Protein 6H9L (pdb70)

Solvent-accessible surface area: 22820 Å² total

Sequence (378 aa):
SNGRQLLEELRKDEELRRALAEELIPEVLRNRELRRAILLALSREATKEDIEALRRKATKEDIEDLREATKEDIEALRRKATKEDIEALREDIEALRKATKENEKLEAELKSYVDARVIELKSYIDTSNGRQLLEELRKDEELRRALAEELIPEVLRNRELRRAILLALSREATKEDIEALRKATKEDIEDLREATKEDIEALRKATKEDIEALREDIEALRKATKENEKLEAELKSYVDARVIELKSYIDTRLNGRQLLEELRKDEELRRALAEELIPEVLRNRELRRAILLALSREATKEDIEALRKATKEDIEDLREATKEDIEALRKATKEDIEALREDIEALRKATKENEKLEAELKSYVDARVIELKSYIDTRL

Foldseek 3Di:
DVVVVVVVVVVVDVVVVVVVCVVCVVVVCVPPVNVVVVCVVCVVPADPVNVVVVVVVVVVVVVVVVVVVVVVVVVVVVVVVVVVVVVVVVVVVCVVVVVVVCVVVVVVVVVVVVVVVVVVVVVVD/DVVVVVVVVVVVDVVVVVVVVVVCVVVCVVPVVNVVVVVVVVVVPDDPVNVVVVVVVVVVVVVVVVVVVVVVVVVVVVVVVVVVVVVVVVVVVCVVVVVVVCVVVVVVVVVVVVVVVVVVVVVVVVD/DVVVVVVVVVVDVVVVVVVCVVPPCVLVVPVVVVVVVVVVVDVPDDPVRVVVVVVVVVVVVVVVVVVVVVVVVVVVVVVVVVVVVVVVVVVVCVVVVVVVCVVVVVVVVVVVVVVVVVVVVVVVVD

Radius of gyration: 49.75 Å; Cα contacts (8 Å, |Δi|>4): 250; chains: 3; bounding box: 99×28×142 Å

Structure (mmCIF, N/CA/C/O backbone):
data_6H9L
#
_entry.id   6H9L
#
_cell.length_a   197.520
_cell.length_b   48.880
_cell.length_c   51.060
_cell.angle_alpha   90.00
_cell.angle_beta   90.00
_cell.angle_gamma   90.00
#
_symmetry.space_group_name_H-M   'P 21 21 2'
#
loop_
_entity.id
_entity.type
_entity.pdbx_description
1 polymer 'Uncharacterized protein'
2 water water
#
loop_
_atom_site.group_PDB
_atom_site.id
_atom_site.type_symbol
_atom_site.label_atom_id
_atom_site.label_alt_id
_atom_site.label_comp_id
_atom_site.label_asym_id
_atom_site.label_entity_id
_atom_site.label_seq_id
_atom_site.pdbx_PDB_ins_code
_atom_site.Cartn_x
_atom_site.Cartn_y
_atom_site.Cartn_z
_atom_site.occupancy
_atom_site.B_iso_or_equiv
_atom_site.auth_seq_id
_atom_site.auth_comp_id
_atom_site.auth_asym_id
_atom_site.auth_atom_id
_atom_site.pdbx_PDB_model_num
ATOM 1 N N . SER A 1 5 ? 16.816 -16.373 112.342 1.00 62.11 2 SER A N 1
ATOM 2 C CA . SER A 1 5 ? 15.834 -17.378 111.820 1.00 63.22 2 SER A CA 1
ATOM 3 C C . SER A 1 5 ? 15.606 -17.210 110.315 1.00 62.16 2 SER A C 1
ATOM 4 O O . SER A 1 5 ? 15.642 -18.178 109.561 1.00 60.12 2 SER A O 1
ATOM 7 N N . ASN A 1 6 ? 15.362 -15.973 109.897 1.00 62.48 3 ASN A N 1
ATOM 8 C CA . ASN A 1 6 ? 15.266 -15.631 108.481 1.00 64.31 3 ASN A CA 1
ATOM 9 C C . ASN A 1 6 ? 16.587 -15.935 107.763 1.00 62.07 3 ASN A C 1
ATOM 10 O O . ASN A 1 6 ? 16.603 -16.567 106.701 1.00 58.86 3 ASN A O 1
ATOM 15 N N . GLY A 1 7 ? 17.689 -15.487 108.362 1.00 60.43 4 GLY A N 1
ATOM 16 C CA . GLY A 1 7 ? 19.035 -15.772 107.860 1.00 60.24 4 GLY A CA 1
ATOM 17 C C . GLY A 1 7 ? 19.457 -17.224 108.035 1.00 60.73 4 GLY A C 1
ATOM 18 O O . GLY A 1 7 ? 20.207 -17.758 107.215 1.00 58.17 4 GLY A O 1
ATOM 19 N N . ARG A 1 8 ? 18.978 -17.861 109.105 1.00 61.45 5 ARG A N 1
ATOM 20 C CA . ARG A 1 8 ? 19.256 -19.278 109.350 1.00 62.05 5 ARG A CA 1
ATOM 21 C C . ARG A 1 8 ? 18.629 -20.118 108.240 1.00 61.98 5 ARG A C 1
ATOM 22 O O . ARG A 1 8 ? 19.238 -21.063 107.738 1.00 61.30 5 ARG A O 1
ATOM 30 N N . GLN A 1 9 ? 17.396 -19.775 107.879 1.00 62.03 6 GLN A N 1
ATOM 31 C CA . GLN A 1 9 ? 16.706 -20.407 106.761 1.00 63.62 6 GLN A CA 1
ATOM 32 C C . GLN A 1 9 ? 17.436 -20.189 105.450 1.00 60.96 6 GLN A C 1
ATOM 33 O O . GLN A 1 9 ? 17.596 -21.120 104.664 1.00 60.61 6 GLN A O 1
ATOM 39 N N . LEU A 1 10 ? 17.848 -18.945 105.220 1.00 58.76 7 LEU A N 1
ATOM 40 C CA . LEU A 1 10 ? 18.564 -18.570 104.008 1.00 56.31 7 LEU A CA 1
ATOM 41 C C . LEU A 1 10 ? 19.833 -19.397 103.862 1.00 55.19 7 LEU A C 1
ATOM 42 O O . LEU A 1 10 ? 20.095 -19.952 102.793 1.00 54.35 7 LEU A O 1
ATOM 47 N N . LEU A 1 11 ? 20.606 -19.483 104.944 1.00 54.25 8 LEU A N 1
ATOM 48 C CA . LEU A 1 11 ? 21.819 -20.310 104.976 1.00 54.77 8 LEU A CA 1
ATOM 49 C C . LEU A 1 11 ? 21.525 -21.755 104.577 1.00 56.46 8 LEU A C 1
ATOM 50 O O . LEU A 1 11 ? 22.263 -22.360 103.797 1.00 55.15 8 LEU A O 1
ATOM 55 N N . GLU A 1 12 ? 20.434 -22.292 105.110 1.00 57.16 9 GLU A N 1
ATOM 56 C CA . GLU A 1 12 ? 20.019 -23.654 104.810 1.00 59.40 9 GLU A CA 1
ATOM 57 C C . GLU A 1 12 ? 19.712 -23.843 103.320 1.00 57.36 9 GLU A C 1
ATOM 58 O O . GLU A 1 12 ? 20.176 -24.803 102.699 1.00 56.08 9 GLU A O 1
ATOM 64 N N . GLU A 1 13 ? 18.933 -22.923 102.756 1.00 56.78 10 GLU A N 1
ATOM 65 C CA . GLU A 1 13 ? 18.569 -22.978 101.332 1.00 57.94 10 GLU A CA 1
ATOM 66 C C . GLU A 1 13 ? 19.809 -22.905 100.443 1.00 58.10 10 GLU A C 1
ATOM 67 O O . GLU A 1 13 ? 19.891 -23.595 99.428 1.00 60.47 10 GLU A O 1
ATOM 73 N N . LEU A 1 14 ? 20.768 -22.070 100.834 1.00 57.46 11 LEU A N 1
ATOM 74 C CA . LEU A 1 14 ? 22.012 -21.916 100.084 1.00 58.02 11 LEU A CA 1
ATOM 75 C C . LEU A 1 14 ? 22.859 -23.189 100.062 1.00 59.13 11 LEU A C 1
ATOM 76 O O . LEU A 1 14 ? 23.454 -23.516 99.037 1.00 59.57 11 LEU A O 1
ATOM 81 N N . ARG A 1 15 ? 22.918 -23.900 101.186 1.00 59.96 12 ARG A N 1
ATOM 82 C CA . ARG A 1 15 ? 23.589 -25.207 101.228 1.00 62.34 12 ARG A CA 1
ATOM 83 C C . ARG A 1 15 ? 22.949 -26.178 100.235 1.00 62.13 12 ARG A C 1
ATOM 84 O O . ARG A 1 15 ? 23.644 -26.918 99.546 1.00 64.44 12 ARG A O 1
ATOM 92 N N . LYS A 1 16 ? 21.622 -26.158 100.172 1.00 61.86 13 LYS A N 1
ATOM 93 C CA . LYS A 1 16 ? 20.849 -27.071 99.334 1.00 63.56 13 LYS A CA 1
ATOM 94 C C . LYS A 1 16 ? 20.862 -26.706 97.842 1.00 61.81 13 LYS A C 1
ATOM 95 O O . LYS A 1 16 ? 21.040 -27.578 96.986 1.00 63.72 13 LYS A O 1
ATOM 101 N N . ASP A 1 17 ? 20.681 -25.421 97.540 1.00 63.35 14 ASP A N 1
ATOM 102 C CA . ASP A 1 17 ? 20.443 -24.952 96.169 1.00 59.22 14 ASP A CA 1
ATOM 103 C C . ASP A 1 17 ? 21.647 -24.175 95.623 1.00 57.21 14 ASP A C 1
ATOM 104 O O . ASP A 1 17 ? 21.864 -23.020 95.980 1.00 55.54 14 ASP A O 1
ATOM 109 N N . GLU A 1 18 ? 22.413 -24.811 94.742 1.00 57.29 15 GLU A N 1
ATOM 110 C CA . GLU A 1 18 ? 23.620 -24.195 94.192 1.00 57.72 15 GLU A CA 1
ATOM 111 C C . GLU A 1 18 ? 23.279 -23.066 93.204 1.00 55.34 15 GLU A C 1
ATOM 112 O O . GLU A 1 18 ? 24.025 -22.095 93.095 1.00 55.32 15 GLU A O 1
ATOM 118 N N . GLU A 1 19 ? 22.156 -23.189 92.496 1.00 53.41 16 GLU A N 1
ATOM 119 C CA . GLU A 1 19 ? 21.683 -22.124 91.593 1.00 53.47 16 GLU A CA 1
ATOM 120 C C . GLU A 1 19 ? 21.330 -20.840 92.341 1.00 51.21 16 GLU A C 1
ATOM 121 O O . GLU A 1 19 ? 21.511 -19.732 91.817 1.00 49.93 16 GLU A O 1
ATOM 127 N N . LEU A 1 20 ? 20.815 -21.000 93.557 1.00 49.59 17 LEU A N 1
ATOM 128 C CA . LEU A 1 20 ? 20.506 -19.869 94.422 1.00 49.32 17 LEU A CA 1
ATOM 129 C C . LEU A 1 20 ? 21.805 -19.218 94.896 1.00 48.88 17 LEU A C 1
ATOM 130 O O . LEU A 1 20 ? 21.941 -17.997 94.852 1.00 48.28 17 LEU A O 1
ATOM 135 N N . ARG A 1 21 ? 22.750 -20.048 95.342 1.00 48.97 18 ARG A N 1
ATOM 136 C CA . ARG A 1 21 ? 24.071 -19.600 95.786 1.00 48.89 18 ARG A CA 1
ATOM 137 C C . ARG A 1 21 ? 24.751 -18.796 94.691 1.00 46.95 18 ARG A C 1
ATOM 138 O O . ARG A 1 21 ? 25.238 -17.698 94.939 1.00 46.40 18 ARG A O 1
ATOM 146 N N . ARG A 1 22 ? 24.759 -19.348 93.483 1.00 46.28 19 ARG A N 1
ATOM 147 C CA . ARG A 1 22 ? 25.349 -18.690 92.324 1.00 46.65 19 ARG A CA 1
ATOM 148 C C . ARG A 1 22 ? 24.659 -17.365 92.038 1.00 45.04 19 ARG A C 1
ATOM 149 O O . ARG A 1 22 ? 25.321 -16.330 91.927 1.00 44.12 19 ARG A O 1
ATOM 157 N N . ALA A 1 23 ? 23.333 -17.397 91.939 1.00 43.47 20 ALA A N 1
ATOM 158 C CA . ALA A 1 23 ? 22.554 -16.194 91.645 1.00 44.46 20 ALA A CA 1
ATOM 159 C C . ALA A 1 23 ? 22.778 -15.091 92.681 1.00 43.85 20 ALA A C 1
ATOM 160 O O . ALA A 1 23 ? 22.977 -13.925 92.334 1.00 44.75 20 ALA A O 1
ATOM 162 N N . LEU A 1 24 ? 22.744 -15.459 93.954 1.00 43.46 21 LEU A N 1
ATOM 163 C CA . LEU A 1 24 ? 22.931 -14.487 95.026 1.00 43.37 21 LEU A CA 1
ATOM 164 C C . LEU A 1 24 ? 24.336 -13.886 95.051 1.00 42.15 21 LEU A C 1
ATOM 165 O O . LEU A 1 24 ? 24.487 -12.692 95.311 1.00 41.12 21 LEU A O 1
ATOM 170 N N . ALA A 1 25 ? 25.354 -14.708 94.787 1.00 40.43 22 ALA A N 1
ATOM 171 C CA . ALA A 1 25 ? 26.732 -14.229 94.723 1.00 39.04 22 ALA A CA 1
ATOM 172 C C . ALA A 1 25 ? 26.881 -13.230 93.584 1.00 39.47 22 ALA A C 1
ATOM 173 O O . ALA A 1 25 ? 27.525 -12.198 93.739 1.00 38.56 22 ALA A O 1
ATOM 175 N N . GLU A 1 26 ? 26.262 -13.533 92.447 1.00 40.72 23 GLU A N 1
ATOM 176 C CA . GLU A 1 26 ? 26.331 -12.665 91.282 1.00 43.14 23 GLU A CA 1
ATOM 177 C C . GLU A 1 26 ? 25.687 -11.300 91.533 1.00 44.83 23 GLU A C 1
ATOM 178 O O . GLU A 1 26 ? 26.051 -10.318 90.882 1.00 47.02 23 GLU A O 1
ATOM 184 N N . GLU A 1 27 ? 24.733 -11.252 92.464 1.00 45.25 24 GLU A N 1
ATOM 185 C CA . GLU A 1 27 ? 24.126 -10.004 92.908 1.00 47.37 24 GLU A CA 1
ATOM 186 C C . GLU A 1 27 ? 24.994 -9.244 93.898 1.00 45.59 24 GLU A C 1
ATOM 187 O O . GLU A 1 27 ? 25.210 -8.045 93.749 1.00 48.01 24 GLU A O 1
ATOM 193 N N . LEU A 1 28 ? 25.443 -9.932 94.941 1.00 41.69 25 LEU A N 1
ATOM 194 C CA . LEU A 1 28 ? 26.135 -9.275 96.035 1.00 40.69 25 LEU A CA 1
ATOM 195 C C . LEU A 1 28 ? 27.625 -9.135 95.815 1.00 38.53 25 LEU A C 1
ATOM 196 O O . LEU A 1 28 ? 28.171 -8.096 96.148 1.00 38.53 25 LEU A O 1
ATOM 201 N N . ILE A 1 29 ? 28.277 -10.149 95.242 1.00 36.64 26 ILE A N 1
ATOM 202 C CA . ILE A 1 29 ? 29.745 -10.156 95.186 1.00 36.05 26 ILE A CA 1
ATOM 203 C C . ILE A 1 29 ? 30.349 -8.943 94.469 1.00 35.51 26 ILE A C 1
ATOM 204 O O . ILE A 1 29 ? 31.255 -8.314 95.013 1.00 34.95 26 ILE A O 1
ATOM 209 N N . PRO A 1 30 ? 29.850 -8.603 93.265 1.00 35.91 27 PRO A N 1
ATOM 210 C CA . PRO A 1 30 ? 30.368 -7.401 92.595 1.00 36.96 27 PRO A CA 1
ATOM 211 C C . PRO A 1 30 ? 30.365 -6.155 93.511 1.00 37.87 27 PRO A C 1
ATOM 212 O O . PRO A 1 30 ? 31.327 -5.389 93.502 1.00 38.53 27 PRO A O 1
ATOM 216 N N . GLU A 1 31 ? 29.329 -5.999 94.335 1.00 39.39 28 GLU A N 1
ATOM 217 C CA . GLU A 1 31 ? 29.209 -4.859 95.255 1.00 40.96 28 GLU A CA 1
ATOM 218 C C . GLU A 1 31 ? 30.264 -4.880 96.369 1.00 39.17 28 GLU A C 1
ATOM 219 O O . GLU A 1 31 ? 30.824 -3.846 96.737 1.00 40.11 28 GLU A O 1
ATOM 225 N N . VAL A 1 32 ? 30.526 -6.063 96.904 1.00 37.54 29 VAL A N 1
ATOM 226 C CA . VAL A 1 32 ? 31.553 -6.235 97.935 1.00 37.18 29 VAL A CA 1
ATOM 227 C C . VAL A 1 32 ? 32.927 -5.841 97.385 1.00 36.30 29 VAL A C 1
ATOM 228 O O . VAL A 1 32 ? 33.719 -5.193 98.073 1.00 36.61 29 VAL A O 1
ATOM 232 N N . LEU A 1 33 ? 33.199 -6.239 96.147 1.00 35.68 30 LEU A N 1
ATOM 233 C CA . LEU A 1 33 ? 34.449 -5.879 95.480 1.00 36.55 30 LEU A CA 1
ATOM 234 C C . LEU A 1 33 ? 34.548 -4.385 95.141 1.00 36.85 30 LEU A C 1
ATOM 235 O O . LEU A 1 33 ? 35.643 -3.836 95.073 1.00 36.26 30 LEU A O 1
ATOM 240 N N . ARG A 1 34 ? 33.409 -3.723 94.963 1.00 39.70 31 ARG A N 1
ATOM 241 C CA . ARG A 1 34 ? 33.400 -2.260 94.726 1.00 41.89 31 ARG A CA 1
ATOM 242 C C . ARG A 1 34 ? 33.975 -1.462 95.890 1.00 40.54 31 ARG A C 1
ATOM 243 O O . ARG A 1 34 ? 34.473 -0.354 95.709 1.00 42.11 31 ARG A O 1
ATOM 251 N N . ASN A 1 35 ? 33.859 -2.006 97.091 1.00 38.28 32 ASN A N 1
ATOM 252 C CA . ASN A 1 35 ? 34.549 -1.407 98.252 1.00 36.46 32 ASN A CA 1
ATOM 253 C C . ASN A 1 35 ? 35.992 -0.984 97.980 1.00 36.31 32 ASN A C 1
ATOM 254 O O . ASN A 1 35 ? 36.838 -1.807 97.629 1.00 35.12 32 ASN A O 1
ATOM 259 N N . ARG A 1 36 ? 36.289 0.284 98.245 1.00 36.44 33 ARG A N 1
ATOM 260 C CA . ARG A 1 36 ? 37.550 0.883 97.797 1.00 37.08 33 ARG A CA 1
ATOM 261 C C . ARG A 1 36 ? 38.801 0.380 98.544 1.00 37.16 33 ARG A C 1
ATOM 262 O O . ARG A 1 36 ? 39.859 0.149 97.932 1.00 38.86 33 ARG A O 1
ATOM 270 N N . GLU A 1 37 ? 38.669 0.148 99.846 1.00 37.25 34 GLU A N 1
ATOM 271 C CA . GLU A 1 37 ? 39.773 -0.412 100.640 1.00 37.71 34 GLU A CA 1
ATOM 272 C C . GLU A 1 37 ? 40.081 -1.837 100.194 1.00 35.97 34 GLU A C 1
ATOM 273 O O . GLU A 1 37 ? 41.245 -2.240 100.108 1.00 36.28 34 GLU A O 1
ATOM 279 N N . LEU A 1 38 ? 39.030 -2.605 99.927 1.00 34.65 35 LEU A N 1
ATOM 280 C CA . LEU A 1 38 ? 39.193 -3.976 99.482 1.00 34.97 35 LEU A CA 1
ATOM 281 C C . LEU A 1 38 ? 39.800 -4.000 98.079 1.00 34.10 35 LEU A C 1
ATOM 282 O O . LEU A 1 38 ? 40.728 -4.760 97.819 1.00 34.52 35 LEU A O 1
ATOM 287 N N . ARG A 1 39 ? 39.265 -3.161 97.196 1.00 33.39 36 ARG A N 1
ATOM 288 C CA . ARG A 1 39 ? 39.736 -3.030 95.822 1.00 33.93 36 ARG A CA 1
ATOM 289 C C . ARG A 1 39 ? 41.231 -2.723 95.772 1.00 33.02 36 ARG A C 1
ATOM 290 O O . ARG A 1 39 ? 41.954 -3.323 94.984 1.00 31.67 36 ARG A O 1
ATOM 298 N N . ARG A 1 40 ? 41.668 -1.783 96.614 1.00 32.89 37 ARG A N 1
ATOM 299 C CA . ARG A 1 40 ? 43.079 -1.392 96.714 1.00 33.30 37 ARG A CA 1
ATOM 300 C C . ARG A 1 40 ? 43.946 -2.553 97.209 1.00 32.27 37 ARG A C 1
ATOM 301 O O . ARG A 1 40 ? 45.015 -2.809 96.660 1.00 32.38 37 ARG A O 1
ATOM 309 N N . ALA A 1 41 ? 43.484 -3.262 98.233 1.00 31.33 38 ALA A N 1
ATOM 310 C CA . ALA A 1 41 ? 44.218 -4.427 98.737 1.00 31.73 38 ALA A CA 1
ATOM 311 C C . ALA A 1 41 ? 44.386 -5.502 97.649 1.00 31.23 38 ALA A C 1
ATOM 312 O O . ALA A 1 41 ? 45.483 -6.042 97.447 1.00 31.84 38 ALA A O 1
ATOM 314 N N . ILE A 1 42 ? 43.300 -5.795 96.936 1.00 30.41 39 ILE A N 1
ATOM 315 C CA . ILE A 1 42 ? 43.331 -6.777 95.849 1.00 30.42 39 ILE A CA 1
ATOM 316 C C . ILE A 1 42 ? 44.284 -6.338 94.735 1.00 30.54 39 ILE A C 1
ATOM 317 O O . ILE A 1 42 ? 45.093 -7.138 94.263 1.00 30.58 39 ILE A O 1
ATOM 322 N N . LEU A 1 43 ? 44.211 -5.068 94.340 1.00 30.55 40 LEU A N 1
ATOM 323 C CA . LEU A 1 43 ? 45.090 -4.547 93.288 1.00 31.28 40 LEU A CA 1
ATOM 324 C C . LEU A 1 43 ? 46.560 -4.609 93.697 1.00 31.99 40 LEU A C 1
ATOM 325 O O . LEU A 1 43 ? 47.398 -5.008 92.897 1.00 32.30 40 LEU A O 1
ATOM 330 N N . LEU A 1 44 ? 46.864 -4.234 94.939 1.00 32.54 41 LEU A N 1
ATOM 331 C CA . LEU A 1 44 ? 48.237 -4.302 95.471 1.00 34.47 41 LEU A CA 1
ATOM 332 C C . LEU A 1 44 ? 48.786 -5.716 95.396 1.00 33.88 41 LEU A C 1
ATOM 333 O O . LEU A 1 44 ? 49.945 -5.925 95.033 1.00 34.93 41 LEU A O 1
ATOM 338 N N . ALA A 1 45 ? 47.954 -6.676 95.778 1.00 32.42 42 ALA A N 1
ATOM 339 C CA . ALA A 1 45 ? 48.349 -8.081 95.762 1.00 33.20 42 ALA A CA 1
ATOM 340 C C . ALA A 1 45 ? 48.609 -8.579 94.324 1.00 33.09 42 ALA A C 1
ATOM 341 O O . ALA A 1 45 ? 49.642 -9.187 94.060 1.00 35.58 42 ALA A O 1
ATOM 343 N N . LEU A 1 46 ? 47.719 -8.241 93.394 1.00 32.06 43 LEU A N 1
ATOM 344 C CA . LEU A 1 46 ? 47.815 -8.655 91.982 1.00 32.20 43 LEU A CA 1
ATOM 345 C C . LEU A 1 46 ? 48.878 -7.900 91.203 1.00 32.11 43 LEU A C 1
ATOM 346 O O . LEU A 1 46 ? 49.375 -8.386 90.199 1.00 31.75 43 LEU A O 1
ATOM 351 N N . SER A 1 47 ? 49.213 -6.708 91.665 1.00 32.73 44 SER A N 1
ATOM 352 C CA . SER A 1 47 ? 50.123 -5.836 90.923 1.00 34.31 44 SER A CA 1
ATOM 353 C C . SER A 1 47 ? 51.531 -6.405 90.761 1.00 35.34 44 SER A C 1
ATOM 354 O O . SER A 1 47 ? 52.217 -6.070 89.803 1.00 36.82 44 SER A O 1
ATOM 357 N N . ARG A 1 48 ? 51.958 -7.268 91.676 1.00 35.13 45 ARG A N 1
ATOM 358 C CA . ARG A 1 48 ? 53.279 -7.900 91.542 1.00 36.07 45 ARG A CA 1
ATOM 359 C C . ARG A 1 48 ? 53.390 -8.710 90.248 1.00 35.80 45 ARG A C 1
ATOM 360 O O . ARG A 1 48 ? 54.478 -8.828 89.694 1.00 35.72 45 ARG A O 1
ATOM 368 N N . GLU A 1 49 ? 52.265 -9.277 89.801 1.00 35.54 46 GLU A N 1
ATOM 369 C CA . GLU A 1 49 ? 52.202 -10.136 88.606 1.00 36.43 46 GLU A CA 1
ATOM 370 C C . GLU A 1 49 ? 51.485 -9.544 87.381 1.00 36.74 46 GLU A C 1
ATOM 371 O O . GLU A 1 49 ? 51.646 -10.037 86.270 1.00 36.02 46 GLU A O 1
ATOM 385 N N . ALA A 1 51 ? 49.989 -7.940 84.157 1.00 38.85 48 ALA A N 1
ATOM 386 C CA . ALA A 1 51 ? 50.339 -7.293 82.926 1.00 37.40 48 ALA A CA 1
ATOM 387 C C . ALA A 1 51 ? 49.096 -6.510 82.556 1.00 36.13 48 ALA A C 1
ATOM 388 O O . ALA A 1 51 ? 47.967 -7.018 82.598 1.00 37.88 48 ALA A O 1
ATOM 390 N N . THR A 1 52 ? 49.310 -5.246 82.261 1.00 34.54 49 THR A N 1
ATOM 391 C CA . THR A 1 52 ? 48.223 -4.323 82.034 1.00 34.12 49 THR A CA 1
ATOM 392 C C . THR A 1 52 ? 47.923 -4.224 80.550 1.00 33.54 49 THR A C 1
ATOM 393 O O . THR A 1 52 ? 48.711 -4.682 79.714 1.00 32.90 49 THR A O 1
ATOM 397 N N . LYS A 1 53 ? 46.784 -3.611 80.245 1.00 33.59 50 LYS A N 1
ATOM 398 C CA . LYS A 1 53 ? 46.392 -3.304 78.880 1.00 34.47 50 LYS A CA 1
ATOM 399 C C . LYS A 1 53 ? 47.439 -2.426 78.211 1.00 33.61 50 LYS A C 1
ATOM 400 O O . LYS A 1 53 ? 47.710 -2.585 77.026 1.00 33.80 50 LYS A O 1
ATOM 406 N N . GLU A 1 54 ? 48.046 -1.525 78.979 1.00 33.16 51 GLU A N 1
ATOM 407 C CA . GLU A 1 54 ? 49.123 -0.689 78.469 1.00 33.49 51 GLU A CA 1
ATOM 408 C C . GLU A 1 54 ? 50.349 -1.508 78.082 1.00 32.65 51 GLU A C 1
ATOM 409 O O . GLU A 1 54 ? 50.993 -1.205 77.092 1.00 32.35 51 GLU A O 1
ATOM 411 N N . ASP A 1 55 ? 50.670 -2.539 78.860 1.00 32.23 52 ASP A N 1
ATOM 412 C CA . ASP A 1 55 ? 51.828 -3.396 78.562 1.00 32.00 52 ASP A CA 1
ATOM 413 C C . ASP A 1 55 ? 51.617 -4.165 77.265 1.00 31.29 52 ASP A C 1
ATOM 414 O O . ASP A 1 55 ? 52.546 -4.339 76.505 1.00 30.62 52 ASP A O 1
ATOM 419 N N . ILE A 1 56 ? 50.394 -4.636 77.047 1.00 31.04 53 ILE A N 1
ATOM 420 C CA . ILE A 1 56 ? 50.046 -5.384 75.843 1.00 31.47 53 ILE A CA 1
ATOM 421 C C . ILE A 1 56 ? 50.067 -4.457 74.626 1.00 31.63 53 ILE A C 1
ATOM 422 O O . ILE A 1 56 ? 50.593 -4.812 73.565 1.00 31.32 53 ILE A O 1
ATOM 427 N N . GLU A 1 57 ? 49.538 -3.256 74.810 1.00 32.17 54 GLU A N 1
ATOM 428 C CA . GLU A 1 57 ? 49.539 -2.247 73.758 1.00 32.89 54 GLU A CA 1
ATOM 429 C C . GLU A 1 57 ? 50.966 -1.842 73.373 1.00 31.88 54 GLU A C 1
ATOM 430 O O . GLU A 1 57 ? 51.257 -1.642 72.196 1.00 31.66 54 GLU A O 1
ATOM 436 N N . ALA A 1 58 ? 51.854 -1.736 74.354 1.00 30.87 55 ALA A N 1
ATOM 437 C CA . ALA A 1 58 ? 53.263 -1.427 74.083 1.00 30.79 55 ALA A CA 1
ATOM 438 C C . ALA A 1 58 ? 53.933 -2.543 73.275 1.00 29.96 55 ALA A C 1
ATOM 439 O O . ALA A 1 58 ? 54.729 -2.274 72.384 1.00 30.01 55 ALA A O 1
ATOM 441 N N . LEU A 1 59 ? 53.603 -3.796 73.568 1.00 29.80 56 LEU A N 1
ATOM 442 C CA . LEU A 1 59 ? 54.149 -4.910 72.786 1.00 29.47 56 LEU A CA 1
ATOM 443 C C . LEU A 1 59 ? 53.575 -4.908 71.371 1.00 29.37 56 LEU A C 1
ATOM 444 O O . LEU A 1 59 ? 54.281 -5.184 70.401 1.00 29.63 56 LEU A O 1
ATOM 449 N N . ARG A 1 60 ? 52.281 -4.624 71.264 1.00 29.63 57 ARG A N 1
ATOM 450 C CA A ARG A 1 60 ? 51.619 -4.525 69.966 0.50 29.75 57 ARG A CA 1
ATOM 451 C CA B ARG A 1 60 ? 51.618 -4.529 69.966 0.50 30.14 57 ARG A CA 1
ATOM 452 C C . ARG A 1 60 ? 52.309 -3.469 69.109 1.00 29.64 57 ARG A C 1
ATOM 453 O O . ARG A 1 60 ? 52.627 -3.707 67.948 1.00 28.63 57 ARG A O 1
ATOM 468 N N . LYS A 1 61 ? 52.529 -2.301 69.700 1.00 30.22 58 LYS A N 1
ATOM 469 C CA . LYS A 1 61 ? 53.167 -1.178 69.019 1.00 31.21 58 LYS A CA 1
ATOM 470 C C . LYS A 1 61 ? 54.591 -1.542 68.574 1.00 30.54 58 LYS A C 1
ATOM 471 O O . LYS A 1 61 ? 54.962 -1.281 67.434 1.00 30.22 58 LYS A O 1
ATOM 477 N N . ALA A 1 62 ? 55.363 -2.162 69.465 1.00 29.40 59 ALA A N 1
ATOM 478 C CA . ALA A 1 62 ? 56.733 -2.582 69.153 1.00 30.10 59 ALA A CA 1
ATOM 479 C C . ALA A 1 62 ? 56.779 -3.649 68.057 1.00 30.01 59 ALA A C 1
ATOM 480 O O . ALA A 1 62 ? 57.647 -3.606 67.175 1.00 29.85 59 ALA A O 1
ATOM 482 N N . THR A 1 63 ? 55.842 -4.596 68.108 1.00 29.93 60 THR A N 1
ATOM 483 C CA . THR A 1 63 ? 55.753 -5.653 67.098 1.00 30.49 60 THR A CA 1
ATOM 484 C C . THR A 1 63 ? 55.441 -5.069 65.719 1.00 31.18 60 THR A C 1
ATOM 485 O O . THR A 1 63 ? 56.095 -5.389 64.725 1.00 31.39 60 THR A O 1
ATOM 489 N N . LYS A 1 64 ? 54.435 -4.209 65.673 1.00 33.12 61 LYS A N 1
ATOM 490 C CA . LYS A 1 64 ? 54.059 -3.530 64.443 1.00 35.19 61 LYS A CA 1
ATOM 491 C C . LYS A 1 64 ? 55.261 -2.788 63.835 1.00 34.19 61 LYS A C 1
ATOM 492 O O . LYS A 1 64 ? 55.492 -2.854 62.629 1.00 32.83 61 LYS A O 1
ATOM 498 N N . GLU A 1 65 ? 56.010 -2.082 64.675 1.00 33.79 62 GLU A N 1
ATOM 499 C CA . GLU A 1 65 ? 57.200 -1.366 64.229 1.00 34.13 62 GLU A CA 1
ATOM 500 C C . GLU A 1 65 ? 58.311 -2.302 63.741 1.00 33.77 62 GLU A C 1
ATOM 501 O O . GLU A 1 65 ? 58.954 -2.021 62.730 1.00 33.13 62 GLU A O 1
ATOM 507 N N . ASP A 1 66 ? 58.519 -3.4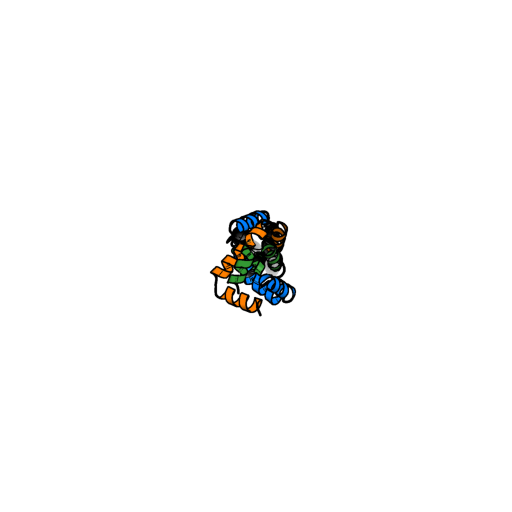09 64.446 1.00 33.79 63 ASP A N 1
ATOM 508 C CA . ASP A 1 66 ? 59.534 -4.397 64.063 1.00 34.70 63 ASP A CA 1
ATOM 509 C C . ASP A 1 66 ? 59.200 -5.033 62.718 1.00 33.12 63 ASP A C 1
ATOM 510 O O . ASP A 1 66 ? 60.091 -5.250 61.906 1.00 31.94 63 ASP A O 1
ATOM 515 N N . ILE A 1 67 ? 57.921 -5.328 62.495 1.00 31.06 64 ILE A N 1
ATOM 516 C CA . ILE A 1 67 ? 57.477 -5.861 61.216 1.00 31.13 64 ILE A CA 1
ATOM 517 C C . ILE A 1 67 ? 57.640 -4.827 60.088 1.00 31.87 64 ILE A C 1
ATOM 518 O O . ILE A 1 67 ? 58.088 -5.177 59.000 1.00 31.61 64 ILE A O 1
ATOM 523 N N . GLU A 1 68 ? 57.269 -3.573 60.351 1.00 33.04 65 GLU A N 1
ATOM 524 C CA . GLU A 1 68 ? 57.426 -2.486 59.374 1.00 34.46 65 GLU A CA 1
ATOM 525 C C . GLU A 1 68 ? 58.902 -2.264 59.000 1.00 34.21 65 GLU A C 1
ATOM 526 O O . GLU A 1 68 ? 59.240 -2.094 57.825 1.00 33.05 65 GLU A O 1
ATOM 532 N N . ASP A 1 69 ? 59.769 -2.286 60.006 1.00 34.33 66 ASP A N 1
ATOM 533 C CA . ASP A 1 69 ? 61.213 -2.218 59.798 1.00 35.14 66 ASP A CA 1
ATOM 534 C C . ASP A 1 69 ? 61.703 -3.336 58.863 1.00 33.90 66 ASP A C 1
ATOM 535 O O . ASP A 1 69 ? 62.483 -3.074 57.948 1.00 35.21 66 ASP A O 1
ATOM 540 N N . LEU A 1 70 ? 61.238 -4.568 59.069 1.00 32.34 67 LEU A N 1
ATOM 541 C CA . LEU A 1 70 ? 61.638 -5.694 58.226 1.00 32.21 67 LEU A CA 1
ATOM 542 C C . LEU A 1 70 ? 61.090 -5.562 56.806 1.00 32.09 67 LEU A C 1
ATOM 543 O O . LEU A 1 70 ? 61.801 -5.844 55.835 1.00 32.14 67 LEU A O 1
ATOM 548 N N . ARG A 1 71 ? 59.835 -5.144 56.680 1.00 32.17 68 ARG A N 1
ATOM 549 C CA . ARG A 1 71 ? 59.254 -4.905 55.365 1.00 33.82 68 ARG A CA 1
ATOM 550 C C . ARG A 1 71 ? 60.106 -3.903 54.589 1.00 34.40 68 ARG A C 1
ATOM 551 O O . ARG A 1 71 ? 60.389 -4.097 53.407 1.00 32.99 68 ARG A O 1
ATOM 559 N N . GLU A 1 72 ? 60.515 -2.841 55.275 1.00 34.89 69 GLU A N 1
ATOM 560 C CA . GLU A 1 72 ? 61.273 -1.768 54.650 1.00 36.28 69 GLU A CA 1
ATOM 561 C C . GLU A 1 72 ? 62.671 -2.232 54.262 1.00 34.87 69 GLU A C 1
ATOM 562 O O . GLU A 1 72 ? 63.145 -1.946 53.165 1.00 33.96 69 GLU A O 1
ATOM 568 N N . ALA A 1 73 ? 63.333 -2.930 55.174 1.00 33.56 70 ALA A N 1
ATOM 569 C CA . ALA A 1 73 ? 64.659 -3.493 54.905 1.00 33.93 70 ALA A CA 1
ATOM 570 C C . ALA A 1 73 ? 64.616 -4.473 53.730 1.00 33.62 70 ALA A C 1
ATOM 571 O O . ALA A 1 73 ? 65.464 -4.426 52.834 1.00 34.41 70 ALA A O 1
ATOM 573 N N . THR A 1 74 ? 63.609 -5.339 53.727 1.00 32.92 71 THR A N 1
ATOM 574 C CA . THR A 1 74 ? 63.409 -6.306 52.645 1.00 33.45 71 THR A CA 1
ATOM 575 C C . THR A 1 74 ? 63.244 -5.616 51.292 1.00 33.93 71 THR A C 1
ATOM 576 O O . THR A 1 74 ? 63.814 -6.046 50.289 1.00 33.42 71 THR A O 1
ATOM 580 N N . LYS A 1 75 ? 62.435 -4.564 51.267 1.00 35.60 72 LYS A N 1
ATOM 581 C CA . LYS A 1 75 ? 62.219 -3.793 50.048 1.00 37.39 72 LYS A CA 1
ATOM 582 C C . LYS A 1 75 ? 63.533 -3.192 49.545 1.00 37.56 72 LYS A C 1
ATOM 583 O O . LYS A 1 75 ? 63.805 -3.193 48.346 1.00 38.79 72 LYS A O 1
ATOM 589 N N . GLU A 1 76 ? 64.362 -2.716 50.466 1.00 38.18 73 GLU A N 1
ATOM 590 C CA . GLU A 1 76 ? 65.661 -2.149 50.111 1.00 39.36 73 GLU A CA 1
ATOM 591 C C . GLU A 1 76 ? 66.645 -3.211 49.616 1.00 38.49 73 GLU A C 1
ATOM 592 O O . GLU A 1 76 ? 67.400 -2.960 48.689 1.00 38.85 73 GLU A O 1
ATOM 598 N N . ASP A 1 77 ? 66.641 -4.381 50.250 1.00 37.81 74 ASP A N 1
ATOM 599 C CA . ASP A 1 77 ? 67.536 -5.477 49.870 1.00 37.89 74 ASP A CA 1
ATOM 600 C C . ASP A 1 77 ? 67.202 -5.999 48.480 1.00 36.66 74 ASP A C 1
ATOM 601 O O . ASP A 1 77 ? 68.089 -6.274 47.684 1.00 37.92 74 ASP A O 1
ATOM 606 N N . ILE A 1 78 ? 65.914 -6.126 48.187 1.00 35.46 75 ILE A N 1
ATOM 607 C CA . ILE A 1 78 ? 65.475 -6.536 46.853 1.00 35.04 75 ILE A CA 1
ATOM 608 C C . ILE A 1 78 ? 65.863 -5.485 45.806 1.00 35.35 75 ILE A C 1
ATOM 609 O O . ILE A 1 78 ? 66.310 -5.825 44.707 1.00 35.16 75 ILE A O 1
ATOM 614 N N . GLU A 1 79 ? 65.697 -4.214 46.157 1.00 36.40 76 GLU A N 1
ATOM 615 C CA . GLU A 1 79 ? 66.036 -3.115 45.253 1.00 37.57 76 GLU A CA 1
ATOM 616 C C . GLU A 1 79 ? 67.540 -3.075 44.971 1.00 37.36 76 GLU A C 1
ATOM 617 O O . GLU A 1 79 ? 67.948 -2.866 43.832 1.00 36.96 76 GLU A O 1
ATOM 623 N N . ALA A 1 80 ? 68.358 -3.309 45.994 1.00 36.48 77 ALA A N 1
ATOM 624 C CA . ALA A 1 80 ? 69.809 -3.360 45.805 1.00 37.08 77 ALA A CA 1
ATOM 625 C C . ALA A 1 80 ? 70.215 -4.467 44.827 1.00 36.25 77 ALA A C 1
ATOM 626 O O . ALA A 1 80 ? 71.108 -4.273 44.007 1.00 36.73 77 ALA A O 1
ATOM 628 N N . LEU A 1 81 ? 69.559 -5.624 44.917 1.00 35.13 78 LEU A N 1
ATOM 629 C CA . LEU A 1 81 ? 69.856 -6.730 44.009 1.00 34.60 78 LEU A CA 1
ATOM 630 C C . LEU A 1 81 ? 69.411 -6.408 42.586 1.00 33.72 78 LEU A C 1
ATOM 631 O O . LEU A 1 81 ? 70.088 -6.780 41.618 1.00 33.50 78 LEU A O 1
ATOM 636 N N . ARG A 1 82 ? 68.272 -5.730 42.460 1.00 32.54 79 ARG A N 1
ATOM 637 C CA A ARG A 1 82 ? 67.784 -5.311 41.153 0.50 32.66 79 ARG A CA 1
ATOM 638 C CA B ARG A 1 82 ? 67.786 -5.313 41.154 0.50 32.82 79 ARG A CA 1
ATOM 639 C C . ARG A 1 82 ? 68.795 -4.378 40.487 1.00 33.34 79 ARG A C 1
ATOM 640 O O . ARG A 1 82 ? 69.098 -4.533 39.311 1.00 33.37 79 ARG A O 1
ATOM 655 N N . LYS A 1 83 ? 69.301 -3.405 41.244 1.00 35.07 80 LYS A N 1
ATOM 656 C CA . LYS A 1 83 ? 70.328 -2.480 40.739 1.00 37.41 80 LYS A CA 1
ATOM 657 C C . LYS A 1 83 ? 71.614 -3.191 40.359 1.00 37.33 80 LYS A C 1
ATOM 658 O O . LYS A 1 83 ? 72.176 -2.927 39.299 1.00 39.43 80 LYS A O 1
ATOM 664 N N . ALA A 1 84 ? 72.095 -4.063 41.239 1.00 36.67 81 ALA A N 1
ATOM 665 C CA . ALA A 1 84 ? 73.331 -4.797 40.991 1.00 37.05 81 ALA A CA 1
ATOM 666 C C . ALA A 1 84 ? 73.195 -5.648 39.733 1.00 36.92 81 ALA A C 1
ATOM 667 O O . ALA A 1 84 ? 74.119 -5.716 38.926 1.00 37.70 81 ALA A O 1
ATOM 669 N N . THR A 1 85 ? 72.039 -6.285 39.570 1.00 36.03 82 THR A N 1
ATOM 670 C CA . THR A 1 85 ? 71.779 -7.130 38.409 1.00 36.13 82 THR A CA 1
ATOM 671 C C . THR A 1 85 ? 71.725 -6.308 37.120 1.00 37.37 82 THR A C 1
ATOM 672 O O . THR A 1 85 ? 72.297 -6.695 36.103 1.00 37.64 82 THR A O 1
ATOM 676 N N . LYS A 1 86 ? 71.038 -5.174 37.173 1.00 38.79 83 LYS A N 1
ATOM 677 C CA . LYS A 1 86 ? 70.960 -4.271 36.032 1.00 41.07 83 LYS A CA 1
ATOM 678 C C . LYS A 1 86 ? 72.356 -3.808 35.602 1.00 41.39 83 LYS A C 1
ATOM 679 O O . LYS A 1 86 ? 72.667 -3.736 34.415 1.00 39.10 83 LYS A O 1
ATOM 685 N N . GLU A 1 87 ? 73.190 -3.516 36.587 1.00 42.35 84 GLU A N 1
ATOM 686 C CA . GLU A 1 87 ? 74.569 -3.114 36.351 1.00 45.22 84 GLU A CA 1
ATOM 687 C C . GLU A 1 87 ? 75.404 -4.207 35.684 1.00 43.59 84 GLU A C 1
ATOM 688 O O . GLU A 1 87 ? 76.165 -3.925 34.765 1.00 43.27 84 GLU A O 1
ATOM 694 N N . ASP A 1 88 ? 75.270 -5.443 36.153 1.00 41.65 85 ASP A N 1
ATOM 695 C CA . ASP A 1 88 ? 76.024 -6.560 35.587 1.00 41.80 85 ASP A CA 1
ATOM 696 C C . ASP A 1 88 ? 75.603 -6.820 34.147 1.00 39.87 85 ASP A C 1
ATOM 697 O O . ASP A 1 88 ? 76.434 -7.120 33.296 1.00 38.51 85 ASP A O 1
ATOM 702 N N . ILE A 1 89 ? 74.308 -6.694 33.890 1.00 38.33 86 ILE A N 1
ATOM 703 C CA . ILE A 1 89 ? 73.768 -6.859 32.547 1.00 38.96 86 ILE A CA 1
ATOM 704 C C . ILE A 1 89 ? 74.238 -5.742 31.606 1.00 39.60 86 ILE A C 1
ATOM 705 O O . ILE A 1 89 ? 74.564 -5.997 30.445 1.00 39.85 86 ILE A O 1
ATOM 710 N N . GLU A 1 90 ? 74.291 -4.516 32.108 1.00 40.09 87 GLU A N 1
ATOM 711 C CA . GLU A 1 90 ? 74.822 -3.399 31.328 1.00 42.11 87 GLU A CA 1
ATOM 712 C C . GLU A 1 90 ? 76.296 -3.602 30.970 1.00 41.02 87 GLU A C 1
ATOM 713 O O . GLU A 1 90 ? 76.715 -3.286 29.857 1.00 40.68 87 GLU A O 1
ATOM 719 N N . ALA A 1 91 ? 77.074 -4.122 31.915 1.00 39.91 88 ALA A N 1
ATOM 720 C CA . ALA A 1 91 ? 78.493 -4.397 31.687 1.00 40.28 88 ALA A CA 1
ATOM 721 C C . ALA A 1 91 ? 78.685 -5.457 30.605 1.00 39.57 88 ALA A C 1
ATOM 722 O O . ALA A 1 91 ? 79.575 -5.337 29.757 1.00 39.42 88 ALA A O 1
ATOM 724 N N . LEU A 1 92 ? 77.848 -6.490 30.634 1.00 39.20 89 LEU A N 1
ATOM 725 C CA . LEU A 1 92 ? 77.909 -7.537 29.625 1.00 39.71 89 LEU A CA 1
ATOM 726 C C . LEU A 1 92 ? 77.492 -6.986 28.251 1.00 39.96 89 LEU A C 1
ATOM 727 O O . LEU A 1 92 ? 78.085 -7.341 27.237 1.00 39.83 89 LEU A O 1
ATOM 732 N N . ARG A 1 93 ? 76.518 -6.081 28.234 1.00 40.22 90 ARG A N 1
ATOM 733 C CA . ARG A 1 93 ? 76.110 -5.404 27.004 1.00 41.65 90 ARG A CA 1
ATOM 734 C C . ARG A 1 93 ? 77.245 -4.567 26.405 1.00 41.63 90 ARG A C 1
ATOM 735 O O . ARG A 1 93 ? 77.426 -4.532 25.189 1.00 41.36 90 ARG A O 1
ATOM 743 N N . GLU A 1 94 ? 78.010 -3.905 27.261 1.00 42.78 91 GLU A N 1
ATOM 744 C CA . GLU A 1 94 ? 79.194 -3.154 26.815 1.00 44.96 91 GLU A CA 1
ATOM 745 C C . GLU A 1 94 ? 80.309 -4.064 26.261 1.00 43.35 91 GLU A C 1
ATOM 746 O O . GLU A 1 94 ? 81.026 -3.679 25.339 1.00 43.41 91 GLU A O 1
ATOM 752 N N . ASP A 1 95 ? 80.443 -5.265 26.817 1.00 42.00 92 ASP A N 1
ATOM 753 C CA . ASP A 1 95 ? 81.404 -6.246 26.302 1.00 42.51 92 ASP A CA 1
ATOM 754 C C . ASP A 1 95 ? 81.014 -6.724 24.904 1.00 41.92 92 ASP A C 1
ATOM 755 O O . ASP A 1 95 ? 81.862 -6.832 24.024 1.00 41.70 92 ASP A O 1
ATOM 760 N N . ILE A 1 96 ? 79.728 -7.009 24.718 1.00 40.32 93 ILE A N 1
ATOM 761 C CA . ILE A 1 96 ? 79.186 -7.401 23.416 1.00 40.48 93 ILE A CA 1
ATOM 762 C C . ILE A 1 96 ? 79.466 -6.327 22.370 1.00 41.15 93 ILE A C 1
ATOM 763 O O . ILE A 1 96 ? 79.893 -6.640 21.262 1.00 41.03 93 ILE A O 1
ATOM 768 N N . GLU A 1 97 ? 79.220 -5.071 22.730 1.00 41.81 94 GLU A N 1
ATOM 769 C CA . GLU A 1 97 ? 79.518 -3.944 21.853 1.00 43.33 94 GLU A CA 1
ATOM 770 C C . GLU A 1 97 ? 81.012 -3.868 21.531 1.00 43.47 94 GLU A C 1
ATOM 771 O O . GLU A 1 97 ? 81.392 -3.636 20.382 1.00 43.09 94 GLU A O 1
ATOM 777 N N . ALA A 1 98 ? 81.851 -4.050 22.546 1.00 42.84 95 ALA A N 1
ATOM 778 C CA . ALA A 1 98 ? 83.303 -4.040 22.346 1.00 43.62 95 ALA A CA 1
ATOM 779 C C . ALA A 1 98 ? 83.753 -5.129 21.364 1.00 43.13 95 ALA A C 1
ATOM 780 O O . ALA A 1 98 ? 84.617 -4.889 20.513 1.00 44.38 95 ALA A O 1
ATOM 782 N N . LEU A 1 99 ? 83.159 -6.315 21.480 1.00 41.99 96 LEU A N 1
ATOM 783 C CA . LEU A 1 99 ? 83.467 -7.420 20.575 1.00 41.29 96 LEU A CA 1
ATOM 784 C C . LEU A 1 99 ? 83.004 -7.134 19.151 1.00 41.16 96 LEU A C 1
ATOM 785 O O . LEU A 1 99 ? 83.711 -7.442 18.196 1.00 40.82 96 LEU A O 1
ATOM 790 N N . ARG A 1 100 ? 81.812 -6.563 19.016 1.00 40.93 97 ARG A N 1
ATOM 791 C CA . ARG A 1 100 ? 81.278 -6.176 17.715 1.00 42.07 97 ARG A CA 1
ATOM 792 C C . ARG A 1 100 ? 82.240 -5.224 17.009 1.00 43.20 97 ARG A C 1
ATOM 793 O O . ARG A 1 100 ? 82.536 -5.389 15.834 1.00 42.72 97 ARG A O 1
ATOM 801 N N . LYS A 1 101 ? 82.706 -4.222 17.741 1.00 45.06 98 LYS A N 1
ATOM 802 C CA . LYS A 1 101 ? 83.618 -3.223 17.202 1.00 47.26 98 LYS A CA 1
ATOM 803 C C . LYS A 1 101 ? 84.954 -3.836 16.801 1.00 46.57 98 LYS A C 1
ATOM 804 O O . LYS A 1 101 ? 85.440 -3.604 15.703 1.00 46.64 98 LYS A O 1
ATOM 810 N N . ALA A 1 102 ? 85.546 -4.610 17.703 1.00 45.44 99 ALA A N 1
ATOM 811 C CA . ALA A 1 102 ? 86.820 -5.271 17.430 1.00 45.36 99 ALA A CA 1
ATOM 812 C C . ALA A 1 102 ? 86.703 -6.224 16.240 1.00 45.04 99 ALA A C 1
ATOM 813 O O . ALA A 1 102 ? 87.604 -6.297 15.404 1.00 44.16 99 ALA A O 1
ATOM 815 N N . THR A 1 103 ? 85.582 -6.940 16.165 1.00 44.28 100 THR A N 1
ATOM 816 C CA . THR A 1 103 ? 85.313 -7.848 15.053 1.00 44.54 100 THR A CA 1
ATOM 817 C C . THR A 1 103 ? 85.236 -7.087 13.730 1.00 46.29 100 THR A C 1
ATOM 818 O O . THR A 1 103 ? 85.757 -7.541 12.713 1.00 45.63 100 THR A O 1
ATOM 822 N N . LYS A 1 104 ? 84.575 -5.937 13.750 1.00 47.66 101 LYS A N 1
ATOM 823 C CA . LYS A 1 104 ? 84.444 -5.105 12.562 1.00 49.63 101 LYS A CA 1
ATOM 824 C C . LYS A 1 104 ? 85.806 -4.597 12.094 1.00 51.20 101 LYS A C 1
ATOM 825 O O . LYS A 1 104 ? 86.139 -4.696 10.913 1.00 49.49 101 LYS A O 1
ATOM 831 N N . GLU A 1 105 ? 86.580 -4.049 13.026 1.00 53.42 102 GLU A N 1
ATOM 832 C CA . GLU A 1 105 ? 87.907 -3.519 12.717 1.00 57.42 102 GLU A CA 1
ATOM 833 C C . GLU A 1 105 ? 88.832 -4.598 12.160 1.00 56.70 102 GLU A C 1
ATOM 834 O O . GLU A 1 105 ? 89.545 -4.367 11.185 1.00 58.02 102 GLU A O 1
ATOM 840 N N . ASN A 1 106 ? 88.804 -5.772 12.780 1.00 56.91 103 ASN A N 1
ATOM 841 C CA . ASN A 1 106 ? 89.604 -6.904 12.328 1.00 57.17 103 ASN A CA 1
ATOM 842 C C . ASN A 1 106 ? 89.227 -7.388 10.928 1.00 57.68 103 ASN A C 1
ATOM 843 O O . ASN A 1 106 ? 90.098 -7.806 10.167 1.00 57.35 103 ASN A O 1
ATOM 856 N N . GLU A 1 108 ? 87.887 -5.462 8.560 1.00 56.17 105 GLU A N 1
ATOM 857 C CA . GLU A 1 108 ? 88.375 -4.415 7.656 1.00 57.10 105 GLU A CA 1
ATOM 858 C C . GLU A 1 108 ? 89.876 -4.544 7.433 1.00 57.10 105 GLU A C 1
ATOM 859 O O . GLU A 1 108 ? 90.374 -4.309 6.335 1.00 56.26 105 GLU A O 1
ATOM 865 N N . LYS A 1 109 ? 90.580 -4.923 8.493 1.00 58.40 106 LYS A N 1
ATOM 866 C CA . LYS A 1 109 ? 92.012 -5.175 8.435 1.00 60.30 106 LYS A CA 1
ATOM 867 C C . LYS A 1 109 ? 92.329 -6.342 7.498 1.00 59.20 106 LYS A C 1
ATOM 868 O O . LYS A 1 109 ? 93.209 -6.244 6.640 1.00 58.65 106 LYS A O 1
ATOM 874 N N . LEU A 1 110 ? 91.602 -7.443 7.675 1.00 58.08 107 LEU A N 1
ATOM 875 C CA . LEU A 1 110 ? 91.768 -8.631 6.846 1.00 57.33 107 LEU A CA 1
ATOM 876 C C . LEU A 1 110 ? 91.461 -8.333 5.380 1.00 57.88 107 LEU A C 1
ATOM 877 O O . LEU A 1 110 ? 92.197 -8.759 4.494 1.00 57.34 107 LEU A O 1
ATOM 882 N N . GLU A 1 111 ? 90.375 -7.604 5.133 1.00 57.95 108 GLU A N 1
ATOM 883 C CA . GLU A 1 111 ? 89.996 -7.216 3.775 1.00 58.45 108 GLU A CA 1
ATOM 884 C C . GLU A 1 111 ? 91.140 -6.482 3.074 1.00 59.69 108 GLU A C 1
ATOM 885 O O . GLU A 1 111 ? 91.485 -6.800 1.936 1.00 58.02 108 GLU A O 1
ATOM 891 N N . ALA A 1 112 ? 91.716 -5.501 3.763 1.00 60.67 109 ALA A N 1
ATOM 892 C CA . ALA A 1 112 ? 92.812 -4.703 3.212 1.00 61.44 109 ALA A CA 1
ATOM 893 C C . ALA A 1 112 ? 94.075 -5.537 2.981 1.00 62.01 109 ALA A C 1
ATOM 894 O O . ALA A 1 112 ? 94.721 -5.410 1.943 1.00 63.30 109 ALA A O 1
ATOM 896 N N . GLU A 1 113 ? 94.421 -6.382 3.950 1.00 63.81 110 GLU A N 1
ATOM 897 C CA . GLU A 1 113 ? 95.596 -7.254 3.839 1.00 66.76 110 GLU A CA 1
ATOM 898 C C . GLU A 1 113 ? 95.514 -8.209 2.654 1.00 67.69 110 GLU A C 1
ATOM 899 O O . GLU A 1 113 ? 96.510 -8.439 1.967 1.00 67.93 110 GLU A O 1
ATOM 905 N N . LEU A 1 114 ? 94.332 -8.773 2.426 1.00 68.44 111 LEU A N 1
ATOM 906 C CA . LEU A 1 114 ? 94.141 -9.725 1.335 1.00 69.48 111 LEU A CA 1
ATOM 907 C C . LEU A 1 114 ? 94.084 -9.025 -0.017 1.00 69.88 111 LEU A C 1
ATOM 908 O O . LEU A 1 114 ? 94.609 -9.542 -0.997 1.00 72.86 111 LEU A O 1
ATOM 913 N N . LYS A 1 115 ? 93.457 -7.854 -0.070 1.00 70.66 112 LYS A N 1
ATOM 914 C CA . LYS A 1 115 ? 93.474 -7.024 -1.283 1.00 72.00 112 LYS A CA 1
ATOM 915 C C . LYS A 1 115 ? 94.910 -6.739 -1.740 1.00 72.36 112 LYS A C 1
ATOM 916 O O . LYS A 1 115 ? 95.257 -6.947 -2.908 1.00 70.97 112 LYS A O 1
ATOM 922 N N . SER A 1 116 ? 95.748 -6.296 -0.807 1.00 71.22 113 SER A N 1
ATOM 923 C CA . SER A 1 116 ? 97.133 -5.958 -1.128 1.00 71.83 113 SER A CA 1
ATOM 924 C C . SER A 1 116 ? 97.976 -7.198 -1.451 1.00 72.03 113 SER A C 1
ATOM 925 O O . SER A 1 116 ? 98.896 -7.135 -2.275 1.00 73.91 113 SER A O 1
ATOM 928 N N . TYR A 1 117 ? 97.667 -8.316 -0.798 1.00 70.83 114 TYR A N 1
ATOM 929 C CA . TYR A 1 117 ? 98.336 -9.587 -1.090 1.00 70.84 114 TYR A CA 1
ATOM 930 C C . TYR A 1 117 ? 98.047 -10.041 -2.522 1.00 70.96 114 TYR A C 1
ATOM 931 O O . TYR A 1 117 ? 98.953 -10.471 -3.239 1.00 71.51 114 TYR A O 1
ATOM 940 N N . VAL A 1 118 ? 96.783 -9.939 -2.925 1.00 69.69 115 VAL A N 1
ATOM 941 C CA . VAL A 1 118 ? 96.372 -10.271 -4.290 1.00 68.36 115 VAL A CA 1
ATOM 942 C C . VAL A 1 118 ? 97.054 -9.333 -5.281 1.00 68.85 115 VAL A C 1
ATOM 943 O O . VAL A 1 118 ? 97.588 -9.781 -6.293 1.00 70.36 115 VAL A O 1
ATOM 947 N N . ASP A 1 119 ? 97.045 -8.040 -4.975 1.00 68.42 116 ASP A N 1
ATOM 948 C CA . ASP A 1 119 ? 97.665 -7.036 -5.842 1.00 69.38 116 ASP A CA 1
ATOM 949 C C . ASP A 1 119 ? 99.169 -7.272 -6.008 1.00 71.80 116 ASP A C 1
ATOM 950 O O . ASP A 1 119 ? 99.707 -7.113 -7.104 1.00 72.11 116 ASP A O 1
ATOM 955 N N . ALA A 1 120 ? 99.838 -7.659 -4.924 1.00 73.31 117 ALA A N 1
ATOM 956 C CA . ALA A 1 120 ? 101.268 -7.971 -4.974 1.00 75.10 117 ALA A CA 1
ATOM 957 C C . ALA A 1 120 ? 101.557 -9.146 -5.914 1.00 75.76 117 ALA A C 1
ATOM 958 O O . ALA A 1 120 ? 102.513 -9.111 -6.693 1.00 76.04 117 ALA A O 1
ATOM 960 N N . ARG A 1 121 ? 100.723 -10.179 -5.833 1.00 75.42 118 ARG A N 1
ATOM 961 C CA . ARG A 1 121 ? 100.841 -11.352 -6.703 1.00 75.98 118 ARG A CA 1
ATOM 962 C C . ARG A 1 121 ? 100.567 -11.005 -8.169 1.00 75.76 118 ARG A C 1
ATOM 963 O O . ARG A 1 121 ? 101.204 -11.553 -9.066 1.00 75.63 118 ARG A O 1
ATOM 971 N N . VAL A 1 122 ? 99.611 -10.108 -8.407 1.00 76.09 119 VAL A N 1
ATOM 972 C CA . VAL A 1 122 ? 99.272 -9.680 -9.767 1.00 76.42 119 VAL A CA 1
ATOM 973 C C . VAL A 1 122 ? 100.456 -8.977 -10.428 1.00 77.92 119 VAL A C 1
ATOM 974 O O . VAL A 1 122 ? 100.790 -9.263 -11.577 1.00 76.03 119 VAL A O 1
ATOM 978 N N . ILE A 1 123 ? 101.086 -8.063 -9.695 1.00 80.60 120 ILE A N 1
ATOM 979 C CA . ILE A 1 123 ? 102.274 -7.360 -10.186 1.00 82.67 120 ILE A CA 1
ATOM 980 C C . ILE A 1 123 ? 103.400 -8.358 -10.447 1.00 84.45 120 ILE A C 1
ATOM 981 O O . ILE A 1 123 ? 104.143 -8.232 -11.423 1.00 87.06 120 ILE A O 1
ATOM 986 N N . GLU A 1 124 ? 103.514 -9.347 -9.566 1.00 84.95 121 GLU A N 1
ATOM 987 C CA . GLU A 1 124 ? 104.519 -10.398 -9.690 1.00 86.97 121 GLU A CA 1
ATOM 988 C C . GLU A 1 124 ? 104.331 -11.207 -10.973 1.00 85.60 121 GLU A C 1
ATOM 989 O O . GLU A 1 124 ? 105.297 -11.481 -11.690 1.00 87.62 121 GLU A O 1
ATOM 995 N N . LEU A 1 125 ? 103.086 -11.577 -11.258 1.00 83.07 122 LEU A N 1
ATOM 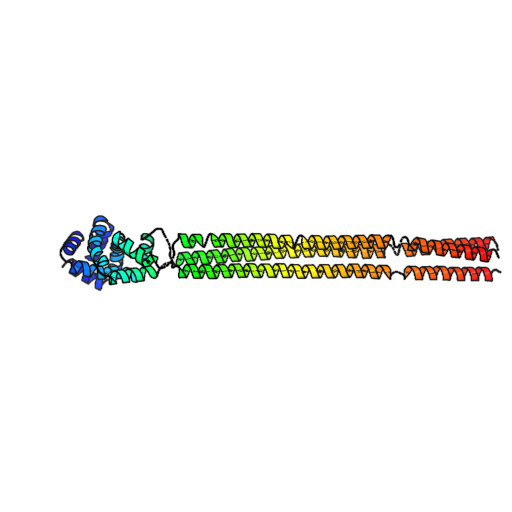996 C CA . LEU A 1 125 ? 102.755 -12.319 -12.479 1.00 82.42 122 LEU A CA 1
ATOM 997 C C . LEU A 1 125 ? 102.923 -11.476 -13.739 1.00 83.56 122 LEU A C 1
ATOM 998 O O . LEU A 1 125 ? 103.467 -11.956 -14.731 1.00 87.18 122 LEU A O 1
ATOM 1003 N N . LYS A 1 126 ? 102.457 -10.229 -13.702 1.00 83.29 123 LYS A N 1
ATOM 1004 C CA . LYS A 1 126 ? 102.588 -9.326 -14.852 1.00 83.99 123 LYS A CA 1
ATOM 1005 C C . LYS A 1 126 ? 104.060 -9.122 -15.220 1.00 85.27 123 LYS A C 1
ATOM 1006 O O . LYS A 1 126 ? 104.422 -9.152 -16.394 1.00 85.46 123 LYS A O 1
ATOM 1012 N N . SER A 1 127 ? 104.895 -8.920 -14.206 1.00 85.55 124 SER A N 1
ATOM 1013 C CA . SER A 1 127 ? 106.341 -8.823 -14.38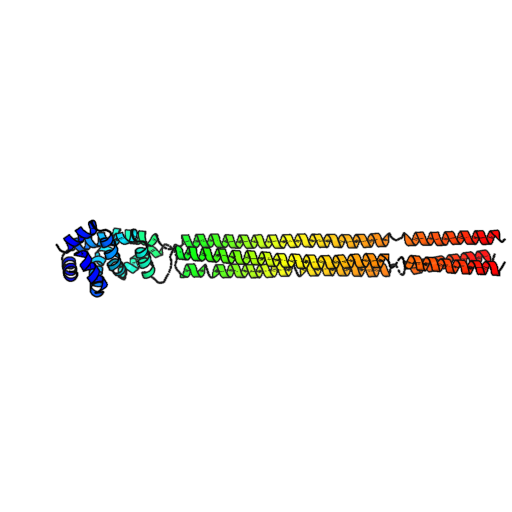9 1.00 87.33 124 SER A CA 1
ATOM 1014 C C . SER A 1 127 ? 106.924 -10.106 -15.000 1.00 86.82 124 SER A C 1
ATOM 1015 O O . SER A 1 127 ? 107.769 -10.044 -15.891 1.00 86.96 124 SER A O 1
ATOM 1018 N N . TYR A 1 128 ? 106.466 -11.259 -14.518 1.00 85.84 125 TYR A N 1
ATOM 1019 C CA . TYR A 1 128 ? 106.909 -12.559 -15.038 1.00 85.65 125 TYR A CA 1
ATOM 1020 C C . TYR A 1 128 ? 106.492 -12.774 -16.493 1.00 87.21 125 TYR A C 1
ATOM 1021 O O . TYR A 1 128 ? 107.269 -13.286 -17.297 1.00 89.76 125 TYR A O 1
ATOM 1030 N N . ILE A 1 129 ? 105.260 -12.391 -16.821 1.00 89.80 126 ILE A N 1
ATOM 1031 C CA . ILE A 1 129 ? 104.756 -12.464 -18.196 1.00 91.12 126 ILE A CA 1
ATOM 1032 C C . ILE A 1 129 ? 105.608 -11.596 -19.108 1.00 91.71 126 ILE A C 1
ATOM 1033 O O . ILE A 1 129 ? 106.102 -12.055 -20.136 1.00 93.44 126 ILE A O 1
ATOM 1038 N N . ASP A 1 130 ? 105.784 -10.341 -18.713 1.00 92.61 127 ASP A N 1
ATOM 1039 C CA . ASP A 1 130 ? 106.551 -9.378 -19.505 1.00 94.14 127 ASP A CA 1
ATOM 1040 C C . ASP A 1 130 ? 107.950 -9.899 -19.893 1.00 94.88 127 ASP A C 1
ATOM 1041 O O . ASP A 1 130 ? 108.483 -9.507 -20.927 1.00 95.05 127 ASP A O 1
ATOM 1046 N N . THR A 1 131 ? 108.518 -10.806 -19.097 1.00 93.86 128 THR A N 1
ATOM 1047 C CA . THR A 1 131 ? 109.726 -11.536 -19.498 1.00 94.32 128 THR A CA 1
ATOM 1048 C C . THR A 1 131 ? 109.505 -12.295 -20.815 1.00 93.17 128 THR A C 1
ATOM 1049 O O . THR A 1 131 ? 109.052 -13.441 -20.825 1.00 91.26 128 THR A O 1
ATOM 1053 N N . SER B 1 5 ? 12.256 -20.436 97.955 1.00 87.91 2 SER B N 1
ATOM 1054 C CA . SER B 1 5 ? 11.124 -19.454 97.904 1.00 88.90 2 SER B CA 1
ATOM 1055 C C . SER B 1 5 ? 11.460 -18.175 98.666 1.00 87.55 2 SER B C 1
ATOM 1056 O O . SER B 1 5 ? 11.264 -17.069 98.159 1.00 86.74 2 SER B O 1
ATOM 1059 N N . ASN B 1 6 ? 11.962 -18.336 99.888 1.00 87.26 3 ASN B N 1
ATOM 1060 C CA . ASN B 1 6 ? 12.464 -17.214 100.677 1.00 86.04 3 ASN B CA 1
ATOM 1061 C C . ASN B 1 6 ? 13.632 -16.528 99.964 1.00 82.84 3 ASN B C 1
ATOM 1062 O O . ASN B 1 6 ? 13.664 -15.301 99.829 1.00 80.19 3 ASN B O 1
ATOM 1067 N N . GLY B 1 7 ? 14.585 -17.338 99.510 1.00 82.01 4 GLY B N 1
ATOM 1068 C CA . GLY B 1 7 ? 15.725 -16.855 98.732 1.00 81.22 4 GLY B CA 1
ATOM 1069 C C . GLY B 1 7 ? 15.349 -16.392 97.335 1.00 79.70 4 GLY B C 1
ATOM 1070 O O . GLY B 1 7 ? 15.973 -15.481 96.785 1.00 79.31 4 GLY B O 1
ATOM 1071 N N . ARG B 1 8 ? 14.336 -17.026 96.752 1.00 78.73 5 ARG B N 1
ATOM 1072 C CA . ARG B 1 8 ? 13.841 -16.634 95.433 1.00 78.14 5 ARG B CA 1
ATOM 1073 C C . ARG B 1 8 ? 13.242 -15.235 95.481 1.00 75.71 5 ARG B C 1
ATOM 1074 O O . ARG B 1 8 ? 13.473 -14.419 94.589 1.00 73.61 5 ARG B O 1
ATOM 1082 N N . GLN B 1 9 ? 12.471 -14.977 96.534 1.00 76.47 6 GLN B N 1
ATOM 1083 C CA . GLN B 1 9 ? 11.928 -13.642 96.804 1.00 77.58 6 GLN B CA 1
ATOM 1084 C C . GLN B 1 9 ? 13.040 -12.622 97.024 1.00 73.97 6 GLN B C 1
ATOM 1085 O O . GLN B 1 9 ? 13.004 -11.519 96.468 1.00 73.41 6 GLN B O 1
ATOM 1091 N N . LEU B 1 10 ? 14.029 -13.004 97.831 1.00 71.20 7 LEU B N 1
ATOM 1092 C CA . LEU B 1 10 ? 15.169 -12.139 98.134 1.00 69.67 7 LEU B CA 1
ATOM 1093 C C . LEU B 1 10 ? 15.902 -11.734 96.860 1.00 66.80 7 LEU B C 1
ATOM 1094 O O . LEU B 1 10 ? 16.199 -10.554 96.659 1.00 64.83 7 LEU B O 1
ATOM 1099 N N . LEU B 1 11 ? 16.185 -12.721 96.010 1.00 65.69 8 LEU B N 1
ATOM 1100 C CA . LEU B 1 11 ? 16.812 -12.478 94.708 1.00 66.33 8 LEU B CA 1
ATOM 1101 C C . LEU B 1 11 ? 16.028 -11.454 93.895 1.00 66.75 8 LEU B C 1
ATOM 1102 O O . LEU B 1 11 ? 16.614 -10.547 93.306 1.00 67.12 8 LEU B O 1
ATOM 1107 N N . GLU B 1 12 ? 14.705 -11.601 93.885 1.00 67.40 9 GLU B N 1
ATOM 1108 C CA . GLU B 1 12 ? 13.823 -10.680 93.165 1.00 69.07 9 GLU B CA 1
ATOM 1109 C C . GLU B 1 12 ? 13.944 -9.244 93.687 1.00 69.90 9 GLU B C 1
ATOM 1110 O O . GLU B 1 12 ? 14.107 -8.304 92.901 1.00 70.38 9 GLU B O 1
ATOM 1112 N N . GLU B 1 13 ? 13.884 -9.085 95.010 1.00 70.64 10 GLU B N 1
ATOM 1113 C CA . GLU B 1 13 ? 14.005 -7.760 95.642 1.00 72.40 10 GLU B CA 1
ATOM 1114 C C . GLU B 1 13 ? 15.363 -7.113 95.320 1.00 73.48 10 GLU B C 1
ATOM 1115 O O . GLU B 1 13 ? 15.448 -5.904 95.075 1.00 75.97 10 GLU B O 1
ATOM 1121 N N . LEU B 1 14 ? 16.419 -7.923 95.319 1.00 73.48 11 LEU B N 1
ATOM 1122 C CA . LEU B 1 14 ? 17.770 -7.435 95.024 1.00 74.42 11 LEU B CA 1
ATOM 1123 C C . LEU B 1 14 ? 17.914 -6.927 93.589 1.00 75.60 11 LEU B C 1
ATOM 1124 O O . LEU B 1 14 ? 18.594 -5.926 93.357 1.00 77.06 11 LEU B O 1
ATOM 1129 N N . ARG B 1 15 ? 17.288 -7.615 92.634 1.00 75.45 12 ARG B N 1
ATOM 1130 C CA . ARG B 1 15 ? 17.253 -7.140 91.244 1.00 78.98 12 ARG B CA 1
ATOM 1131 C C . ARG B 1 15 ? 16.598 -5.761 91.157 1.00 80.10 12 ARG B C 1
ATOM 1132 O O . ARG B 1 15 ? 17.080 -4.884 90.441 1.00 80.92 12 ARG B O 1
ATOM 1140 N N . LYS B 1 16 ? 15.510 -5.584 91.902 1.00 79.86 13 LYS B N 1
ATOM 1141 C CA . LYS B 1 16 ? 14.729 -4.346 91.874 1.00 81.33 13 LYS B CA 1
ATOM 1142 C C . LYS B 1 16 ? 15.377 -3.196 92.655 1.00 80.41 13 LYS B C 1
ATOM 1143 O O . LYS B 1 16 ? 15.407 -2.065 92.172 1.00 81.85 13 LYS B O 1
ATOM 1145 N N . ASP B 1 17 ? 15.894 -3.492 93.849 1.00 77.17 14 ASP B N 1
ATOM 1146 C CA . ASP B 1 17 ? 16.345 -2.465 94.798 1.00 75.52 14 ASP B CA 1
ATOM 1147 C C . ASP B 1 17 ? 17.873 -2.442 94.931 1.00 73.49 14 ASP B C 1
ATOM 1148 O O . ASP B 1 17 ? 18.462 -3.288 95.600 1.00 72.61 14 ASP B O 1
ATOM 1153 N N . GLU B 1 18 ? 18.507 -1.448 94.318 1.00 72.81 15 GLU B N 1
ATOM 1154 C CA . GLU B 1 18 ? 19.965 -1.333 94.343 1.00 71.99 15 GLU B CA 1
ATOM 1155 C C . GLU B 1 18 ? 20.488 -0.918 95.721 1.00 71.11 15 GLU B C 1
ATOM 1156 O O . GLU B 1 18 ? 21.581 -1.323 96.115 1.00 70.56 15 GLU B O 1
ATOM 1158 N N . GLU B 1 19 ? 19.709 -0.120 96.452 1.00 70.92 16 GLU B N 1
ATOM 1159 C CA . GLU B 1 19 ? 20.061 0.265 97.827 1.00 70.58 16 GLU B CA 1
ATOM 1160 C C . GLU B 1 19 ? 20.111 -0.940 98.771 1.00 67.70 16 GLU B C 1
ATOM 1161 O O . GLU B 1 19 ? 20.911 -0.972 99.707 1.00 66.25 16 GLU B O 1
ATOM 1167 N N . LEU B 1 20 ? 19.242 -1.917 98.525 1.00 67.43 17 LEU B N 1
ATOM 1168 C CA . LEU B 1 20 ? 19.231 -3.162 99.291 1.00 67.58 17 LEU B CA 1
ATOM 1169 C C . LEU B 1 20 ? 20.471 -3.993 98.961 1.00 66.41 17 LEU B C 1
ATOM 1170 O O . LEU B 1 20 ? 21.145 -4.511 99.856 1.00 66.42 17 LEU B O 1
ATOM 1175 N N . ARG B 1 21 ? 20.759 -4.112 97.668 1.00 66.18 18 ARG B N 1
ATOM 1176 C CA . ARG B 1 21 ? 21.934 -4.829 97.179 1.00 65.80 18 ARG B CA 1
ATOM 1177 C C . ARG B 1 21 ? 23.208 -4.252 97.803 1.00 63.75 18 ARG B C 1
ATOM 1178 O O . ARG B 1 21 ? 24.056 -4.983 98.329 1.00 62.07 18 ARG B O 1
ATOM 1186 N N . ARG B 1 22 ? 23.316 -2.931 97.762 1.00 62.85 19 ARG B N 1
ATOM 1187 C CA . ARG B 1 22 ? 24.450 -2.224 98.344 1.00 61.94 19 ARG B CA 1
ATOM 1188 C C . ARG B 1 22 ? 24.543 -2.450 99.856 1.00 58.74 19 ARG B C 1
ATOM 1189 O O . ARG B 1 22 ? 25.597 -2.811 100.371 1.00 57.36 19 ARG B O 1
ATOM 1197 N N . ALA B 1 23 ? 23.434 -2.237 100.555 1.00 56.05 20 ALA B N 1
ATOM 1198 C CA . ALA B 1 23 ? 23.391 -2.394 102.009 1.00 55.00 20 ALA B CA 1
ATOM 1199 C C . ALA B 1 23 ? 23.780 -3.806 102.454 1.00 51.72 20 ALA B C 1
ATOM 1200 O O . ALA B 1 23 ? 24.579 -3.974 103.382 1.00 50.22 20 ALA B O 1
ATOM 1202 N N . LEU B 1 24 ? 23.223 -4.815 101.787 1.00 49.60 21 LEU B N 1
ATOM 1203 C CA . LEU B 1 24 ? 23.540 -6.212 102.122 1.00 48.90 21 LEU B CA 1
ATOM 1204 C C . LEU B 1 24 ? 25.014 -6.567 101.861 1.00 47.37 21 LEU B C 1
ATOM 1205 O O . LEU B 1 24 ? 25.648 -7.272 102.665 1.00 45.73 21 LEU B O 1
ATOM 1210 N N . ALA B 1 25 ? 25.567 -6.056 100.764 1.00 46.28 22 ALA B N 1
ATOM 1211 C CA . ALA B 1 25 ? 26.983 -6.274 100.468 1.00 47.10 22 ALA B CA 1
ATOM 1212 C C . ALA B 1 25 ? 27.877 -5.639 101.545 1.00 48.28 22 ALA B C 1
ATOM 1213 O O . ALA B 1 25 ? 28.872 -6.228 101.972 1.00 48.40 22 ALA B O 1
ATOM 1215 N N . GLU B 1 26 ? 27.508 -4.442 101.988 1.00 49.98 23 GLU B N 1
ATOM 1216 C CA . GLU B 1 26 ? 28.270 -3.726 103.016 1.00 51.81 23 GLU B CA 1
ATOM 1217 C C . GLU B 1 26 ? 28.269 -4.426 104.375 1.00 50.59 23 GLU B C 1
ATOM 1218 O O . GLU B 1 26 ? 29.178 -4.242 105.182 1.00 51.47 23 GLU B O 1
ATOM 1224 N N . GLU B 1 27 ? 27.250 -5.237 104.617 1.00 48.98 24 GLU B N 1
ATOM 1225 C CA . GLU B 1 27 ? 27.210 -6.072 105.815 1.00 49.10 24 GLU B CA 1
ATOM 1226 C C . GLU B 1 27 ? 28.258 -7.209 105.750 1.00 46.57 24 GLU B C 1
ATOM 1227 O O . GLU B 1 27 ? 28.736 -7.665 106.784 1.00 46.86 24 GLU B O 1
ATOM 1233 N N . LEU B 1 28 ? 28.642 -7.616 104.538 1.00 43.79 25 LEU B N 1
ATOM 1234 C CA . LEU B 1 28 ? 29.645 -8.673 104.319 1.00 41.79 25 LEU B CA 1
ATOM 1235 C C . LEU B 1 28 ? 31.092 -8.167 104.197 1.00 40.69 25 LEU B C 1
ATOM 1236 O O . LEU B 1 28 ? 32.053 -8.890 104.509 1.00 39.52 25 LEU B O 1
ATOM 1241 N N . ILE B 1 29 ? 31.248 -6.947 103.697 1.00 41.09 26 ILE B N 1
ATOM 1242 C CA . ILE B 1 29 ? 32.576 -6.414 103.395 1.00 41.87 26 ILE B CA 1
ATOM 1243 C C . ILE B 1 29 ? 33.540 -6.477 104.589 1.00 42.03 26 ILE B C 1
ATOM 1244 O O . ILE B 1 29 ? 34.682 -6.902 104.424 1.00 41.29 26 ILE B O 1
ATOM 1249 N N . PRO B 1 30 ? 33.094 -6.056 105.792 1.00 43.01 27 PRO B N 1
ATOM 1250 C CA . PRO B 1 30 ? 33.990 -6.099 106.950 1.00 43.03 27 PRO B CA 1
ATOM 1251 C C . PRO B 1 30 ? 34.647 -7.476 107.145 1.00 42.15 27 PRO B C 1
ATOM 1252 O O . PRO B 1 30 ? 35.849 -7.549 107.421 1.00 42.15 27 PRO B O 1
ATOM 1256 N N . GLU B 1 31 ? 33.892 -8.550 106.929 1.00 41.52 28 GLU B N 1
ATOM 1257 C CA . GLU B 1 31 ? 34.424 -9.902 107.114 1.00 41.60 28 GLU B CA 1
ATOM 1258 C C . GLU B 1 31 ? 35.448 -10.269 106.040 1.00 40.53 28 GLU B C 1
ATOM 1259 O O . GLU B 1 31 ? 36.432 -10.935 106.330 1.00 39.28 28 GLU B O 1
ATOM 1265 N N . VAL B 1 32 ? 35.195 -9.853 104.804 1.00 39.77 29 VAL B N 1
ATOM 1266 C CA . VAL B 1 32 ? 36.117 -10.112 103.711 1.00 40.54 29 VAL B CA 1
ATOM 1267 C C . VAL B 1 32 ? 37.470 -9.430 103.989 1.00 41.44 29 VAL B C 1
ATOM 1268 O O . VAL B 1 32 ? 38.531 -10.014 103.741 1.00 41.41 29 VAL B O 1
ATOM 1272 N N . LEU B 1 33 ? 37.422 -8.210 104.516 1.00 41.70 30 LEU B N 1
ATOM 1273 C CA . LEU B 1 33 ? 38.635 -7.489 104.915 1.00 43.97 30 LEU B CA 1
ATOM 1274 C C . LEU B 1 33 ? 39.352 -8.118 106.117 1.00 43.60 30 LEU B C 1
ATOM 1275 O O . LEU B 1 33 ? 40.569 -8.019 106.233 1.00 45.12 30 LEU B O 1
ATOM 1280 N N . ARG B 1 34 ? 38.586 -8.745 107.002 1.00 43.36 31 ARG B N 1
ATOM 1281 C CA . ARG B 1 34 ? 39.095 -9.368 108.221 1.00 43.90 31 ARG B CA 1
ATOM 1282 C C . ARG B 1 34 ? 39.663 -10.767 108.029 1.00 43.15 31 ARG B C 1
ATOM 1283 O O . ARG B 1 34 ? 40.321 -11.266 108.924 1.00 45.83 31 ARG B O 1
ATOM 1291 N N . ASN B 1 35 ? 39.350 -11.427 106.923 1.00 40.55 32 ASN B N 1
ATOM 1292 C CA . ASN B 1 35 ? 39.545 -12.868 106.805 1.00 39.28 32 ASN B CA 1
ATOM 1293 C C . ASN B 1 35 ? 40.451 -13.081 105.618 1.00 38.56 32 ASN B C 1
ATOM 1294 O O . ASN B 1 35 ? 40.042 -12.938 104.466 1.00 37.30 32 ASN B O 1
ATOM 1299 N N . ARG B 1 36 ? 41.706 -13.384 105.919 1.00 38.26 33 ARG B N 1
ATOM 1300 C CA . ARG B 1 36 ? 42.727 -13.503 104.901 1.00 38.73 33 ARG B CA 1
ATOM 1301 C C . ARG B 1 36 ? 42.457 -14.650 103.948 1.00 38.55 33 ARG B C 1
ATOM 1302 O O . ARG B 1 36 ? 42.901 -14.583 102.822 1.00 37.30 33 ARG B O 1
ATOM 1310 N N . GLU B 1 37 ? 41.726 -15.678 104.394 1.00 38.84 34 GLU B N 1
ATOM 1311 C CA . GLU B 1 37 ? 41.363 -16.825 103.534 1.00 39.02 34 GLU B CA 1
ATOM 1312 C C . GLU B 1 37 ? 40.272 -16.531 102.485 1.00 37.75 34 GLU B C 1
ATOM 1313 O O . GLU B 1 37 ? 40.285 -17.107 101.399 1.00 38.46 34 GLU B O 1
ATOM 1319 N N . LEU B 1 38 ? 39.328 -15.654 102.803 1.00 37.50 35 LEU B N 1
ATOM 1320 C CA . LEU B 1 38 ? 38.405 -15.133 101.767 1.00 37.44 35 LEU B CA 1
ATOM 1321 C C . LEU B 1 38 ? 39.198 -14.315 100.729 1.00 36.30 35 LEU B C 1
ATOM 1322 O O . LEU B 1 38 ? 39.042 -14.483 99.508 1.00 36.89 35 LEU B O 1
ATOM 1327 N N . ARG B 1 39 ? 40.080 -13.460 101.233 1.00 34.97 36 ARG B N 1
ATOM 1328 C CA . ARG B 1 39 ? 40.977 -12.674 100.376 1.00 34.17 36 ARG B CA 1
ATOM 1329 C C . ARG B 1 39 ? 41.841 -13.559 99.465 1.00 32.22 36 ARG B C 1
ATOM 1330 O O . ARG B 1 39 ? 42.029 -13.257 98.282 1.00 31.29 36 ARG B O 1
ATOM 1338 N N . ARG B 1 40 ? 42.354 -14.652 100.016 1.00 30.82 37 ARG B N 1
ATOM 1339 C CA . ARG B 1 40 ? 43.119 -15.608 99.221 1.00 30.57 37 ARG B CA 1
ATOM 1340 C C . ARG B 1 40 ? 42.277 -16.295 98.160 1.00 30.14 37 ARG B C 1
ATOM 1341 O O . ARG B 1 40 ? 42.754 -16.503 97.074 1.00 30.00 37 ARG B O 1
ATOM 1349 N N . ALA B 1 41 ? 41.054 -16.691 98.502 1.00 29.68 38 ALA B N 1
ATOM 1350 C CA . ALA B 1 41 ? 40.157 -17.316 97.542 1.00 29.46 38 ALA B CA 1
ATOM 1351 C C . ALA B 1 41 ? 39.897 -16.372 96.376 1.00 29.45 38 ALA B C 1
ATOM 1352 O O . ALA B 1 41 ? 39.981 -16.771 95.212 1.00 28.68 38 ALA B O 1
ATOM 1354 N N . ILE B 1 42 ? 39.614 -15.112 96.692 1.00 29.86 39 ILE B N 1
ATOM 1355 C CA . ILE B 1 42 ? 39.383 -14.096 95.663 1.00 30.17 39 ILE B CA 1
ATOM 1356 C C . ILE B 1 42 ? 40.616 -13.919 94.774 1.00 30.04 39 ILE B C 1
ATOM 1357 O O . ILE B 1 42 ? 40.499 -13.881 93.553 1.00 30.37 39 ILE B O 1
ATOM 1362 N N . LEU B 1 43 ? 41.794 -13.812 95.386 1.00 30.21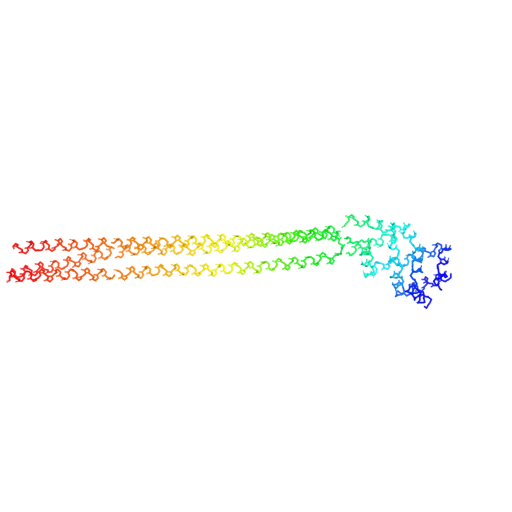 40 LEU B N 1
ATOM 1363 C CA . LEU B 1 43 ? 43.039 -13.635 94.626 1.00 30.62 40 LEU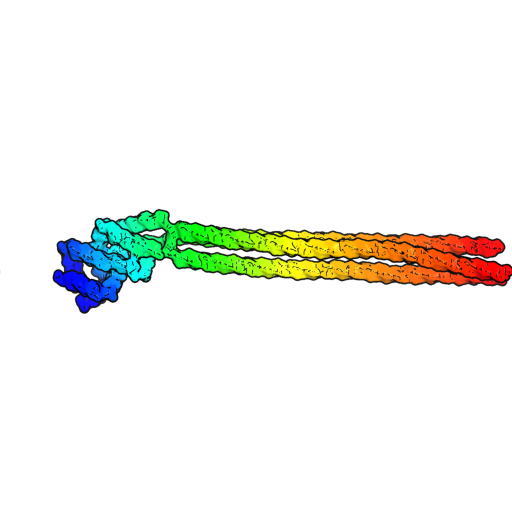 B CA 1
ATOM 1364 C C . LEU B 1 43 ? 43.330 -14.833 93.719 1.00 31.18 40 LEU B C 1
ATOM 1365 O O . LEU B 1 43 ? 43.690 -14.647 92.562 1.00 31.25 40 LEU B O 1
ATOM 1370 N N . LEU B 1 44 ? 43.137 -16.043 94.237 1.00 32.16 41 LEU B N 1
ATOM 1371 C CA . LEU B 1 44 ? 43.320 -17.281 93.459 1.00 32.85 41 LEU B CA 1
ATOM 1372 C C . LEU B 1 44 ? 42.424 -17.292 92.237 1.00 32.34 41 LEU B C 1
ATOM 1373 O O . LEU B 1 44 ? 42.849 -17.673 91.147 1.00 32.41 41 LEU B O 1
ATOM 1378 N N . ALA B 1 45 ? 41.176 -16.888 92.436 1.00 31.53 42 ALA B N 1
ATOM 1379 C CA . ALA B 1 45 ? 40.191 -16.879 91.362 1.00 32.24 42 ALA B CA 1
ATOM 1380 C C . ALA B 1 45 ? 40.568 -15.862 90.289 1.00 31.80 42 ALA B C 1
ATOM 1381 O O . ALA B 1 45 ? 40.586 -16.185 89.108 1.00 31.28 42 ALA B O 1
ATOM 1383 N N . LEU B 1 46 ? 40.940 -14.657 90.710 1.00 32.07 43 LEU B N 1
ATOM 1384 C CA . LEU B 1 46 ? 41.258 -13.579 89.785 1.00 32.42 43 LEU B CA 1
ATOM 1385 C C . LEU B 1 46 ? 42.520 -13.934 88.996 1.00 33.20 43 LEU B C 1
ATOM 1386 O O . LEU B 1 46 ? 42.627 -13.628 87.803 1.00 33.04 43 LEU B O 1
ATOM 1391 N N . SER B 1 47 ? 43.446 -14.643 89.637 1.00 33.78 44 SER B N 1
ATOM 1392 C CA . SER B 1 47 ? 44.700 -15.000 88.969 1.00 34.96 44 SER B CA 1
ATOM 1393 C C . SER B 1 47 ? 44.475 -16.005 87.845 1.00 34.72 44 SER B C 1
ATOM 1394 O O . SER B 1 47 ? 45.248 -16.060 86.894 1.00 35.31 44 SER B O 1
ATOM 1397 N N . ARG B 1 48 ? 43.400 -16.779 87.936 1.00 34.58 45 ARG B N 1
ATOM 1398 C CA . ARG B 1 48 ? 43.068 -17.735 86.880 1.00 34.52 45 ARG B CA 1
ATOM 1399 C C . ARG B 1 48 ? 42.821 -17.040 85.551 1.00 34.74 45 ARG B C 1
ATOM 1400 O O . ARG B 1 48 ? 43.032 -17.638 84.511 1.00 35.51 45 ARG B O 1
ATOM 1408 N N . GLU B 1 49 ? 42.354 -15.793 85.588 1.00 35.04 46 GLU B N 1
ATOM 1409 C CA . GLU B 1 49 ? 42.060 -15.032 84.372 1.00 36.10 46 GLU B CA 1
ATOM 1410 C C . GLU B 1 49 ? 43.084 -13.951 84.009 1.00 36.06 46 GLU B C 1
ATOM 1411 O O . GLU B 1 49 ? 43.181 -13.573 82.850 1.00 35.73 46 GLU B O 1
ATOM 1425 N N . ALA B 1 51 ? 46.159 -11.626 82.992 1.00 33.28 48 ALA B N 1
ATOM 1426 C CA . ALA B 1 51 ? 47.429 -11.671 82.268 1.00 32.49 48 ALA B CA 1
ATOM 1427 C C . ALA B 1 51 ? 48.553 -11.255 83.202 1.00 31.36 48 ALA B C 1
ATOM 1428 O O . ALA B 1 51 ? 48.394 -10.328 84.003 1.00 31.63 48 ALA B O 1
ATOM 1430 N N . THR B 1 52 ? 49.659 -11.991 83.134 1.00 30.62 49 THR B N 1
ATOM 1431 C CA . THR B 1 52 ? 50.837 -11.716 83.938 1.00 30.25 49 THR B CA 1
ATOM 1432 C C . THR B 1 52 ? 52.035 -11.257 83.132 1.00 30.51 49 THR B C 1
ATOM 1433 O O . THR B 1 52 ? 52.062 -11.380 81.903 1.00 30.16 49 THR B O 1
ATOM 1437 N N . LYS B 1 53 ? 53.030 -10.744 83.855 1.00 31.53 50 LYS B N 1
ATOM 1438 C CA . LYS B 1 53 ? 54.303 -10.361 83.266 1.00 33.47 50 LYS B CA 1
ATOM 1439 C C . LYS B 1 53 ? 54.967 -11.550 82.584 1.00 32.88 50 LYS B C 1
ATOM 1440 O O . LYS B 1 53 ? 55.578 -11.384 81.544 1.00 31.85 50 LYS B O 1
ATOM 1446 N N . GLU B 1 54 ? 54.809 -12.742 83.154 1.00 34.18 51 GLU B N 1
ATOM 1447 C CA . GLU B 1 54 ? 55.320 -13.967 82.525 1.00 35.53 51 GLU B CA 1
ATOM 1448 C C . GLU B 1 54 ? 54.668 -14.248 81.184 1.00 33.51 51 GLU B C 1
ATOM 1449 O O . GLU B 1 54 ? 55.336 -14.705 80.256 1.00 32.89 51 GLU B O 1
ATOM 1455 N N . ASP B 1 55 ? 53.356 -14.022 81.103 1.00 32.61 52 ASP B N 1
ATOM 1456 C CA . ASP B 1 55 ? 52.613 -14.307 79.885 1.00 33.18 52 ASP B CA 1
ATOM 1457 C C . ASP B 1 55 ? 53.048 -13.391 78.781 1.00 32.48 52 ASP B C 1
ATOM 1458 O O . ASP B 1 55 ? 53.168 -13.827 77.636 1.00 32.86 52 ASP B O 1
ATOM 1463 N N . ILE B 1 56 ? 53.246 -12.117 79.122 1.00 32.21 53 ILE B N 1
ATOM 1464 C CA . ILE B 1 56 ? 53.610 -11.123 78.138 1.00 31.99 53 ILE B CA 1
ATOM 1465 C C . ILE B 1 56 ? 55.050 -11.373 77.702 1.00 31.56 53 ILE B C 1
ATOM 1466 O O . ILE B 1 56 ? 55.344 -11.268 76.513 1.00 31.98 53 ILE B O 1
ATOM 1471 N N . GLU B 1 57 ? 55.918 -11.754 78.638 1.00 30.57 54 GLU B N 1
ATOM 1472 C CA . GLU B 1 57 ? 57.317 -12.063 78.330 1.00 30.94 54 GLU B CA 1
ATOM 1473 C C . GLU B 1 57 ? 57.426 -13.252 77.374 1.00 29.59 54 GLU B C 1
ATOM 1474 O O . GLU B 1 57 ? 58.257 -13.244 76.472 1.00 29.23 54 GLU B O 1
ATOM 1480 N N . ALA B 1 58 ? 56.591 -14.269 77.578 1.00 28.44 55 ALA B N 1
ATOM 1481 C CA . ALA B 1 58 ? 56.594 -15.437 76.696 1.00 27.92 55 ALA B CA 1
ATOM 1482 C C . ALA B 1 58 ? 56.167 -15.053 75.287 1.00 27.04 55 ALA B C 1
ATOM 1483 O O . ALA B 1 58 ? 56.719 -15.556 74.309 1.00 27.21 55 ALA B O 1
ATOM 1485 N N . LEU B 1 59 ? 55.197 -14.150 75.173 1.00 25.97 56 LEU B N 1
ATOM 1486 C CA . LEU B 1 59 ? 54.761 -13.706 73.862 1.00 25.57 56 LEU B CA 1
ATOM 1487 C C . LEU B 1 59 ? 55.829 -12.841 73.204 1.00 25.19 56 LEU B C 1
ATOM 1488 O O . LEU B 1 59 ? 56.051 -12.939 72.002 1.00 25.20 56 LEU B O 1
ATOM 1493 N N . ARG B 1 60 ? 56.469 -11.987 73.995 1.00 25.68 57 ARG B N 1
ATOM 1494 C CA . ARG B 1 60 ? 57.552 -11.128 73.520 1.00 25.92 57 ARG B CA 1
ATOM 1495 C C . ARG B 1 60 ? 58.652 -11.990 72.932 1.00 26.30 57 ARG B C 1
ATOM 1496 O O . ARG B 1 60 ? 59.112 -11.743 71.822 1.00 25.68 57 ARG B O 1
ATOM 1504 N N . LYS B 1 61 ? 59.058 -13.010 73.689 1.00 27.28 58 LYS B N 1
ATOM 1505 C CA . LYS B 1 61 ? 60.133 -13.918 73.279 1.00 28.50 58 LYS B CA 1
ATOM 1506 C C . LYS B 1 61 ? 59.762 -14.650 71.978 1.00 28.24 58 LYS B C 1
ATOM 1507 O O . LYS B 1 61 ? 60.572 -14.711 71.055 1.00 28.45 58 LYS B O 1
ATOM 1513 N N . ALA B 1 62 ? 58.538 -15.174 71.907 1.00 27.35 59 ALA B N 1
ATOM 1514 C CA . ALA B 1 62 ? 58.060 -15.885 70.718 1.00 27.47 59 ALA B CA 1
ATOM 1515 C C . ALA B 1 62 ? 57.976 -14.978 69.494 1.00 27.42 59 ALA B C 1
ATOM 1516 O O . ALA B 1 62 ? 58.330 -15.390 68.380 1.00 27.87 59 ALA B O 1
ATOM 1518 N N . THR B 1 63 ? 57.492 -13.756 69.695 1.00 26.90 60 THR B N 1
ATOM 1519 C CA . THR B 1 63 ? 57.360 -12.795 68.609 1.00 27.26 60 THR B CA 1
ATOM 1520 C C . THR B 1 63 ? 58.725 -12.427 68.038 1.00 27.96 60 THR B C 1
ATOM 1521 O O . THR B 1 63 ? 58.922 -12.426 66.812 1.00 27.62 60 THR B O 1
ATOM 1525 N N . LYS B 1 64 ? 59.657 -12.112 68.931 1.00 28.26 61 LYS B N 1
ATOM 1526 C CA . LYS B 1 64 ? 61.014 -11.786 68.539 1.00 29.64 61 LYS B CA 1
ATOM 1527 C C . LYS B 1 64 ? 61.620 -12.910 67.701 1.00 29.89 61 LYS B C 1
ATOM 1528 O O . LYS B 1 64 ? 62.234 -12.654 66.669 1.00 30.45 61 LYS B O 1
ATOM 1534 N N . GLU B 1 65 ? 61.439 -14.149 68.143 1.00 29.96 62 GLU B N 1
ATOM 1535 C CA . GLU B 1 65 ? 61.929 -15.311 67.395 1.00 30.71 62 GLU B CA 1
ATOM 1536 C C . GLU B 1 65 ? 61.251 -15.487 66.030 1.00 29.86 62 GLU B C 1
ATOM 1537 O O . GLU B 1 65 ? 61.907 -15.821 65.051 1.00 29.22 62 GLU B O 1
ATOM 1543 N N . ASP B 1 66 ? 59.938 -15.266 65.977 1.00 30.04 63 ASP B N 1
ATOM 1544 C CA . ASP B 1 66 ? 59.182 -15.410 64.737 1.00 30.45 63 ASP B CA 1
ATOM 1545 C C . ASP B 1 66 ? 59.610 -14.373 63.704 1.00 30.19 63 ASP B C 1
ATOM 1546 O O . ASP B 1 66 ? 59.721 -14.675 62.506 1.00 29.63 63 ASP B O 1
ATOM 1551 N N . ILE B 1 67 ? 59.840 -13.146 64.168 1.00 30.16 64 ILE B N 1
ATOM 1552 C CA . ILE B 1 67 ? 60.338 -12.078 63.295 1.00 30.16 64 ILE B CA 1
ATOM 1553 C C . ILE B 1 67 ? 61.762 -12.376 62.829 1.00 31.02 64 ILE B C 1
ATOM 1554 O O . ILE B 1 67 ? 62.090 -12.168 61.659 1.00 32.20 64 ILE B O 1
ATOM 1559 N N . GLU B 1 68 ? 62.611 -12.852 63.737 1.00 31.50 65 GLU B N 1
ATOM 1560 C CA . GLU B 1 68 ? 63.986 -13.196 63.390 1.00 31.97 65 GLU B CA 1
ATOM 1561 C C . GLU B 1 68 ? 64.038 -14.317 62.365 1.00 31.42 65 GLU B C 1
ATOM 1562 O O . GLU B 1 68 ? 64.850 -14.280 61.456 1.00 29.73 65 GLU B O 1
ATOM 1568 N N . ASP B 1 69 ? 63.189 -15.322 62.531 1.00 31.64 66 ASP B N 1
ATOM 1569 C CA . ASP B 1 69 ? 63.073 -16.380 61.545 1.00 31.92 66 ASP B CA 1
ATOM 1570 C C . ASP B 1 69 ? 62.757 -15.838 60.161 1.00 30.53 66 ASP B C 1
ATOM 1571 O O . ASP B 1 69 ? 63.348 -16.278 59.195 1.00 29.75 66 ASP B O 1
ATOM 1576 N N . LEU B 1 70 ? 61.815 -14.903 60.075 1.00 29.39 67 LEU B N 1
ATOM 1577 C CA . LEU B 1 70 ? 61.447 -14.327 58.783 1.00 29.40 67 LEU B CA 1
ATOM 1578 C C . LEU B 1 70 ? 62.573 -13.481 58.196 1.00 29.37 67 LEU B C 1
ATOM 1579 O O . LEU B 1 70 ? 62.840 -13.547 56.992 1.00 29.05 67 LEU B O 1
ATOM 1584 N N . ARG B 1 71 ? 63.227 -12.690 59.038 1.00 30.18 68 ARG B N 1
ATOM 1585 C CA . ARG B 1 71 ? 64.376 -11.911 58.592 1.00 32.38 68 ARG B CA 1
ATOM 1586 C C . ARG B 1 71 ? 65.425 -12.831 57.984 1.00 32.45 68 ARG B C 1
ATOM 1587 O O . ARG B 1 71 ? 65.975 -12.537 56.931 1.00 30.59 68 ARG B O 1
ATOM 1595 N N . GLU B 1 72 ? 65.685 -13.941 58.668 1.00 33.81 69 GLU B N 1
ATOM 1596 C CA . GLU B 1 72 ? 66.720 -14.878 58.261 1.00 35.75 69 GLU B CA 1
ATOM 1597 C C . GLU B 1 72 ? 66.342 -15.586 56.964 1.00 33.92 69 GLU B C 1
ATOM 1598 O O . GLU B 1 72 ? 67.165 -15.710 56.066 1.00 33.56 69 GLU B O 1
ATOM 1604 N N . ALA B 1 73 ? 65.101 -16.052 56.881 1.00 31.68 70 ALA B N 1
ATOM 1605 C CA . ALA B 1 73 ? 64.597 -16.697 55.677 1.00 31.91 70 ALA B CA 1
ATOM 1606 C C . ALA B 1 73 ? 64.664 -15.743 54.481 1.00 31.54 70 ALA B C 1
ATOM 1607 O O . ALA B 1 73 ? 65.118 -16.123 53.404 1.00 30.68 70 ALA B O 1
ATOM 1609 N N . THR B 1 74 ? 64.217 -14.506 54.694 1.00 31.31 71 THR B N 1
ATOM 1610 C CA . THR B 1 74 ? 64.232 -13.484 53.658 1.00 31.65 71 THR B CA 1
ATOM 1611 C C . THR B 1 74 ? 65.653 -13.223 53.146 1.00 32.60 71 THR B C 1
ATOM 1612 O O . THR B 1 74 ? 65.877 -13.125 51.934 1.00 30.93 71 THR B O 1
ATOM 1616 N N . LYS B 1 75 ? 66.598 -13.107 54.072 1.00 33.52 72 LYS B N 1
ATOM 1617 C CA . LYS B 1 75 ? 67.999 -12.916 53.717 1.00 35.52 72 LYS B CA 1
ATOM 1618 C C . LYS B 1 75 ? 68.510 -14.085 52.868 1.00 34.43 72 LYS B C 1
ATOM 1619 O O . LYS B 1 75 ? 69.236 -13.878 51.903 1.00 33.63 72 LYS B O 1
ATOM 1625 N N . GLU B 1 76 ? 68.118 -15.306 53.223 1.00 34.02 73 GLU B N 1
ATOM 1626 C CA . GLU B 1 76 ? 68.534 -16.500 52.480 1.00 34.37 73 GLU B CA 1
ATOM 1627 C C . GLU B 1 76 ? 67.901 -16.558 51.093 1.00 33.38 73 GLU B C 1
ATOM 1628 O O . GLU B 1 76 ? 68.552 -16.956 50.139 1.00 33.82 73 GLU B O 1
ATOM 1634 N N . ASP B 1 77 ? 66.629 -16.183 50.995 1.00 32.22 74 ASP B N 1
ATOM 1635 C CA . ASP B 1 77 ? 65.910 -16.208 49.723 1.00 32.37 74 ASP B CA 1
ATOM 1636 C C . ASP B 1 77 ? 66.493 -15.188 48.744 1.00 31.42 74 ASP B C 1
ATOM 1637 O O . ASP B 1 77 ? 66.657 -15.472 47.554 1.00 31.27 74 ASP B O 1
ATOM 1642 N N . ILE B 1 78 ? 66.808 -14.003 49.250 1.00 31.18 75 ILE B N 1
ATOM 1643 C CA . ILE B 1 78 ? 67.456 -12.974 48.436 1.00 30.90 75 ILE B CA 1
ATOM 1644 C C . ILE B 1 78 ? 68.852 -13.438 48.004 1.00 31.62 75 ILE B C 1
ATOM 1645 O O . ILE B 1 78 ? 69.248 -13.233 46.853 1.00 31.71 75 ILE B O 1
ATOM 1650 N N . GLU B 1 79 ? 69.581 -14.074 48.913 1.00 32.90 76 GLU B N 1
ATOM 1651 C CA . GLU B 1 79 ? 70.929 -14.573 48.623 1.00 35.33 76 GLU B CA 1
ATOM 1652 C C . GLU B 1 79 ? 70.893 -15.665 47.555 1.00 33.86 76 GLU B C 1
ATOM 1653 O O . GLU B 1 79 ? 71.733 -15.673 46.666 1.00 33.88 76 GLU B O 1
ATOM 1659 N N . ALA B 1 80 ? 69.918 -16.569 47.638 1.00 32.15 77 ALA B N 1
ATOM 1660 C CA . ALA B 1 80 ? 69.763 -17.617 46.630 1.00 32.46 77 ALA B CA 1
ATOM 1661 C C . ALA B 1 80 ? 69.537 -17.032 45.235 1.00 32.32 77 ALA B C 1
ATOM 1662 O O . ALA B 1 80 ? 70.098 -17.527 44.250 1.00 32.93 77 ALA B O 1
ATOM 1664 N N . LEU B 1 81 ? 68.734 -15.971 45.150 1.00 31.81 78 LEU B N 1
ATOM 1665 C CA . LEU B 1 81 ? 68.500 -15.314 43.867 1.00 32.12 78 LEU B CA 1
ATOM 1666 C C . LEU B 1 81 ? 69.754 -14.591 43.366 1.00 32.35 78 LEU B C 1
ATOM 1667 O O . LEU B 1 81 ? 70.032 -14.578 42.162 1.00 32.01 78 LEU B O 1
ATOM 1672 N N . ARG B 1 82 ? 70.502 -13.994 44.282 1.00 33.53 79 ARG B N 1
ATOM 1673 C CA . ARG B 1 82 ? 71.757 -13.334 43.932 1.00 35.80 79 ARG B CA 1
ATOM 1674 C C . ARG B 1 82 ? 72.739 -14.336 43.333 1.00 35.63 79 ARG B C 1
ATOM 1675 O O . ARG B 1 82 ? 73.361 -14.055 42.316 1.00 35.51 79 ARG B O 1
ATOM 1683 N N . LYS B 1 83 ? 72.873 -15.495 43.968 1.00 36.31 80 LYS B N 1
ATOM 1684 C CA . LYS B 1 83 ? 73.740 -16.569 43.466 1.00 37.26 80 LYS B CA 1
ATOM 1685 C C . LYS B 1 83 ? 73.288 -17.107 42.111 1.00 36.91 80 LYS B C 1
ATOM 1686 O O . LYS B 1 83 ? 74.107 -17.262 41.211 1.00 36.99 80 LYS B O 1
ATOM 1688 N N . ALA B 1 84 ? 71.991 -17.378 41.967 1.00 36.29 81 ALA B N 1
ATOM 1689 C CA . ALA B 1 84 ? 71.444 -17.855 40.693 1.00 36.67 81 ALA B CA 1
ATOM 1690 C C . ALA B 1 84 ? 71.672 -16.839 39.569 1.00 35.97 81 ALA B C 1
ATOM 1691 O O . ALA B 1 84 ? 72.045 -17.201 38.454 1.00 37.68 81 ALA B O 1
ATOM 1693 N N . THR B 1 85 ? 71.477 -15.564 39.881 1.00 35.46 82 THR B N 1
ATOM 1694 C CA . THR B 1 85 ? 71.693 -14.491 38.915 1.00 35.04 82 THR B CA 1
ATOM 1695 C C . THR B 1 85 ? 73.174 -14.359 38.537 1.00 35.93 82 THR B C 1
ATOM 1696 O O . THR B 1 85 ? 73.512 -14.196 37.365 1.00 35.41 82 THR B O 1
ATOM 1700 N N . LYS B 1 86 ? 74.050 -14.419 39.534 1.00 36.93 83 LYS B N 1
ATOM 1701 C CA . LYS B 1 86 ? 75.493 -14.351 39.298 1.00 38.79 83 LYS B CA 1
ATOM 1702 C C . LYS B 1 86 ? 75.939 -15.483 38.387 1.00 40.24 83 LYS B C 1
ATOM 1703 O O . LYS B 1 86 ? 76.767 -15.284 37.502 1.00 42.23 83 LYS B O 1
ATOM 1705 N N . GLU B 1 87 ? 75.379 -16.664 38.616 1.00 41.84 84 GLU B N 1
ATOM 1706 C CA . GLU B 1 87 ? 75.688 -17.845 37.819 1.00 44.97 84 GLU B CA 1
ATOM 1707 C C . GLU B 1 87 ? 75.238 -17.690 36.353 1.00 44.27 84 GLU B C 1
ATOM 1708 O O . GLU B 1 87 ? 76.000 -18.008 35.434 1.00 44.45 84 GLU B O 1
ATOM 1714 N N . ASP B 1 88 ? 74.044 -17.142 36.135 1.00 43.60 85 ASP B N 1
ATOM 1715 C CA . ASP B 1 88 ? 73.544 -16.920 34.777 1.00 44.10 85 ASP B CA 1
ATOM 1716 C C . ASP B 1 88 ? 74.388 -15.883 34.038 1.00 42.29 85 ASP B C 1
ATOM 1717 O O . ASP B 1 88 ? 74.657 -16.022 32.852 1.00 41.68 85 ASP B O 1
ATOM 1722 N N . ILE B 1 89 ? 74.795 -14.845 34.754 1.00 42.15 86 ILE B N 1
ATOM 1723 C CA . ILE B 1 89 ? 75.655 -13.802 34.202 1.00 42.51 86 ILE B CA 1
ATOM 1724 C C . ILE B 1 89 ? 77.050 -14.337 33.859 1.00 42.56 86 ILE B C 1
ATOM 1725 O O . ILE B 1 89 ? 77.620 -13.978 32.830 1.00 41.04 86 ILE B O 1
ATOM 1730 N N . GLU B 1 90 ? 77.589 -15.197 34.712 1.00 42.63 87 GLU B N 1
ATOM 1731 C CA . GLU B 1 90 ? 78.872 -15.831 34.431 1.00 44.56 87 GLU B CA 1
ATOM 1732 C C . GLU B 1 90 ? 78.808 -16.708 33.183 1.00 42.08 87 GLU B C 1
ATOM 1733 O O . GLU B 1 90 ? 79.746 -16.724 32.400 1.00 41.14 87 GLU B O 1
ATOM 1739 N N . ALA B 1 91 ? 77.704 -17.433 33.014 1.00 40.16 88 ALA B N 1
ATOM 1740 C CA . ALA B 1 91 ? 77.507 -18.279 31.842 1.00 40.13 88 ALA B CA 1
ATOM 1741 C C . ALA B 1 91 ? 77.443 -17.442 30.568 1.00 40.85 88 ALA B C 1
ATOM 1742 O O . ALA B 1 91 ? 78.007 -17.818 29.544 1.00 40.25 88 ALA B O 1
ATOM 1744 N N . LEU B 1 92 ? 76.763 -16.302 30.636 1.00 41.47 89 LEU B N 1
ATOM 1745 C CA . LEU B 1 92 ? 76.682 -15.399 29.490 1.00 41.96 89 LEU B CA 1
ATOM 1746 C C . LEU B 1 92 ? 78.062 -14.781 29.178 1.00 41.50 89 LEU B C 1
ATOM 1747 O O . LEU B 1 92 ? 78.426 -14.627 28.012 1.00 40.74 89 LEU B O 1
ATOM 1752 N N . ARG B 1 93 ? 78.836 -14.481 30.214 1.00 40.89 90 ARG B N 1
ATOM 1753 C CA . ARG B 1 93 ? 80.209 -13.993 30.044 1.00 43.95 90 ARG B CA 1
ATOM 1754 C C . ARG B 1 93 ? 81.098 -15.030 29.351 1.00 44.24 90 ARG B C 1
ATOM 1755 O O . ARG B 1 93 ? 81.921 -14.679 28.502 1.00 44.01 90 ARG B O 1
ATOM 1763 N N . GLU B 1 94 ? 80.921 -16.301 29.707 1.00 44.63 91 GLU B N 1
ATOM 1764 C CA . GLU B 1 94 ? 81.637 -17.393 29.048 1.00 46.24 91 GLU B CA 1
ATOM 1765 C C . GLU B 1 94 ? 81.226 -17.559 27.582 1.00 44.98 91 GLU B C 1
ATOM 1766 O O . GLU B 1 94 ? 82.057 -17.921 26.752 1.00 45.86 91 GLU B O 1
ATOM 1772 N N . ASP B 1 95 ? 79.958 -17.295 27.264 1.00 43.58 92 ASP B N 1
ATOM 1773 C CA . ASP B 1 95 ? 79.481 -17.341 25.881 1.00 43.84 92 ASP B CA 1
ATOM 1774 C C . ASP B 1 95 ? 80.131 -16.251 25.037 1.00 42.48 92 ASP B C 1
ATOM 1775 O O . ASP B 1 95 ? 80.551 -16.505 23.915 1.00 42.58 92 ASP B O 1
ATOM 1780 N N . ILE B 1 96 ? 80.202 -15.043 25.589 1.00 41.48 93 ILE B N 1
ATOM 1781 C CA . ILE B 1 96 ? 80.867 -13.918 24.936 1.00 41.32 93 ILE B CA 1
ATOM 1782 C C . ILE B 1 96 ? 82.330 -14.251 24.622 1.00 42.42 93 ILE B C 1
ATOM 1783 O O . ILE B 1 96 ? 82.818 -13.983 23.520 1.00 41.64 93 ILE B O 1
ATOM 1788 N N . GLU B 1 97 ? 83.022 -14.814 25.603 1.00 43.90 94 GLU B N 1
ATOM 1789 C CA . GLU B 1 97 ? 84.407 -15.246 25.425 1.00 46.60 94 GLU B CA 1
ATOM 1790 C C . GLU B 1 97 ? 84.515 -16.329 24.351 1.00 45.01 94 GLU B C 1
ATOM 1791 O O . GLU B 1 97 ? 85.425 -16.295 23.524 1.00 43.89 94 GLU B O 1
ATOM 1797 N N . ALA B 1 98 ? 83.584 -17.285 24.373 1.00 43.68 95 ALA B N 1
ATOM 1798 C CA . ALA B 1 98 ? 83.545 -18.347 23.368 1.00 43.00 95 ALA B CA 1
ATOM 1799 C C . ALA B 1 98 ? 83.367 -17.783 21.960 1.00 43.07 95 ALA B C 1
ATOM 1800 O O . ALA B 1 98 ? 84.018 -18.244 21.024 1.00 43.32 95 ALA B O 1
ATOM 1802 N N . LEU B 1 99 ? 82.496 -16.781 21.817 1.00 42.40 96 LEU B N 1
ATOM 1803 C CA . LEU B 1 99 ? 82.271 -16.123 20.527 1.00 42.85 96 LEU B CA 1
ATOM 1804 C C . LEU B 1 99 ? 83.519 -15.372 20.047 1.00 43.46 96 LEU B C 1
ATOM 1805 O O . LEU B 1 99 ? 83.849 -15.414 18.863 1.00 43.73 96 LEU B O 1
ATOM 1810 N N . ARG B 1 100 ? 84.186 -14.677 20.965 1.00 43.79 97 ARG B N 1
ATOM 1811 C CA . ARG B 1 100 ? 85.422 -13.970 20.650 1.00 47.04 97 ARG B CA 1
ATOM 1812 C C . ARG B 1 100 ? 86.471 -14.927 20.079 1.00 47.52 97 ARG B C 1
ATOM 1813 O O . ARG B 1 100 ? 87.100 -14.644 19.058 1.00 45.43 97 ARG B O 1
ATOM 1821 N N . LYS B 1 101 ? 86.637 -16.060 20.752 1.00 48.90 98 LYS B N 1
ATOM 1822 C CA . LYS B 1 101 ? 87.597 -17.084 20.339 1.00 50.41 98 LYS B CA 1
ATOM 1823 C C . LYS B 1 101 ? 87.227 -17.698 18.988 1.00 49.73 98 LYS B C 1
ATOM 1824 O O . LYS B 1 101 ? 88.067 -17.788 18.085 1.00 49.83 98 LYS B O 1
ATOM 1830 N N . ALA B 1 102 ? 85.967 -18.100 18.845 1.00 47.91 99 ALA B N 1
ATOM 1831 C CA . ALA B 1 102 ? 85.486 -18.687 17.602 1.00 47.75 99 ALA B CA 1
ATOM 1832 C C . ALA B 1 102 ? 85.612 -17.701 16.435 1.00 47.68 99 ALA B C 1
ATOM 1833 O O . ALA B 1 102 ? 85.985 -18.087 15.330 1.00 47.41 99 ALA B O 1
ATOM 1835 N N . THR B 1 103 ? 85.312 -16.430 16.694 1.00 47.36 100 THR B N 1
ATOM 1836 C CA . THR B 1 103 ? 85.450 -15.373 15.690 1.00 47.28 100 THR B CA 1
ATOM 1837 C C . THR B 1 103 ? 86.901 -15.230 15.240 1.00 48.01 100 THR B C 1
ATOM 1838 O O . THR B 1 103 ? 87.179 -15.080 14.050 1.00 45.79 100 THR B O 1
ATOM 1842 N N . LYS B 1 104 ? 87.818 -15.266 16.199 1.00 50.49 101 LYS B N 1
ATOM 1843 C CA . LYS B 1 104 ? 89.241 -15.163 15.901 1.00 53.36 101 LYS B CA 1
ATOM 1844 C C . LYS B 1 104 ? 89.729 -16.341 15.048 1.00 54.52 101 LYS B C 1
ATOM 1845 O O . LYS B 1 104 ? 90.386 -16.148 14.026 1.00 54.20 101 LYS B O 1
ATOM 1851 N N . GLU B 1 105 ? 89.383 -17.552 15.471 1.00 55.45 102 GLU B N 1
ATOM 1852 C CA . GLU B 1 105 ? 89.760 -18.763 14.751 1.00 57.17 102 GLU B CA 1
ATOM 1853 C C . GLU B 1 105 ? 89.206 -18.780 13.328 1.00 55.74 102 GLU B C 1
ATOM 1854 O O . GLU B 1 105 ? 89.912 -19.140 12.390 1.00 54.80 102 GLU B O 1
ATOM 1860 N N . ASN B 1 106 ? 87.940 -18.402 13.180 1.00 54.06 103 ASN B N 1
ATOM 1861 C CA . ASN B 1 106 ? 87.295 -18.347 11.870 1.00 54.15 103 ASN B CA 1
ATOM 1862 C C . ASN B 1 106 ? 87.943 -17.334 10.928 1.00 53.57 103 ASN B C 1
ATOM 1863 O O . ASN B 1 106 ? 88.019 -17.569 9.724 1.00 51.05 103 ASN B O 1
ATOM 1876 N N . GLU B 1 108 ? 91.159 -16.397 11.079 1.00 54.17 105 GLU B N 1
ATOM 1877 C CA . GLU B 1 108 ? 92.445 -17.004 10.721 1.00 54.98 105 GLU B CA 1
ATOM 1878 C C . GLU B 1 108 ? 92.264 -18.089 9.663 1.00 54.58 105 GLU B C 1
ATOM 1879 O O . GLU B 1 108 ? 93.095 -18.245 8.773 1.00 54.22 105 GLU B O 1
ATOM 1885 N N . LYS B 1 109 ? 91.162 -18.824 9.770 1.00 54.57 106 LYS B N 1
ATOM 1886 C CA . LYS B 1 109 ? 90.790 -19.850 8.797 1.00 55.27 106 LYS B CA 1
ATOM 1887 C C . LYS B 1 109 ? 90.529 -19.220 7.426 1.00 54.80 106 LYS B C 1
ATOM 1888 O O . LYS B 1 109 ? 91.046 -19.686 6.410 1.00 53.55 106 LYS B O 1
ATOM 1894 N N . LEU B 1 110 ? 89.727 -18.157 7.412 1.00 53.05 107 LEU B N 1
ATOM 1895 C CA . LEU B 1 110 ? 89.414 -17.432 6.181 1.00 53.51 107 LEU B CA 1
ATOM 1896 C C . LEU B 1 110 ? 90.673 -16.853 5.531 1.00 51.63 107 LEU B C 1
ATOM 1897 O O . LEU B 1 110 ? 90.846 -16.953 4.319 1.00 50.98 107 LEU B O 1
ATOM 1902 N N . GLU B 1 111 ? 91.539 -16.248 6.339 1.00 51.09 108 GLU B N 1
ATOM 1903 C CA . GLU B 1 111 ? 92.801 -15.696 5.844 1.00 51.99 108 GLU B CA 1
ATOM 1904 C C . GLU B 1 111 ? 93.611 -16.756 5.101 1.00 51.09 108 GLU B C 1
ATOM 1905 O O . GLU B 1 111 ? 94.095 -16.519 3.993 1.00 50.03 108 GLU B O 1
ATOM 1911 N N . ALA B 1 112 ? 93.749 -17.924 5.720 1.00 51.01 109 ALA B N 1
ATOM 1912 C CA . ALA B 1 112 ? 94.515 -19.025 5.139 1.00 52.21 109 ALA B CA 1
ATOM 1913 C C . ALA B 1 112 ? 93.865 -19.574 3.867 1.00 52.58 109 ALA B C 1
ATOM 1914 O O . ALA B 1 112 ? 94.553 -19.828 2.879 1.00 50.97 109 ALA B O 1
ATOM 1916 N N . GLU B 1 113 ? 92.545 -19.751 3.898 1.00 53.56 110 GLU B N 1
ATOM 1917 C CA . GLU B 1 113 ? 91.798 -20.245 2.735 1.00 55.12 110 GLU B CA 1
ATOM 1918 C C . GLU B 1 113 ? 91.924 -19.339 1.519 1.00 55.05 110 GLU B C 1
ATOM 1919 O O . GLU B 1 113 ? 92.058 -19.823 0.397 1.00 55.58 110 GLU B O 1
ATOM 1925 N N . LEU B 1 114 ? 91.869 -18.030 1.743 1.00 54.72 111 LEU B N 1
ATOM 1926 C CA . LEU B 1 114 ? 91.958 -17.066 0.649 1.00 55.90 111 LEU B CA 1
ATOM 1927 C C . LEU B 1 114 ? 93.385 -16.942 0.121 1.00 55.05 111 LEU B C 1
ATOM 1928 O O . LEU B 1 114 ? 93.583 -16.813 -1.086 1.00 53.73 111 LEU B O 1
ATOM 1933 N N . LYS B 1 115 ? 94.367 -16.979 1.021 1.00 54.69 112 LYS B N 1
ATOM 1934 C CA . LYS B 1 115 ? 95.777 -17.013 0.618 1.00 56.00 112 LYS B CA 1
ATOM 1935 C C . LYS B 1 115 ? 96.049 -18.183 -0.334 1.00 54.61 112 LYS B C 1
ATOM 1936 O O . LYS B 1 115 ? 96.625 -17.999 -1.408 1.00 52.57 112 LYS B O 1
ATOM 1942 N N . SER B 1 116 ? 95.594 -19.373 0.046 1.00 54.46 113 SER B N 1
ATOM 1943 C CA . SER B 1 116 ? 95.821 -20.570 -0.760 1.00 55.89 113 SER B CA 1
ATOM 1944 C C . SER B 1 116 ? 95.013 -20.559 -2.059 1.00 55.16 113 SER B C 1
ATOM 1945 O O . SER B 1 116 ? 95.464 -21.081 -3.079 1.00 56.19 113 SER B O 1
ATOM 1948 N N . TYR B 1 117 ? 93.821 -19.971 -2.018 1.00 54.79 114 TYR B N 1
ATOM 1949 C CA . TYR B 1 117 ? 92.997 -19.818 -3.218 1.00 54.53 114 TYR B CA 1
ATOM 1950 C C . TYR B 1 117 ? 93.689 -18.920 -4.245 1.00 54.10 114 TYR B C 1
ATOM 1951 O O . TYR B 1 117 ? 93.720 -19.235 -5.438 1.00 54.09 114 TYR B O 1
ATOM 1960 N N . VAL B 1 118 ? 94.238 -17.804 -3.773 1.00 52.90 115 VAL B N 1
ATOM 1961 C CA . VAL B 1 118 ? 94.993 -16.890 -4.630 1.00 53.60 115 VAL B CA 1
ATOM 1962 C C . VAL B 1 118 ? 96.229 -17.595 -5.189 1.00 53.42 115 VAL B C 1
ATOM 1963 O O . VAL B 1 118 ? 96.516 -17.505 -6.377 1.00 53.44 115 VAL B O 1
ATOM 1967 N N . ASP B 1 119 ? 96.950 -18.299 -4.322 1.00 53.17 116 ASP B N 1
ATOM 1968 C CA . ASP B 1 119 ? 98.156 -19.019 -4.724 1.00 52.98 116 ASP B CA 1
ATOM 1969 C C . ASP B 1 119 ? 97.853 -20.093 -5.770 1.00 53.64 116 ASP B C 1
ATOM 1970 O O . ASP B 1 119 ? 98.625 -20.276 -6.710 1.00 55.13 116 ASP B O 1
ATOM 1975 N N . ALA B 1 120 ? 96.732 -20.793 -5.610 1.00 53.52 117 ALA B N 1
ATOM 1976 C CA . ALA B 1 120 ? 96.308 -21.803 -6.581 1.00 55.57 117 ALA B CA 1
ATOM 1977 C C . ALA B 1 120 ? 96.067 -21.186 -7.962 1.00 57.49 117 ALA B C 1
ATOM 1978 O O . ALA B 1 120 ? 96.465 -21.752 -8.980 1.00 57.27 117 ALA B O 1
ATOM 1980 N N . ARG B 1 121 ? 95.415 -20.027 -7.982 1.00 58.93 118 ARG B N 1
ATOM 1981 C CA . ARG B 1 121 ? 95.151 -19.294 -9.222 1.00 60.54 118 ARG B CA 1
ATOM 1982 C C . ARG B 1 121 ? 96.437 -18.791 -9.875 1.00 59.91 118 ARG B C 1
ATOM 1983 O O . ARG B 1 121 ? 96.553 -18.789 -11.099 1.00 58.70 118 ARG B O 1
ATOM 1991 N N . VAL B 1 122 ? 97.394 -18.364 -9.058 1.00 59.77 119 VAL B N 1
ATOM 1992 C CA . VAL B 1 122 ? 98.681 -17.885 -9.564 1.00 60.36 119 VAL B CA 1
ATOM 1993 C C . VAL B 1 122 ? 99.440 -19.004 -10.283 1.00 60.77 119 VAL B C 1
ATOM 1994 O O . VAL B 1 122 ? 99.965 -18.801 -11.378 1.00 61.21 119 VAL B O 1
ATOM 1998 N N . ILE B 1 123 ? 99.488 -20.180 -9.666 1.00 61.46 120 ILE B N 1
ATOM 1999 C CA . ILE B 1 123 ? 100.124 -21.349 -10.273 1.00 62.76 120 ILE B CA 1
ATOM 2000 C C . ILE B 1 123 ? 99.403 -21.726 -11.568 1.00 62.16 120 ILE B C 1
ATOM 2001 O O . ILE B 1 123 ? 100.034 -22.113 -12.552 1.00 62.00 120 ILE B O 1
ATOM 2006 N N . GLU B 1 124 ? 98.079 -21.615 -11.550 1.00 61.95 121 GLU B N 1
ATOM 2007 C CA . GLU B 1 124 ? 97.247 -21.913 -12.711 1.00 62.04 121 GLU B CA 1
ATOM 2008 C C . GLU B 1 124 ? 97.579 -20.992 -13.882 1.00 61.32 121 GLU B C 1
ATOM 2009 O O . GLU B 1 124 ? 97.714 -21.449 -15.018 1.00 60.07 121 GLU B O 1
ATOM 2015 N N . LEU B 1 125 ? 97.717 -19.699 -13.595 1.00 60.49 122 LEU B N 1
ATOM 2016 C CA . LEU B 1 125 ? 98.074 -18.711 -14.614 1.00 61.25 122 LEU B CA 1
ATOM 2017 C C . LEU B 1 125 ? 99.503 -18.885 -15.116 1.00 61.22 122 LEU B C 1
ATOM 2018 O O . LEU B 1 125 ? 99.747 -18.811 -16.317 1.00 61.60 122 LEU B O 1
ATOM 2023 N N . LYS B 1 126 ? 100.441 -19.101 -14.200 1.00 60.86 123 LYS B N 1
ATOM 2024 C CA . LYS B 1 126 ? 101.844 -19.308 -14.569 1.00 61.07 123 LYS B CA 1
ATOM 2025 C C . LYS B 1 126 ? 101.997 -20.510 -15.499 1.00 61.22 123 LYS B C 1
ATOM 2026 O O . LYS B 1 126 ? 102.718 -20.446 -16.494 1.00 62.80 123 LYS B O 1
ATOM 2028 N N . SER B 1 127 ? 101.313 -21.600 -15.164 1.00 60.62 124 SER B N 1
ATOM 2029 C CA . SER B 1 127 ? 101.269 -22.792 -16.007 1.00 61.74 124 SER B CA 1
ATOM 2030 C C . SER B 1 127 ? 100.669 -22.487 -17.389 1.00 63.67 124 SER B C 1
ATOM 2031 O O . SER B 1 127 ? 101.177 -22.952 -18.406 1.00 65.86 124 SER B O 1
ATOM 2034 N N . TYR B 1 128 ? 99.594 -21.697 -17.416 1.00 64.07 125 TYR B N 1
ATOM 2035 C CA . TYR B 1 128 ? 98.946 -21.291 -18.670 1.00 63.78 125 TYR B CA 1
ATOM 2036 C C . TYR B 1 128 ? 99.857 -20.420 -19.539 1.00 63.65 125 TYR B C 1
ATOM 2037 O O . TYR B 1 128 ? 99.903 -20.588 -20.756 1.00 62.16 125 TYR B O 1
ATOM 2046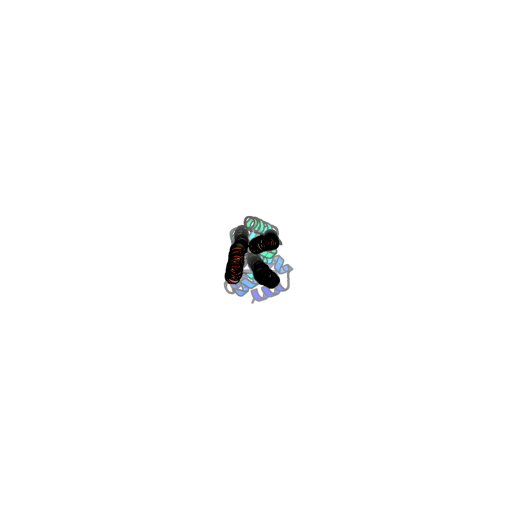 N N . ILE B 1 129 ? 100.560 -19.484 -18.906 1.00 64.87 126 ILE B N 1
ATOM 2047 C CA . ILE B 1 129 ? 101.527 -18.630 -19.596 1.00 66.08 126 ILE B CA 1
ATOM 2048 C C . ILE B 1 129 ? 102.617 -19.488 -20.215 1.00 66.72 126 ILE B C 1
ATOM 2049 O O . ILE B 1 129 ? 102.901 -19.373 -21.403 1.00 67.34 126 ILE B O 1
ATOM 2054 N N . ASP B 1 130 ? 103.214 -20.346 -19.391 1.00 67.30 127 ASP B N 1
ATOM 2055 C CA . ASP B 1 130 ? 104.311 -21.218 -19.811 1.00 67.45 127 ASP B CA 1
ATOM 2056 C C . ASP B 1 130 ? 103.926 -22.135 -20.960 1.00 69.66 127 ASP B C 1
ATOM 2057 O O . ASP B 1 130 ? 104.733 -22.381 -21.863 1.00 72.00 127 ASP B O 1
ATOM 2062 N N . THR B 1 131 ? 102.703 -22.653 -20.915 1.00 70.82 128 THR B N 1
ATOM 2063 C CA . THR B 1 131 ? 102.234 -23.584 -21.934 1.00 73.57 128 THR B CA 1
ATOM 2064 C C . THR B 1 131 ? 102.075 -22.893 -23.281 1.00 74.03 128 THR B C 1
ATOM 2065 O O . THR B 1 131 ? 102.390 -23.476 -24.317 1.00 74.72 128 THR B O 1
ATOM 2069 N N . ARG B 1 132 ? 101.590 -21.654 -23.257 1.00 73.43 129 ARG B N 1
ATOM 2070 C CA . ARG B 1 132 ? 101.456 -20.860 -24.469 1.00 74.34 129 ARG B CA 1
ATOM 2071 C C . ARG B 1 132 ? 102.832 -20.651 -25.089 1.00 75.05 129 ARG B C 1
ATOM 2072 O O . ARG B 1 132 ? 102.995 -20.779 -26.302 1.00 77.97 129 ARG B O 1
ATOM 2074 N N . LEU B 1 133 ? 103.819 -20.360 -24.244 1.00 73.87 130 LEU B N 1
ATOM 2075 C CA . LEU B 1 133 ? 105.198 -20.167 -24.684 1.00 72.66 130 LEU B CA 1
ATOM 2076 C C . LEU B 1 133 ? 105.955 -21.490 -24.667 1.00 72.79 130 LEU B C 1
ATOM 2077 O O . LEU B 1 133 ? 105.748 -22.348 -25.525 1.00 73.70 130 LEU B O 1
ATOM 2082 N N . ASN C 1 6 ? 11.465 -8.859 103.181 1.00 82.33 3 ASN C N 1
ATOM 2083 C CA . ASN C 1 6 ? 12.335 -10.065 103.357 1.00 81.54 3 ASN C CA 1
ATOM 2084 C C . ASN C 1 6 ? 13.810 -9.671 103.475 1.00 77.00 3 ASN C C 1
ATOM 2085 O O . ASN C 1 6 ? 14.513 -10.107 104.391 1.00 74.67 3 ASN C O 1
ATOM 2090 N N . GLY C 1 7 ? 14.265 -8.849 102.531 1.00 74.12 4 GLY C N 1
ATOM 2091 C CA . GLY C 1 7 ? 15.620 -8.299 102.549 1.00 69.98 4 GLY C CA 1
ATOM 2092 C C . GLY C 1 7 ? 15.837 -7.276 103.654 1.00 68.51 4 GLY C C 1
ATOM 2093 O O . GLY C 1 7 ? 16.945 -7.155 104.185 1.00 65.10 4 GLY C O 1
ATOM 2094 N N . ARG C 1 8 ? 14.781 -6.536 103.998 1.00 68.41 5 ARG C N 1
ATOM 2095 C CA . ARG C 1 8 ? 14.834 -5.562 105.089 1.00 67.16 5 ARG C CA 1
ATOM 2096 C C . ARG C 1 8 ? 15.067 -6.275 106.418 1.00 66.51 5 ARG C C 1
ATOM 2097 O O . ARG C 1 8 ? 15.879 -5.836 107.238 1.00 66.72 5 ARG C O 1
ATOM 2099 N N . GLN C 1 9 ? 14.354 -7.381 106.613 1.00 67.90 6 GLN C N 1
ATOM 2100 C CA . GLN C 1 9 ? 14.559 -8.254 107.772 1.00 68.74 6 GLN C CA 1
ATOM 2101 C C . GLN C 1 9 ? 15.975 -8.838 107.798 1.00 64.96 6 GLN C C 1
ATOM 2102 O O . GLN C 1 9 ? 16.637 -8.835 108.839 1.00 62.44 6 GLN C O 1
ATOM 2108 N N . LEU C 1 10 ? 16.430 -9.323 106.644 1.00 63.47 7 LEU C N 1
ATOM 2109 C CA . LEU C 1 10 ? 17.764 -9.911 106.510 1.00 61.09 7 LEU C CA 1
ATOM 2110 C C . LEU C 1 10 ? 18.840 -8.913 106.913 1.00 59.18 7 LEU C C 1
ATOM 2111 O O . LEU C 1 10 ? 19.746 -9.237 107.681 1.00 58.49 7 LEU C O 1
ATOM 2116 N N . LEU C 1 11 ? 18.736 -7.700 106.382 1.00 59.19 8 LEU C N 1
ATOM 2117 C CA . LEU C 1 11 ? 19.662 -6.629 106.727 1.00 59.01 8 LEU C CA 1
ATOM 2118 C C . LEU C 1 11 ? 19.699 -6.380 108.225 1.00 60.66 8 LEU C C 1
ATOM 2119 O O . LEU C 1 11 ? 20.776 -6.209 108.791 1.00 60.37 8 LEU C O 1
ATOM 2124 N N . GLU C 1 12 ? 18.525 -6.388 108.858 1.00 63.68 9 GLU C N 1
ATOM 2125 C CA . GLU C 1 12 ? 18.416 -6.196 110.306 1.00 65.77 9 GLU C CA 1
ATOM 2126 C C . GLU C 1 12 ? 19.147 -7.291 111.071 1.00 63.21 9 GLU C C 1
ATOM 2127 O O . GLU C 1 12 ? 19.911 -7.001 111.985 1.00 64.24 9 GLU C O 1
ATOM 2133 N N . GLU C 1 13 ? 18.908 -8.544 110.690 1.00 61.95 10 GLU C N 1
ATOM 2134 C CA . GLU C 1 13 ? 19.553 -9.692 111.336 1.00 61.75 10 GLU C CA 1
ATOM 2135 C C . GLU C 1 13 ? 21.075 -9.622 111.194 1.00 60.01 10 GLU C C 1
ATOM 2136 O O . GLU C 1 13 ? 21.804 -9.944 112.130 1.00 59.83 10 GLU C O 1
ATOM 2142 N N . LEU C 1 14 ? 21.546 -9.203 110.021 1.00 57.05 11 LEU C N 1
ATOM 2143 C CA . LEU C 1 14 ? 22.982 -9.086 109.761 1.00 56.83 11 LEU C CA 1
ATOM 2144 C C . LEU C 1 14 ? 23.648 -8.029 110.644 1.00 57.71 11 LEU C C 1
ATOM 2145 O O . LEU C 1 14 ? 24.764 -8.238 111.112 1.00 59.00 11 LEU C O 1
ATOM 2150 N N . ARG C 1 15 ? 22.971 -6.902 110.866 1.00 58.23 12 ARG C N 1
ATOM 2151 C CA . ARG C 1 15 ? 23.469 -5.881 111.801 1.00 60.13 12 ARG C CA 1
ATOM 2152 C C . ARG C 1 15 ? 23.632 -6.457 113.206 1.00 60.77 12 ARG C C 1
ATOM 2153 O O . ARG C 1 15 ? 24.621 -6.182 113.884 1.00 61.42 12 ARG C O 1
ATOM 2161 N N . LYS C 1 16 ? 22.661 -7.265 113.624 1.00 60.65 13 LYS C N 1
ATOM 2162 C CA . LYS C 1 16 ? 22.644 -7.847 114.969 1.00 62.38 13 LYS C CA 1
ATOM 2163 C C . LYS C 1 16 ? 23.614 -9.023 115.146 1.00 61.13 13 LYS C C 1
ATOM 2164 O O . LYS C 1 16 ? 24.312 -9.102 116.154 1.00 61.95 13 LYS C O 1
ATOM 2166 N N . ASP C 1 17 ? 23.652 -9.926 114.166 1.00 55.04 14 ASP C N 1
ATOM 2167 C CA . ASP C 1 17 ? 24.333 -11.222 114.305 1.00 54.04 14 ASP C CA 1
ATOM 2168 C C . ASP C 1 17 ? 25.609 -11.295 113.462 1.00 52.48 14 ASP C C 1
ATOM 2169 O O . ASP C 1 17 ? 25.541 -11.449 112.238 1.00 51.26 14 ASP C O 1
ATOM 2174 N N . GLU C 1 18 ? 26.764 -11.205 114.124 1.00 51.96 15 GLU C N 1
ATOM 2175 C CA . GLU C 1 18 ? 28.060 -11.227 113.432 1.00 51.81 15 GLU C CA 1
ATOM 2176 C C . GLU C 1 18 ? 28.369 -12.609 112.854 1.00 51.25 15 GLU C C 1
ATOM 2177 O O . GLU C 1 18 ? 29.008 -12.717 111.800 1.00 49.32 15 GLU C O 1
ATOM 2183 N N . GLU C 1 19 ? 27.933 -13.658 113.555 1.00 51.38 16 GLU C N 1
ATOM 2184 C CA . GLU C 1 19 ? 28.115 -15.032 113.082 1.00 50.84 16 GLU C CA 1
ATOM 2185 C C . GLU C 1 19 ? 27.371 -15.279 111.774 1.00 49.08 16 GLU C C 1
ATOM 2186 O O . GLU C 1 19 ? 27.817 -16.061 110.944 1.00 48.23 16 GLU C O 1
ATOM 2192 N N . LEU C 1 20 ? 26.226 -14.626 111.612 1.00 47.90 17 LEU C N 1
ATOM 2193 C CA . LEU C 1 20 ? 25.443 -14.724 110.391 1.00 48.17 17 LEU C CA 1
ATOM 2194 C C . LEU C 1 20 ? 26.142 -13.993 109.247 1.00 47.65 17 LEU C C 1
ATOM 2195 O O . LEU C 1 20 ? 26.269 -14.538 108.148 1.00 47.44 17 LEU C O 1
ATOM 2200 N N . ARG C 1 21 ? 26.617 -12.775 109.520 1.00 47.07 18 ARG C N 1
ATOM 2201 C CA . ARG C 1 21 ? 27.380 -12.006 108.519 1.00 46.27 18 ARG C CA 1
ATOM 2202 C C . ARG C 1 21 ? 28.598 -12.805 108.047 1.00 45.02 18 ARG C C 1
ATOM 2203 O O . ARG C 1 21 ? 28.864 -12.898 106.851 1.00 42.84 18 ARG C O 1
ATOM 2211 N N . ARG C 1 22 ? 29.336 -13.369 109.002 1.00 44.92 19 ARG C N 1
ATOM 2212 C CA . ARG C 1 22 ? 30.511 -14.188 108.696 1.00 44.35 19 ARG C CA 1
ATOM 2213 C C . ARG C 1 22 ? 30.133 -15.426 107.872 1.00 43.53 19 ARG C C 1
ATOM 2214 O O . ARG C 1 22 ? 30.725 -15.691 106.830 1.00 41.31 19 ARG C O 1
ATOM 2222 N N . ALA C 1 23 ? 29.133 -16.169 108.341 1.00 44.07 20 ALA C N 1
ATOM 2223 C CA . ALA C 1 23 ? 28.680 -17.385 107.663 1.00 43.85 20 ALA C CA 1
ATOM 2224 C C . ALA C 1 23 ? 28.215 -17.086 106.235 1.00 43.29 20 ALA C C 1
ATOM 2225 O O . ALA C 1 23 ? 28.578 -17.803 105.309 1.00 42.85 20 ALA C O 1
ATOM 2227 N N . LEU C 1 24 ? 27.429 -16.024 106.063 1.00 41.34 21 LEU C N 1
ATOM 2228 C CA . LEU C 1 24 ? 26.942 -15.627 104.739 1.00 41.44 21 LEU C CA 1
ATOM 2229 C C . LEU C 1 24 ? 28.078 -15.247 103.785 1.00 39.61 21 LEU C C 1
ATOM 2230 O O . LEU C 1 24 ? 28.061 -15.616 102.609 1.00 37.90 21 LEU C O 1
ATOM 2235 N N . ALA C 1 25 ? 29.059 -14.510 104.289 1.00 38.45 22 ALA C N 1
ATOM 2236 C CA . ALA C 1 25 ? 30.218 -14.143 103.474 1.00 38.29 22 ALA C CA 1
ATOM 2237 C C . ALA C 1 25 ? 31.006 -15.393 103.041 1.00 37.51 22 ALA C C 1
ATOM 2238 O O . ALA C 1 25 ? 31.442 -15.500 101.905 1.00 38.07 22 ALA C O 1
ATOM 2240 N N . GLU C 1 26 ? 31.158 -16.342 103.951 1.00 37.47 23 GLU C N 1
ATOM 2241 C CA . GLU C 1 26 ? 31.850 -17.597 103.661 1.00 39.35 23 GLU C CA 1
ATOM 2242 C C . GLU C 1 26 ? 31.110 -18.479 102.637 1.00 39.74 23 GLU C C 1
ATOM 2243 O O . GLU C 1 26 ? 31.736 -19.291 101.965 1.00 39.25 23 GLU C O 1
ATOM 2249 N N . GLU C 1 27 ? 29.792 -18.314 102.525 1.00 39.58 24 GLU C N 1
ATOM 2250 C CA . GLU C 1 27 ? 28.994 -18.983 101.491 1.00 41.23 24 GLU C CA 1
ATOM 2251 C C . GLU C 1 27 ? 29.151 -18.365 100.122 1.00 40.11 24 GLU C C 1
ATOM 2252 O O . GLU C 1 27 ? 29.265 -19.072 99.111 1.00 41.10 24 GLU C O 1
ATOM 2258 N N . LEU C 1 28 ? 29.066 -17.041 100.083 1.00 38.90 25 LEU C N 1
ATOM 2259 C CA . LEU C 1 28 ? 29.044 -16.327 98.815 1.00 38.72 25 LEU C CA 1
ATOM 2260 C C . LEU C 1 28 ? 30.421 -16.096 98.162 1.00 38.29 25 LEU C C 1
ATOM 2261 O O . LEU C 1 28 ? 30.534 -16.211 96.953 1.00 39.85 25 LEU C O 1
ATOM 2266 N N . ILE C 1 29 ? 31.462 -15.794 98.933 1.00 38.20 26 ILE C N 1
ATOM 2267 C CA . ILE C 1 29 ? 32.780 -15.474 98.332 1.00 37.78 26 ILE C CA 1
ATOM 2268 C C . ILE C 1 29 ? 33.337 -16.570 97.400 1.00 37.70 26 ILE C C 1
ATOM 2269 O O . ILE C 1 29 ? 33.779 -16.247 96.298 1.00 38.09 26 ILE C O 1
ATOM 2274 N N . PRO C 1 30 ? 33.324 -17.853 97.828 1.00 37.29 27 PRO C N 1
ATOM 2275 C CA . PRO C 1 30 ? 33.820 -18.963 96.988 1.00 37.06 27 PRO C CA 1
ATOM 2276 C C . PRO C 1 30 ? 33.156 -19.147 95.636 1.00 36.54 27 PRO C C 1
ATOM 2277 O O . PRO C 1 30 ? 33.698 -19.832 94.773 1.00 36.07 27 PRO C O 1
ATOM 2281 N N . GLU C 1 31 ? 31.959 -18.613 95.467 1.00 35.87 28 GLU C N 1
ATOM 2282 C CA . GLU C 1 31 ? 31.375 -18.541 94.132 1.00 36.53 28 GLU C CA 1
ATOM 2283 C C . GLU C 1 31 ? 32.317 -17.941 93.064 1.00 36.54 28 GLU C C 1
ATOM 2284 O O . GLU C 1 31 ? 32.205 -18.292 91.881 1.00 36.72 28 GLU C O 1
ATOM 2290 N N . VAL C 1 32 ? 33.245 -17.068 93.469 1.00 35.90 29 VAL C N 1
ATOM 2291 C CA . VAL C 1 32 ? 34.169 -16.442 92.508 1.00 36.71 29 VAL C CA 1
ATOM 2292 C C . VAL C 1 32 ? 35.073 -17.493 91.858 1.00 37.53 29 VAL C C 1
ATOM 2293 O O . VAL C 1 32 ? 35.335 -17.412 90.665 1.00 37.51 29 VAL C O 1
ATOM 2297 N N . LEU C 1 33 ? 35.527 -18.477 92.638 1.00 37.66 30 LEU C N 1
ATOM 2298 C CA . LEU C 1 33 ? 36.331 -19.583 92.107 1.00 39.36 30 LEU C CA 1
ATOM 2299 C C . LEU C 1 33 ? 35.552 -20.503 91.167 1.00 41.67 30 LEU C C 1
ATOM 2300 O O . LEU C 1 33 ? 36.129 -21.052 90.228 1.00 42.35 30 LEU C O 1
ATOM 2305 N N . ARG C 1 34 ? 34.252 -20.658 91.430 1.00 44.09 31 ARG C N 1
ATOM 2306 C CA . ARG C 1 34 ? 33.380 -21.566 90.675 1.00 46.59 31 ARG C CA 1
ATOM 2307 C C . ARG C 1 34 ? 32.749 -20.928 89.428 1.00 45.97 31 ARG C C 1
ATOM 2308 O O . ARG C 1 34 ? 32.288 -21.647 88.544 1.00 48.43 31 ARG C O 1
ATOM 2316 N N . ASN C 1 35 ? 32.806 -19.601 89.302 1.00 43.25 32 ASN C N 1
ATOM 2317 C CA . ASN C 1 35 ? 31.994 -18.883 88.320 1.00 42.13 32 ASN C CA 1
ATOM 2318 C C . ASN C 1 35 ? 32.924 -17.990 87.526 1.00 42.93 32 ASN C C 1
ATOM 2319 O O . ASN C 1 35 ? 33.349 -16.917 87.991 1.00 42.31 32 ASN C O 1
ATOM 2324 N N . ARG C 1 36 ? 33.257 -18.469 86.334 1.00 43.90 33 ARG C N 1
ATOM 2325 C CA . ARG C 1 36 ? 34.244 -17.828 85.483 1.00 46.08 33 ARG C CA 1
ATOM 2326 C C . ARG C 1 36 ? 33.762 -16.468 84.999 1.00 45.68 33 ARG C C 1
ATOM 2327 O O . ARG C 1 36 ? 34.554 -15.512 84.925 1.00 46.11 33 ARG C O 1
ATOM 2335 N N . GLU C 1 37 ? 32.470 -16.374 84.688 1.00 44.80 34 GLU C N 1
ATOM 2336 C CA . GLU C 1 37 ? 31.912 -15.125 84.202 1.00 45.29 34 GLU C CA 1
ATOM 2337 C C . GLU C 1 37 ? 31.928 -14.081 85.322 1.00 41.79 34 GLU C C 1
ATOM 2338 O O . GLU C 1 37 ? 32.231 -12.927 85.064 1.00 40.95 34 GLU C O 1
ATOM 2344 N N . LEU C 1 38 ? 31.649 -14.492 86.560 1.00 38.22 35 LEU C N 1
ATOM 2345 C CA . LEU C 1 38 ? 31.665 -13.566 87.687 1.00 37.04 35 LEU C CA 1
ATOM 2346 C C . LEU C 1 38 ? 33.092 -13.097 87.975 1.00 36.15 35 LEU C C 1
ATOM 2347 O O . LEU C 1 38 ? 33.341 -11.915 88.162 1.00 35.08 35 LEU C O 1
ATOM 2352 N N . ARG C 1 39 ? 34.014 -14.052 88.012 1.00 35.74 36 ARG C N 1
ATOM 2353 C CA . ARG C 1 39 ? 35.435 -13.809 88.251 1.00 35.90 36 ARG C CA 1
ATOM 2354 C C . ARG C 1 39 ? 36.018 -12.793 87.257 1.00 35.62 36 ARG C C 1
ATOM 2355 O O . ARG C 1 39 ? 36.733 -11.853 87.641 1.00 35.89 36 ARG C O 1
ATOM 2363 N N . ARG C 1 40 ? 35.676 -12.969 85.987 1.00 35.48 37 ARG C N 1
ATOM 2364 C CA . ARG C 1 40 ? 36.091 -12.047 84.929 1.00 35.92 37 ARG C CA 1
ATOM 2365 C C . ARG C 1 40 ? 35.482 -10.658 85.081 1.00 34.98 37 ARG C C 1
ATOM 2366 O O . ARG C 1 40 ? 36.176 -9.649 84.913 1.00 35.12 37 ARG C O 1
ATOM 2374 N N . ALA C 1 41 ? 34.194 -10.602 85.413 1.00 34.85 38 ALA C N 1
ATOM 2375 C CA . ALA C 1 41 ? 33.529 -9.324 85.648 1.00 35.19 38 ALA C CA 1
ATOM 2376 C C . ALA C 1 41 ? 34.215 -8.564 86.778 1.00 34.46 38 ALA C C 1
ATOM 2377 O O . ALA C 1 41 ? 34.494 -7.376 86.647 1.00 35.65 38 ALA C O 1
ATOM 2379 N N . ILE C 1 42 ? 34.494 -9.255 87.878 1.00 33.30 39 ILE C N 1
ATOM 2380 C CA . ILE C 1 42 ? 35.141 -8.633 89.028 1.00 34.07 39 ILE C CA 1
ATOM 2381 C C . ILE C 1 42 ? 36.511 -8.081 88.639 1.00 34.42 39 ILE C C 1
ATOM 2382 O O . ILE C 1 42 ? 36.860 -6.949 88.987 1.00 33.58 39 ILE C O 1
ATOM 2387 N N . LEU C 1 43 ? 37.296 -8.892 87.935 1.00 35.00 40 LEU C N 1
ATOM 2388 C CA . LEU C 1 43 ? 38.636 -8.469 87.535 1.00 36.26 40 LEU C CA 1
ATOM 2389 C C . LEU C 1 43 ? 38.614 -7.258 86.619 1.00 36.50 40 LEU C C 1
ATOM 2390 O O . LEU C 1 43 ? 39.386 -6.311 86.805 1.00 36.83 40 LEU C O 1
ATOM 2395 N N . LEU C 1 44 ? 37.735 -7.279 85.630 1.00 37.48 41 LEU C N 1
ATOM 2396 C CA . LEU C 1 44 ? 37.673 -6.147 84.703 1.00 39.02 41 LEU C CA 1
ATOM 2397 C C . LEU C 1 44 ? 37.178 -4.849 85.411 1.00 39.05 41 LEU C C 1
ATOM 2398 O O . LEU C 1 44 ? 37.672 -3.760 85.104 1.00 39.81 41 LEU C O 1
ATOM 2403 N N . ALA C 1 45 ? 36.300 -4.977 86.417 1.00 37.97 42 ALA C N 1
ATOM 2404 C CA . ALA C 1 45 ? 35.825 -3.831 87.224 1.00 38.42 42 ALA C CA 1
ATOM 2405 C C . ALA C 1 45 ? 36.869 -3.233 88.152 1.00 37.40 42 ALA C C 1
ATOM 2406 O O . ALA C 1 45 ? 36.789 -2.063 88.498 1.00 37.02 42 ALA C O 1
ATOM 2408 N N . LEU C 1 46 ? 37.773 -4.058 88.653 1.00 36.23 43 LEU C N 1
ATOM 2409 C CA . LEU C 1 46 ? 38.856 -3.535 89.497 1.00 36.38 43 LEU C CA 1
ATOM 2410 C C . LEU C 1 46 ? 39.632 -2.325 88.940 1.00 36.70 43 LEU C C 1
ATOM 2411 O O . LEU C 1 46 ? 40.043 -1.455 89.711 1.00 37.58 43 LEU C O 1
ATOM 2416 N N . SER C 1 47 ? 39.861 -2.278 87.628 1.00 35.69 44 SER C N 1
ATOM 2417 C CA . SER C 1 47 ? 40.676 -1.242 87.027 1.00 35.71 44 SER C CA 1
ATOM 2418 C C . SER C 1 47 ? 40.532 -1.273 85.500 1.00 35.92 44 SER C C 1
ATOM 2419 O O . SER C 1 47 ? 40.205 -2.311 84.920 1.00 36.92 44 SER C O 1
ATOM 2422 N N . ARG C 1 48 ? 40.738 -0.124 84.860 1.00 35.32 45 ARG C N 1
ATOM 2423 C CA . ARG C 1 48 ? 40.871 -0.032 83.397 1.00 35.63 45 ARG C CA 1
ATOM 2424 C C . ARG C 1 48 ? 42.175 -0.675 82.870 1.00 36.44 45 ARG C C 1
ATOM 2425 O O . ARG C 1 48 ? 42.262 -1.029 81.697 1.00 36.25 45 ARG C O 1
ATOM 2433 N N . GLU C 1 49 ? 43.161 -0.876 83.742 1.00 37.85 46 GLU C N 1
ATOM 2434 C CA . GLU C 1 49 ? 44.482 -1.370 83.325 1.00 39.62 46 GLU C CA 1
ATOM 2435 C C . GLU C 1 49 ? 44.493 -2.898 83.217 1.00 39.55 46 GLU C C 1
ATOM 2436 O O . GLU C 1 49 ? 45.390 -3.461 82.607 1.00 39.02 46 GLU C O 1
ATOM 2450 N N . ALA C 1 51 ? 44.132 -6.686 82.283 1.00 37.80 48 ALA C N 1
ATOM 2451 C CA . ALA C 1 51 ? 44.204 -7.427 81.026 1.00 36.77 48 ALA C CA 1
ATOM 2452 C C . ALA C 1 51 ? 44.027 -8.913 81.324 1.00 36.35 48 ALA C C 1
ATOM 2453 O O . ALA C 1 51 ? 44.488 -9.395 82.355 1.00 36.05 48 ALA C O 1
ATOM 2455 N N . THR C 1 52 ? 43.393 -9.640 80.408 1.00 35.68 49 THR C N 1
ATOM 2456 C CA . THR C 1 52 ? 43.170 -11.073 80.564 1.00 35.30 49 THR C CA 1
ATOM 2457 C C . THR C 1 52 ? 44.123 -11.916 79.716 1.00 35.20 49 THR C C 1
ATOM 2458 O O . THR C 1 52 ? 44.799 -11.432 78.820 1.00 33.57 49 THR C O 1
ATOM 2462 N N . LYS C 1 53 ? 44.147 -13.208 79.998 1.00 36.18 50 LYS C N 1
ATOM 2463 C CA . LYS C 1 53 ? 44.896 -14.160 79.168 1.00 36.88 50 LYS C CA 1
ATOM 2464 C C . LYS C 1 53 ? 44.372 -14.193 77.726 1.00 35.40 50 LYS C C 1
ATOM 2465 O O . LYS C 1 53 ? 45.133 -14.402 76.784 1.00 33.80 50 LYS C O 1
ATOM 2471 N N . GLU C 1 54 ? 43.073 -13.965 77.558 1.00 35.51 51 GLU C N 1
ATOM 2472 C CA . GLU C 1 54 ? 42.479 -13.826 76.222 1.00 35.55 51 GLU C CA 1
ATOM 2473 C C . GLU C 1 54 ? 43.043 -12.635 75.442 1.00 33.64 51 GLU C C 1
ATOM 2474 O O . GLU C 1 54 ? 43.214 -12.712 74.228 1.00 33.62 51 GLU C O 1
ATOM 2480 N N . ASP C 1 55 ? 43.325 -11.536 76.136 1.00 32.18 52 ASP C N 1
ATOM 2481 C CA . ASP C 1 55 ? 43.924 -10.345 75.498 1.00 31.25 52 ASP C CA 1
ATOM 2482 C C . ASP C 1 55 ? 45.321 -10.627 74.895 1.00 30.24 52 ASP C C 1
ATOM 2483 O O . ASP C 1 55 ? 45.651 -10.180 73.793 1.00 28.78 52 ASP C O 1
ATOM 2488 N N . ILE C 1 56 ? 46.122 -11.404 75.607 1.00 30.48 53 ILE C N 1
ATOM 2489 C CA . ILE C 1 56 ? 47.446 -11.844 75.103 1.00 31.26 53 ILE C CA 1
ATOM 2490 C C . ILE C 1 56 ? 47.337 -12.798 73.899 1.00 31.12 53 ILE C C 1
ATOM 2491 O O . ILE C 1 56 ? 48.070 -12.675 72.903 1.00 30.31 53 ILE C O 1
ATOM 2496 N N . GLU C 1 57 ? 46.400 -13.732 73.989 1.00 31.81 54 GLU C N 1
ATOM 2497 C CA . GLU C 1 57 ? 46.142 -14.679 72.906 1.00 33.08 54 GLU C CA 1
ATOM 2498 C C . GLU C 1 57 ? 45.677 -13.953 71.640 1.00 32.07 54 GLU C C 1
ATOM 2499 O O . GLU C 1 57 ? 46.053 -14.326 70.534 1.00 31.66 54 GLU C O 1
ATOM 2505 N N . ALA C 1 58 ? 44.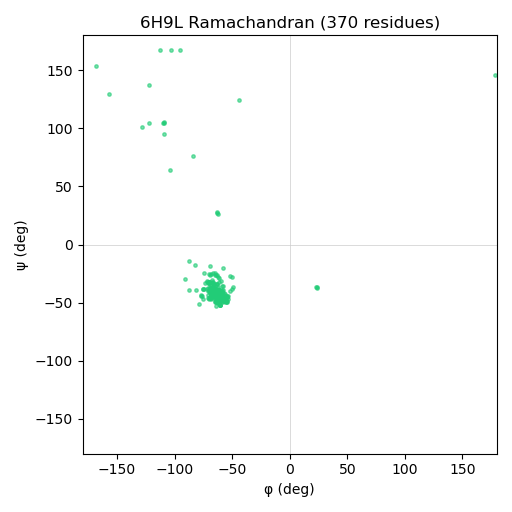868 -12.912 71.806 1.00 31.36 55 ALA C N 1
ATOM 2506 C CA . ALA C 1 58 ? 44.413 -12.130 70.660 1.00 31.26 55 ALA C CA 1
ATOM 2507 C C . ALA C 1 58 ? 45.578 -11.404 69.981 1.00 30.71 55 ALA C C 1
ATOM 2508 O O . ALA C 1 58 ? 45.632 -11.308 68.756 1.00 30.73 55 ALA C O 1
ATOM 2510 N N . LEU C 1 59 ? 46.517 -10.898 70.770 1.00 30.50 56 LEU C N 1
ATOM 2511 C CA . LEU C 1 59 ? 47.709 -10.269 70.190 1.00 30.85 56 LEU C CA 1
ATOM 2512 C C . LEU C 1 59 ? 48.605 -11.305 69.498 1.00 31.72 56 LEU C C 1
ATOM 2513 O O . LEU C 1 59 ? 49.157 -11.047 68.427 1.00 31.75 56 LEU C O 1
ATOM 2518 N N . ARG C 1 60 ? 48.740 -12.473 70.116 1.00 33.17 57 ARG C N 1
ATOM 2519 C CA . ARG C 1 60 ? 49.495 -13.571 69.526 1.00 34.52 57 ARG C CA 1
ATOM 2520 C C . ARG C 1 60 ? 48.932 -13.946 68.155 1.00 34.79 57 ARG C C 1
ATOM 2521 O O . ARG C 1 60 ? 49.671 -14.075 67.175 1.00 33.67 57 ARG C O 1
ATOM 2529 N N . LYS C 1 61 ? 47.616 -14.111 68.101 1.00 35.18 58 LYS C N 1
ATOM 2530 C CA . LYS C 1 61 ? 46.925 -14.464 66.866 1.00 36.52 58 LYS C CA 1
ATOM 2531 C C . LYS C 1 61 ? 47.119 -13.392 65.782 1.00 34.66 58 LYS C C 1
ATOM 2532 O O . LYS C 1 61 ? 47.421 -13.708 64.633 1.00 35.06 58 LYS C O 1
ATOM 2538 N N . ALA C 1 62 ? 46.968 -12.125 66.156 1.00 32.82 59 ALA C N 1
ATOM 2539 C CA . ALA C 1 62 ? 47.157 -11.010 65.217 1.00 32.02 59 ALA C CA 1
ATOM 2540 C C . ALA C 1 62 ? 48.603 -10.897 64.712 1.00 31.37 59 ALA C C 1
ATOM 2541 O O . ALA C 1 62 ? 48.847 -10.626 63.527 1.00 31.26 59 ALA C O 1
ATOM 2543 N N . THR C 1 63 ? 49.555 -11.109 65.611 1.00 30.76 60 THR C N 1
ATOM 2544 C CA . THR C 1 63 ? 50.976 -11.068 65.255 1.00 29.94 60 THR C CA 1
ATOM 2545 C C . THR C 1 63 ? 51.326 -12.166 64.254 1.00 31.12 60 THR C C 1
ATOM 2546 O O . THR C 1 63 ? 51.996 -11.925 63.242 1.00 29.70 60 THR C O 1
ATOM 2550 N N . LYS C 1 64 ? 50.874 -13.377 64.548 1.00 32.54 61 LYS C N 1
ATOM 2551 C CA . LYS C 1 64 ? 51.094 -14.507 63.659 1.00 35.05 61 LYS C CA 1
ATOM 2552 C C . LYS C 1 64 ? 50.579 -14.222 62.243 1.00 34.45 61 LYS C C 1
ATOM 2553 O O . LYS C 1 64 ? 51.253 -14.505 61.250 1.00 34.20 61 LYS C O 1
ATOM 2559 N N . GLU C 1 65 ? 49.391 -13.650 62.156 1.00 33.83 62 GLU C N 1
ATOM 2560 C CA . GLU C 1 65 ? 48.845 -13.268 60.863 1.00 34.42 62 GLU C CA 1
ATOM 2561 C C . GLU C 1 65 ? 49.634 -12.167 60.155 1.00 32.33 62 GLU C C 1
ATOM 2562 O O . GLU C 1 65 ? 49.795 -12.196 58.930 1.00 32.82 62 GLU C O 1
ATOM 2568 N N . ASP C 1 66 ? 50.066 -11.173 60.921 1.00 30.93 63 ASP C N 1
ATOM 2569 C CA . ASP C 1 66 ? 50.829 -10.051 60.363 1.00 30.79 63 ASP C CA 1
ATOM 2570 C C . ASP C 1 66 ? 52.170 -10.516 59.801 1.00 29.55 63 ASP C C 1
ATOM 2571 O O . ASP C 1 66 ? 52.603 -10.059 58.735 1.00 29.60 63 ASP C O 1
ATOM 2576 N N . ILE C 1 67 ? 52.807 -11.443 60.506 1.00 28.12 64 ILE C N 1
ATOM 2577 C CA . ILE C 1 67 ? 54.052 -12.038 60.029 1.00 28.07 64 ILE C CA 1
ATOM 2578 C C . ILE C 1 67 ? 53.813 -12.886 58.772 1.00 28.07 64 ILE C C 1
ATOM 2579 O O . ILE C 1 67 ? 54.599 -12.827 57.834 1.00 27.93 64 ILE C O 1
ATOM 2584 N N . GLU C 1 68 ? 52.748 -13.684 58.767 1.00 27.76 65 GLU C N 1
ATOM 2585 C CA . GLU C 1 68 ? 52.423 -14.508 57.605 1.00 28.28 65 GLU C CA 1
ATOM 2586 C C . GLU C 1 68 ? 52.127 -13.662 56.355 1.00 27.80 65 GLU C C 1
ATOM 2587 O O . GLU C 1 68 ? 52.548 -14.023 55.258 1.00 27.70 65 GLU C O 1
ATOM 2593 N N . ASP C 1 69 ? 51.397 -12.559 56.536 1.00 27.07 66 ASP C N 1
ATOM 2594 C CA . ASP C 1 69 ? 51.148 -11.600 55.456 1.00 27.34 66 ASP C CA 1
ATOM 2595 C C . ASP C 1 69 ? 52.458 -11.089 54.837 1.00 26.49 66 ASP C C 1
ATOM 2596 O O . ASP C 1 69 ? 52.612 -11.067 53.605 1.00 26.99 66 ASP C O 1
ATOM 2601 N N . LEU C 1 70 ? 53.416 -10.737 55.684 1.00 25.76 67 LEU C N 1
ATOM 2602 C CA . LEU C 1 70 ? 54.706 -10.252 55.196 1.00 25.01 67 LEU C CA 1
ATOM 2603 C C . LEU C 1 70 ? 55.514 -11.359 54.511 1.00 25.03 67 LEU C C 1
ATOM 2604 O O . LEU C 1 70 ? 56.135 -11.119 53.467 1.00 25.06 67 LEU C O 1
ATOM 2609 N N . ARG C 1 71 ? 55.518 -12.560 55.089 1.00 25.11 68 ARG C N 1
ATOM 2610 C CA . ARG C 1 71 ? 56.213 -13.694 54.474 1.00 25.56 68 ARG C CA 1
ATOM 2611 C C . ARG C 1 71 ? 55.691 -13.911 53.056 1.00 26.10 68 ARG C C 1
ATOM 2612 O O . ARG C 1 71 ? 56.463 -14.119 52.127 1.00 24.70 68 ARG C O 1
ATOM 2620 N N . GLU C 1 72 ? 54.368 -13.862 52.916 1.00 27.13 69 GLU C N 1
ATOM 2621 C CA . GLU C 1 72 ? 53.718 -14.166 51.647 1.00 28.94 69 GLU C CA 1
ATOM 2622 C C . GLU C 1 72 ? 53.980 -13.058 50.608 1.00 28.70 69 GLU C C 1
ATOM 2623 O O . GLU C 1 72 ? 54.336 -13.337 49.459 1.00 28.67 69 GLU C O 1
ATOM 2629 N N . ALA C 1 73 ? 53.883 -11.807 51.033 1.00 29.00 70 ALA C N 1
ATOM 2630 C CA . ALA C 1 73 ? 54.236 -10.673 50.169 1.00 29.23 70 ALA C CA 1
ATOM 2631 C C . ALA C 1 73 ? 55.708 -10.725 49.731 1.00 29.06 70 ALA C C 1
ATOM 2632 O O . ALA C 1 73 ? 56.033 -10.515 48.554 1.00 29.27 70 ALA C O 1
ATOM 2634 N N . THR C 1 74 ? 56.597 -10.988 50.688 1.00 29.01 71 THR C N 1
ATOM 2635 C CA . THR C 1 74 ? 58.037 -11.093 50.412 1.00 28.60 71 THR C CA 1
ATOM 2636 C C . THR C 1 74 ? 58.336 -12.175 49.379 1.00 29.18 71 THR C C 1
ATOM 2637 O O . THR C 1 74 ? 59.151 -11.977 48.478 1.00 29.06 71 THR C O 1
ATOM 2641 N N . LYS C 1 75 ? 57.692 -13.328 49.529 1.00 29.98 72 LYS C N 1
ATOM 2642 C CA . LYS C 1 75 ? 57.858 -14.419 48.585 1.00 31.90 72 LYS C CA 1
ATOM 2643 C C . LYS C 1 75 ? 57.437 -13.984 47.171 1.00 31.99 72 LYS C C 1
ATOM 2644 O O . LYS C 1 75 ? 58.089 -14.329 46.188 1.00 32.01 72 LYS C O 1
ATOM 2650 N N . GLU C 1 76 ? 56.351 -13.227 47.080 1.00 32.29 73 GLU C N 1
ATOM 2651 C CA . GLU C 1 76 ? 55.862 -12.741 45.789 1.00 33.47 73 GLU C CA 1
ATOM 2652 C C . GLU C 1 76 ? 56.790 -11.692 45.173 1.00 31.67 73 GLU C C 1
ATOM 2653 O O . GLU C 1 76 ? 57.014 -11.689 43.968 1.00 30.50 73 GLU C O 1
ATOM 2659 N N . ASP C 1 77 ? 57.317 -10.808 46.010 1.00 31.01 74 ASP C N 1
ATOM 2660 C CA . ASP C 1 77 ? 58.228 -9.757 45.553 1.00 31.10 74 ASP C CA 1
ATOM 2661 C C . ASP C 1 77 ? 59.543 -10.348 45.037 1.00 30.18 74 ASP C C 1
ATOM 2662 O O . ASP C 1 77 ? 60.071 -9.911 44.017 1.00 30.54 74 ASP C O 1
ATOM 2667 N N . ILE C 1 78 ? 60.060 -11.346 45.735 1.00 28.61 75 ILE C N 1
ATOM 2668 C CA . ILE C 1 78 ? 61.263 -12.049 45.278 1.00 28.27 75 ILE C CA 1
ATOM 2669 C C . ILE C 1 78 ? 61.000 -12.782 43.957 1.00 28.10 75 ILE C C 1
ATOM 2670 O O . ILE C 1 78 ? 61.841 -12.766 43.057 1.00 27.17 75 ILE C O 1
ATOM 2675 N N . GLU C 1 79 ? 59.839 -13.426 43.852 1.00 27.78 76 GLU C N 1
ATOM 2676 C CA . GLU C 1 79 ? 59.470 -14.156 42.642 1.00 28.59 76 GLU C CA 1
ATOM 2677 C C . GLU C 1 79 ? 59.344 -13.204 41.449 1.00 28.38 76 GLU C C 1
ATOM 2678 O O . GLU C 1 79 ? 59.790 -13.531 40.351 1.00 28.01 76 GLU C O 1
ATOM 2684 N N . ALA C 1 80 ? 58.752 -12.026 41.662 1.00 28.20 77 ALA C N 1
ATOM 2685 C CA . ALA C 1 80 ? 58.648 -11.025 40.588 1.00 28.86 77 ALA C CA 1
ATOM 2686 C C . ALA C 1 80 ? 60.030 -10.589 40.078 1.00 28.29 77 ALA C C 1
ATOM 2687 O O . ALA C 1 80 ? 60.228 -10.412 38.868 1.00 28.73 77 ALA C O 1
ATOM 2689 N N . LEU C 1 81 ? 60.978 -10.422 40.994 1.00 27.57 78 LEU C N 1
ATOM 2690 C CA . LEU C 1 81 ? 62.341 -10.044 40.617 1.00 27.79 78 LEU C CA 1
ATOM 2691 C C . LEU C 1 81 ? 63.040 -11.176 39.880 1.00 28.48 78 LEU C C 1
ATOM 2692 O O . LEU C 1 81 ? 63.801 -10.927 38.944 1.00 28.73 78 LEU C O 1
ATOM 2697 N N . ARG C 1 82 ? 62.784 -12.412 40.298 1.00 29.55 79 ARG C N 1
ATOM 2698 C CA . ARG C 1 82 ? 63.337 -13.573 39.612 1.00 30.72 79 ARG C CA 1
ATOM 2699 C C . ARG C 1 82 ? 62.870 -13.612 38.159 1.00 30.88 79 ARG C C 1
ATOM 2700 O O . ARG C 1 82 ? 63.668 -13.840 37.258 1.00 30.14 79 ARG C O 1
ATOM 2708 N N . LYS C 1 83 ? 61.570 -13.408 37.945 1.00 31.00 80 LYS C N 1
ATOM 2709 C CA . LYS C 1 83 ? 61.013 -13.361 36.591 1.00 31.58 80 LYS C CA 1
ATOM 2710 C C . LYS C 1 83 ? 61.592 -12.223 35.752 1.00 31.19 80 LYS C C 1
ATOM 2711 O O . LYS C 1 83 ? 61.955 -12.418 34.589 1.00 31.20 80 LYS C O 1
ATOM 2717 N N . ALA C 1 84 ? 61.644 -11.027 36.333 1.00 31.01 81 ALA C N 1
ATOM 2718 C CA . ALA C 1 84 ? 62.186 -9.865 35.634 1.00 30.98 81 ALA C CA 1
ATOM 2719 C C . ALA C 1 84 ? 63.654 -10.089 35.272 1.00 31.55 81 ALA C C 1
ATOM 2720 O O . ALA C 1 84 ? 64.089 -9.735 34.178 1.00 32.15 81 ALA C O 1
ATOM 2722 N N . THR C 1 85 ? 64.406 -10.691 36.185 1.00 30.92 82 THR C N 1
ATOM 2723 C CA . THR C 1 85 ? 65.820 -10.974 35.963 1.00 31.62 82 THR C CA 1
ATOM 2724 C C . THR C 1 85 ? 66.000 -12.008 34.857 1.00 32.73 82 THR C C 1
ATOM 2725 O O . THR C 1 85 ? 66.872 -11.861 34.012 1.00 31.86 82 THR C O 1
ATOM 2729 N N . LYS C 1 86 ? 65.184 -13.057 34.883 1.00 34.49 83 LYS C N 1
ATOM 2730 C CA . LYS C 1 86 ? 65.223 -14.093 33.858 1.00 37.03 83 LYS C CA 1
ATOM 2731 C C . LYS C 1 86 ? 64.972 -13.486 32.477 1.00 37.23 83 LYS C C 1
ATOM 2732 O O . LYS C 1 86 ? 65.623 -13.828 31.500 1.00 36.98 83 LYS C O 1
ATOM 2738 N N . GLU C 1 87 ? 64.027 -12.563 32.421 1.00 37.90 84 GLU C N 1
ATOM 2739 C CA . GLU C 1 87 ? 63.700 -11.848 31.195 1.00 38.97 84 GLU C CA 1
ATOM 2740 C C . GLU C 1 87 ? 64.853 -10.990 30.670 1.00 37.86 84 GLU C C 1
ATOM 2741 O O . GLU C 1 87 ? 65.128 -10.972 29.465 1.00 37.71 84 GLU C O 1
ATOM 2747 N N . ASP C 1 88 ? 65.519 -10.273 31.568 1.00 36.52 85 ASP C N 1
ATOM 2748 C CA . ASP C 1 88 ? 66.641 -9.412 31.181 1.00 35.95 85 ASP C CA 1
ATOM 2749 C C . ASP C 1 88 ? 67.813 -10.246 30.690 1.00 34.87 85 ASP C C 1
ATOM 2750 O O . ASP C 1 88 ? 68.492 -9.873 29.747 1.00 33.86 85 ASP C O 1
ATOM 2755 N N . ILE C 1 89 ? 68.036 -11.384 31.339 1.00 34.32 86 ILE C N 1
ATOM 2756 C CA . ILE C 1 89 ? 69.080 -12.324 30.934 1.00 33.94 86 ILE C CA 1
ATOM 2757 C C . ILE C 1 89 ? 68.775 -12.949 29.572 1.00 33.20 86 ILE C C 1
ATOM 2758 O O . ILE C 1 89 ? 69.679 -13.121 28.752 1.00 32.37 86 ILE C O 1
ATOM 2763 N N . GLU C 1 90 ? 67.509 -13.275 29.331 1.00 32.73 87 GLU C N 1
ATOM 2764 C CA . GLU C 1 90 ? 67.108 -13.790 28.029 1.00 33.65 87 GLU C CA 1
ATOM 2765 C C . GLU C 1 90 ? 67.348 -12.751 26.915 1.00 33.85 87 GLU C C 1
ATOM 2766 O O . GLU C 1 90 ? 67.773 -13.103 25.826 1.00 32.79 87 GLU C O 1
ATOM 2772 N N . ALA C 1 91 ? 67.073 -11.478 27.198 1.00 34.08 88 ALA C N 1
ATOM 2773 C CA . ALA C 1 91 ? 67.311 -10.405 26.233 1.00 35.67 88 ALA C CA 1
ATOM 2774 C C . ALA C 1 91 ? 68.808 -10.265 25.897 1.00 36.39 88 ALA C C 1
ATOM 2775 O O . ALA C 1 91 ? 69.177 -10.048 24.743 1.00 36.84 88 ALA C O 1
ATOM 2777 N N . LEU C 1 92 ? 69.659 -10.402 26.908 1.00 37.36 89 LEU C N 1
ATOM 2778 C CA . LEU C 1 92 ? 71.108 -10.388 26.690 1.00 38.84 89 LEU C CA 1
ATOM 2779 C C . LEU C 1 92 ? 71.556 -11.564 25.857 1.00 38.22 89 LEU C C 1
ATOM 2780 O O . LEU C 1 92 ? 72.452 -11.432 25.020 1.00 37.99 89 LEU C O 1
ATOM 2785 N N . ARG C 1 93 ? 70.975 -12.723 26.147 1.00 37.53 90 ARG C N 1
ATOM 2786 C CA . ARG C 1 93 ? 71.275 -13.935 25.406 1.00 38.68 90 ARG C CA 1
ATOM 2787 C C . ARG C 1 93 ? 70.908 -13.771 23.936 1.00 36.93 90 ARG C C 1
ATOM 2788 O O . ARG C 1 93 ? 71.645 -14.221 23.069 1.00 36.47 90 ARG C O 1
ATOM 2796 N N . GLU C 1 94 ? 69.786 -13.107 23.665 1.00 35.37 91 GLU C N 1
ATOM 2797 C CA . GLU C 1 94 ? 69.375 -12.810 22.295 1.00 35.73 91 GLU C CA 1
ATOM 2798 C C . GLU C 1 94 ? 70.334 -11.841 21.592 1.00 36.51 91 GLU C C 1
ATOM 2799 O O . GLU C 1 94 ? 70.549 -11.960 20.391 1.00 36.38 91 GLU C O 1
ATOM 2805 N N . ASP C 1 95 ? 70.900 -10.888 22.331 1.00 37.75 92 ASP C N 1
ATOM 2806 C CA . ASP C 1 95 ? 71.911 -9.968 21.766 1.00 39.98 92 ASP C CA 1
ATOM 2807 C C . ASP C 1 95 ? 73.197 -10.699 21.357 1.00 38.76 92 ASP C C 1
ATOM 2808 O O . ASP C 1 95 ? 73.743 -10.465 20.275 1.00 39.17 92 ASP C O 1
ATOM 2813 N N . ILE C 1 96 ? 73.657 -11.592 22.223 1.00 38.15 93 ILE C N 1
ATOM 2814 C CA . ILE C 1 96 ? 74.825 -12.440 21.934 1.00 39.28 93 ILE C CA 1
ATOM 2815 C C . ILE C 1 96 ? 74.599 -13.277 20.673 1.00 40.38 93 ILE C C 1
ATOM 2816 O O . ILE C 1 96 ? 75.480 -13.374 19.814 1.00 42.10 93 ILE C O 1
ATOM 2821 N N . GLU C 1 97 ? 73.420 -13.886 2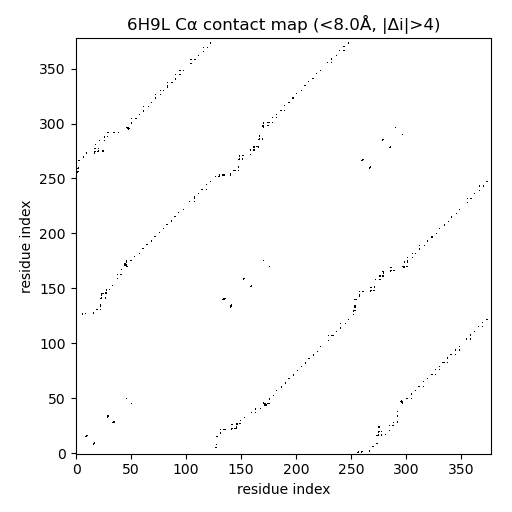0.577 1.00 41.05 94 GLU C N 1
ATOM 2822 C CA . GLU C 1 97 ? 73.036 -14.665 19.404 1.00 42.52 94 GLU C CA 1
ATOM 2823 C C . GLU C 1 97 ? 72.999 -13.783 18.159 1.00 41.06 94 GLU C C 1
ATOM 2824 O O . GLU C 1 97 ? 73.465 -14.194 17.102 1.00 40.73 94 GLU C O 1
ATOM 2830 N N . ALA C 1 98 ? 72.439 -12.583 18.288 1.00 39.13 95 ALA C N 1
ATOM 2831 C CA . ALA C 1 98 ? 72.381 -11.635 17.175 1.00 39.30 95 ALA C CA 1
ATOM 2832 C C . ALA C 1 98 ? 73.779 -11.282 16.661 1.00 39.24 95 ALA C C 1
ATOM 2833 O O . ALA C 1 98 ? 73.991 -11.200 15.451 1.00 39.38 95 ALA C O 1
ATOM 2835 N N . LEU C 1 99 ? 74.723 -11.079 17.583 1.00 38.78 96 LEU C N 1
ATOM 2836 C CA . LEU C 1 99 ? 76.109 -10.781 17.209 1.00 38.74 96 LEU C CA 1
ATOM 2837 C C . LEU C 1 99 ? 76.782 -11.961 16.513 1.00 39.53 96 LEU C C 1
ATOM 2838 O O . LEU C 1 99 ? 77.502 -11.781 15.521 1.00 39.83 96 LEU C O 1
ATOM 2843 N N . ARG C 1 100 ? 76.550 -13.161 17.034 1.00 39.98 97 ARG C N 1
ATOM 2844 C CA . ARG C 1 100 ? 77.077 -14.377 16.419 1.00 41.98 97 ARG C CA 1
ATOM 2845 C C . ARG C 1 100 ? 76.617 -14.494 14.969 1.00 42.52 97 ARG C C 1
ATOM 2846 O O . ARG C 1 100 ? 77.404 -14.783 14.074 1.00 42.50 97 ARG C O 1
ATOM 2854 N N . LYS C 1 101 ? 75.328 -14.272 14.754 1.00 42.94 98 LYS C N 1
ATOM 2855 C CA . LYS C 1 101 ? 74.730 -14.366 13.431 1.00 44.05 98 LYS C CA 1
ATOM 2856 C C . LYS C 1 101 ? 75.275 -13.300 12.485 1.00 42.42 98 LYS C C 1
ATOM 2857 O O . LYS C 1 101 ? 75.652 -13.604 11.369 1.00 40.71 98 LYS C O 1
ATOM 2863 N N . ALA C 1 102 ? 75.279 -12.051 12.937 1.00 41.61 99 ALA C N 1
ATOM 2864 C CA . ALA C 1 102 ? 75.781 -10.940 12.142 1.00 41.68 99 ALA C CA 1
ATOM 2865 C C . ALA C 1 102 ? 77.256 -11.144 11.793 1.00 42.74 99 ALA C C 1
ATOM 2866 O O . ALA C 1 102 ? 77.668 -10.877 10.664 1.00 41.86 99 ALA C O 1
ATOM 2868 N N . THR C 1 103 ? 78.030 -11.645 12.756 1.00 42.90 100 THR C N 1
ATOM 2869 C CA . THR C 1 103 ? 79.440 -11.958 12.529 1.00 43.95 100 THR C CA 1
ATOM 2870 C C . THR C 1 103 ? 79.607 -13.034 11.450 1.00 46.28 100 THR C C 1
ATOM 2871 O O . THR C 1 103 ? 80.478 -12.926 10.580 1.00 46.60 100 THR C O 1
ATOM 2875 N N . LYS C 1 104 ? 78.770 -14.067 11.516 1.00 48.43 101 LYS C N 1
ATOM 2876 C CA . LYS C 1 104 ? 78.803 -15.153 10.540 1.00 50.25 101 LYS C CA 1
ATOM 2877 C C . LYS C 1 104 ? 78.473 -14.640 9.135 1.00 51.36 101 LYS C C 1
ATOM 2878 O O . LYS C 1 104 ? 79.198 -14.924 8.179 1.00 51.68 101 LYS C O 1
ATOM 2884 N N . GLU C 1 105 ? 77.385 -13.884 9.025 1.00 50.62 102 GLU C N 1
ATOM 2885 C CA . GLU C 1 105 ? 76.939 -13.333 7.743 1.00 51.55 102 GLU C CA 1
ATOM 2886 C C . GLU C 1 105 ? 77.979 -12.414 7.127 1.00 50.89 102 GLU C C 1
ATOM 2887 O O . GLU C 1 105 ? 78.246 -12.493 5.934 1.00 50.56 102 GLU C O 1
ATOM 2893 N N . ASN C 1 106 ? 78.564 -11.550 7.951 1.00 50.78 103 ASN C N 1
ATOM 2894 C CA . ASN C 1 106 ? 79.611 -10.640 7.497 1.00 51.17 103 ASN C CA 1
ATOM 2895 C C . ASN C 1 106 ? 80.860 -11.359 6.989 1.00 52.17 103 ASN C C 1
ATOM 2896 O O . ASN C 1 106 ? 81.495 -10.900 6.042 1.00 51.76 103 ASN C O 1
ATOM 2909 N N . GLU C 1 108 ? 80.876 -14.448 5.703 1.00 55.63 105 GLU C N 1
ATOM 2910 C CA . GLU C 1 108 ? 80.464 -15.055 4.439 1.00 55.99 105 GLU C CA 1
ATOM 2911 C C . GLU C 1 108 ? 80.448 -14.020 3.320 1.00 55.38 105 GLU C C 1
ATOM 2912 O O . GLU C 1 108 ? 80.793 -14.322 2.182 1.00 56.83 105 GLU C O 1
ATOM 2918 N N . LYS C 1 109 ? 80.044 -12.802 3.662 1.00 53.97 106 LYS C N 1
ATOM 2919 C CA . LYS C 1 109 ? 80.030 -11.678 2.732 1.00 53.73 106 LYS C CA 1
ATOM 2920 C C . LYS C 1 109 ? 81.453 -11.342 2.278 1.00 52.77 106 LYS C C 1
ATOM 2921 O O . LYS C 1 109 ? 81.719 -11.198 1.084 1.00 52.16 106 LYS C O 1
ATOM 2927 N N . LEU C 1 110 ? 82.360 -11.227 3.244 1.00 51.46 107 LEU C N 1
ATOM 2928 C CA . LEU C 1 110 ? 83.768 -10.950 2.965 1.00 51.72 107 LEU C CA 1
ATOM 2929 C C . LEU C 1 110 ? 84.404 -12.051 2.110 1.00 51.39 107 LEU C C 1
ATOM 2930 O O . LEU C 1 110 ? 85.124 -11.757 1.161 1.00 51.96 107 LEU C O 1
ATOM 2935 N N . GLU C 1 111 ? 84.131 -13.307 2.450 1.00 50.97 108 GLU C N 1
ATOM 2936 C CA . GLU C 1 111 ? 84.637 -14.443 1.684 1.00 52.84 108 GLU C CA 1
ATOM 2937 C C . GLU C 1 111 ? 84.244 -14.335 0.214 1.00 52.73 108 GLU C C 1
ATOM 2938 O O . GLU C 1 111 ? 85.082 -14.496 -0.672 1.00 53.85 108 GLU C O 1
ATOM 2944 N N . ALA C 1 112 ? 82.971 -14.056 -0.034 1.00 51.92 109 ALA C N 1
ATOM 2945 C CA . ALA C 1 112 ? 82.451 -13.935 -1.395 1.00 53.00 109 ALA C CA 1
ATOM 2946 C C . ALA C 1 112 ? 83.046 -12.733 -2.136 1.00 53.53 109 ALA C C 1
ATOM 2947 O O . ALA C 1 112 ? 83.414 -12.848 -3.298 1.00 55.10 109 ALA C O 1
ATOM 2949 N N . GLU C 1 113 ? 83.133 -11.589 -1.461 1.00 55.32 110 GLU C N 1
ATOM 2950 C CA . GLU C 1 113 ? 83.713 -10.377 -2.050 1.00 57.73 110 GLU C CA 1
ATOM 2951 C C . GLU C 1 113 ? 85.168 -10.559 -2.476 1.00 57.80 110 GLU C C 1
ATOM 2952 O O . GLU C 1 113 ? 85.571 -10.079 -3.533 1.00 58.81 110 GLU C O 1
ATOM 2958 N N . LEU C 1 114 ? 85.950 -11.242 -1.649 1.00 57.72 111 LEU C N 1
ATOM 2959 C CA . LEU C 1 114 ? 87.365 -11.461 -1.941 1.00 57.78 111 LEU C CA 1
ATOM 2960 C C . LEU C 1 114 ? 87.558 -12.517 -3.018 1.00 56.74 111 LEU C C 1
ATOM 2961 O O . LEU C 1 114 ? 88.432 -12.388 -3.871 1.00 57.30 111 LEU C O 1
ATOM 2966 N N . LYS C 1 115 ? 86.742 -13.559 -2.991 1.00 55.90 112 LYS C N 1
ATOM 2967 C CA . LYS C 1 115 ? 86.768 -14.535 -4.058 1.00 57.09 112 LYS C CA 1
ATOM 2968 C C . LYS C 1 115 ? 86.515 -13.887 -5.417 1.00 57.59 112 LYS C C 1
ATOM 2969 O O . LYS C 1 115 ? 87.229 -14.169 -6.364 1.00 57.75 112 LYS C O 1
ATOM 2975 N N . SER C 1 116 ? 85.488 -13.047 -5.512 1.00 57.12 113 SER C N 1
ATOM 2976 C CA . SER C 1 116 ? 85.139 -12.398 -6.778 1.00 57.99 113 SER C CA 1
ATOM 2977 C C . SER C 1 116 ? 86.185 -11.366 -7.183 1.00 58.29 113 SER C C 1
ATOM 2978 O O . SER C 1 116 ? 86.430 -11.167 -8.373 1.00 57.84 113 SER C O 1
ATOM 2981 N N . TYR C 1 117 ? 86.792 -10.710 -6.197 1.00 58.30 114 TYR C N 1
ATOM 2982 C CA . TYR C 1 117 ? 87.875 -9.762 -6.461 1.00 60.22 114 TYR C CA 1
ATOM 2983 C C . TYR C 1 117 ? 89.075 -10.474 -7.086 1.00 61.36 114 TYR C C 1
ATOM 2984 O O . TYR C 1 117 ? 89.660 -9.985 -8.055 1.00 64.27 114 TYR C O 1
ATOM 2993 N N . VAL C 1 118 ? 89.433 -11.626 -6.524 1.00 60.08 115 VAL C N 1
ATOM 2994 C CA . VAL C 1 118 ? 90.521 -12.444 -7.057 1.00 59.70 115 VAL C CA 1
ATOM 2995 C C . VAL C 1 118 ? 90.173 -12.921 -8.464 1.00 60.35 115 VAL C C 1
ATOM 2996 O O . VAL C 1 118 ? 90.998 -12.840 -9.371 1.00 60.83 115 VAL C O 1
ATOM 3000 N N . ASP C 1 119 ? 88.947 -13.408 -8.638 1.00 60.35 116 ASP C N 1
ATOM 3001 C CA . ASP C 1 119 ? 88.490 -13.906 -9.936 1.00 60.62 116 ASP C CA 1
ATOM 3002 C C . ASP C 1 119 ? 88.503 -12.810 -11.004 1.00 60.67 116 ASP C C 1
ATOM 3003 O O . ASP C 1 119 ? 88.875 -13.066 -12.149 1.00 59.87 116 ASP C O 1
ATOM 3008 N N . ALA C 1 120 ? 88.116 -11.596 -10.623 1.00 60.45 117 ALA C N 1
ATOM 3009 C CA . ALA C 1 120 ? 88.142 -10.454 -11.539 1.00 62.63 117 ALA C CA 1
ATOM 3010 C C . ALA C 1 120 ? 89.562 -10.152 -12.018 1.00 64.52 117 ALA C C 1
ATOM 3011 O O . ALA C 1 120 ? 89.782 -9.893 -13.202 1.00 63.87 117 ALA C O 1
ATOM 3013 N N . ARG C 1 121 ? 90.513 -10.190 -11.090 1.00 66.70 118 ARG C N 1
ATOM 3014 C CA . ARG C 1 121 ? 91.924 -9.972 -11.405 1.00 69.51 118 ARG C CA 1
ATOM 3015 C C . ARG C 1 121 ? 92.486 -11.079 -12.302 1.00 68.46 118 ARG C C 1
ATOM 3016 O O . ARG C 1 121 ? 93.304 -10.811 -13.183 1.00 69.99 118 ARG C O 1
ATOM 3024 N N . VAL C 1 122 ? 92.054 -12.317 -12.073 1.00 67.01 119 VAL C N 1
ATOM 3025 C CA . VAL C 1 122 ? 92.504 -13.456 -12.882 1.00 67.73 119 VAL C CA 1
ATOM 3026 C C . VAL C 1 122 ? 92.067 -13.301 -14.340 1.00 68.56 119 VAL C C 1
ATOM 3027 O O . VAL C 1 122 ? 92.865 -13.505 -15.256 1.00 68.29 119 VAL C O 1
ATOM 3031 N N . ILE C 1 123 ? 90.804 -12.935 -14.544 1.00 68.47 120 ILE C N 1
ATOM 3032 C CA . ILE C 1 123 ? 90.275 -12.690 -15.887 1.00 69.58 120 ILE C CA 1
ATOM 3033 C C . ILE C 1 123 ? 91.026 -11.529 -16.541 1.00 71.15 120 ILE C C 1
ATOM 3034 O O . ILE C 1 123 ? 91.317 -11.561 -17.738 1.00 72.25 120 ILE C O 1
ATOM 3039 N N . GLU C 1 124 ? 91.336 -10.515 -15.741 1.00 72.83 121 GLU C N 1
ATOM 3040 C CA . GLU C 1 124 ? 92.076 -9.346 -16.205 1.00 75.80 121 GLU C CA 1
ATOM 3041 C C . GLU C 1 124 ? 93.468 -9.729 -16.705 1.00 75.95 121 GLU C C 1
ATOM 3042 O O . GLU C 1 124 ? 93.901 -9.271 -17.763 1.00 76.49 121 GLU C O 1
ATOM 3048 N N . LEU C 1 125 ? 94.158 -10.571 -15.940 1.00 75.81 122 LEU C N 1
ATOM 3049 C CA . LEU C 1 125 ? 95.487 -11.051 -16.320 1.00 75.05 122 LEU C CA 1
ATOM 3050 C C . LEU C 1 125 ? 95.446 -11.979 -17.528 1.00 73.12 122 LEU C C 1
ATOM 3051 O O . LEU C 1 125 ? 96.280 -11.860 -18.421 1.00 73.51 122 LEU C O 1
ATOM 3056 N N . LYS C 1 126 ? 94.492 -12.907 -17.545 1.00 71.87 123 LYS C N 1
ATOM 3057 C CA . LYS C 1 126 ? 94.357 -13.846 -18.665 1.00 71.63 123 LYS C CA 1
ATOM 3058 C C . LYS C 1 126 ? 94.113 -13.097 -19.975 1.00 73.06 123 LYS C C 1
ATOM 3059 O O . LYS C 1 126 ? 94.709 -13.418 -21.001 1.00 71.34 123 LYS C O 1
ATOM 3065 N N . SER C 1 127 ? 93.242 -12.094 -19.922 1.00 74.36 124 SER C N 1
ATOM 3066 C CA . SER C 1 127 ? 92.990 -11.212 -21.058 1.00 76.84 124 SER C CA 1
ATOM 3067 C C . SER C 1 127 ? 94.262 -10.471 -21.494 1.00 79.16 124 SER C C 1
ATOM 3068 O O . SER C 1 127 ? 94.539 -10.353 -22.687 1.00 80.64 124 SER C O 1
ATOM 3071 N N . TYR C 1 128 ? 95.029 -9.979 -20.523 1.00 80.52 125 TYR C N 1
ATOM 3072 C CA . TYR C 1 128 ? 96.289 -9.278 -20.799 1.00 83.31 125 TYR C CA 1
ATOM 3073 C C . TYR C 1 128 ? 97.338 -10.197 -21.431 1.00 84.95 125 TYR C C 1
ATOM 3074 O O . TYR C 1 128 ? 98.049 -9.795 -22.353 1.00 85.35 125 TYR C O 1
ATOM 3083 N N . ILE C 1 129 ? 97.435 -11.423 -20.921 1.00 84.83 126 ILE C N 1
ATOM 3084 C CA . ILE C 1 129 ? 98.333 -12.435 -21.482 1.00 84.32 126 ILE C CA 1
ATOM 3085 C C . ILE C 1 129 ? 97.958 -12.713 -22.929 1.00 84.48 126 ILE C C 1
ATOM 3086 O O . ILE C 1 129 ? 98.806 -12.654 -23.815 1.00 84.65 126 ILE C O 1
ATOM 3091 N N . ASP C 1 130 ? 96.679 -13.013 -23.146 1.00 84.45 127 ASP C N 1
ATOM 3092 C CA . ASP C 1 130 ? 96.158 -13.337 -24.473 1.00 85.73 127 ASP C CA 1
ATOM 3093 C C . ASP C 1 130 ? 96.380 -12.217 -25.486 1.00 86.70 127 ASP C C 1
ATOM 3094 O O . ASP C 1 130 ? 96.677 -12.492 -26.652 1.00 88.74 127 ASP C O 1
ATOM 3099 N N . THR C 1 131 ? 96.220 -10.968 -25.038 1.00 86.74 128 THR C N 1
ATOM 3100 C CA . THR C 1 131 ? 96.372 -9.788 -25.904 1.00 87.52 128 THR C CA 1
ATOM 3101 C C . THR C 1 131 ? 97.829 -9.685 -26.381 1.00 87.51 128 THR C C 1
ATOM 3102 O O . THR C 1 131 ? 98.096 -9.364 -27.544 1.00 86.07 128 THR C O 1
ATOM 3106 N N . ARG C 1 132 ? 98.758 -9.975 -25.471 1.00 87.22 129 ARG C N 1
ATOM 3107 C CA . ARG C 1 132 ? 100.181 -10.034 -25.791 1.00 87.27 129 ARG C CA 1
ATOM 3108 C C . ARG C 1 132 ? 100.491 -11.155 -26.788 1.00 87.17 129 ARG C C 1
ATOM 3109 O O . ARG C 1 132 ? 101.111 -10.908 -27.825 1.00 88.75 129 ARG C O 1
ATOM 3111 N N . LEU C 1 133 ? 100.054 -12.376 -26.478 1.00 84.89 130 LEU C N 1
ATOM 3112 C CA . LEU C 1 133 ? 100.290 -13.528 -27.360 1.00 84.28 130 LEU C CA 1
ATOM 3113 C C . LEU C 1 133 ? 99.025 -13.924 -28.123 1.00 83.77 130 LEU C C 1
ATOM 3114 O O . LEU C 1 133 ? 98.924 -13.709 -29.335 1.00 80.38 130 LEU C O 1
#

Secondary structure (DSSP, 8-state):
-HHHHHHHHHHH-HHHHHHHHHHHHHHHHH-HHHHHHHHHHHHT---HHHHHHHHHHHHHHHHHHHHHHHHHHHHHHHHHHHHHHHHHHHHHHHHHHHHH--HHHHHHHHHHHHHHHHHHHHHH-/-HHHHHHHHHHH-HHHHHHHHHHHHHHHHH-HHHHHHHHHHHHH---HHHHHHHHHHHHHHHHHHHHHHHHHHHHHHHHHHHHHHHHHHHHHHHHHHHHH--HHHHHHHHHHHHHHHHHHHHHHHH-/-HHHHHHHHHH-HHHHHHHHHHHTTHHHH-HHHHHHHHHHH-----HHHHHHHHHHHHHHHHHHHHHHHHHHHHHHHHHHHHHHHHHHHHHHHHHHHHH--HHHHHHHHHHHHHHHHHHHHHHHH-

B-factor: mean 48.57, std 16.26, range [23.79, 100.0]

Organism: Korarchaeum cryptofilum (strain OPF8) (NCBI:txid374847)